Protein AF-0000000078832524 (afdb_homodimer)

Radius of gyration: 24.94 Å; Cα contacts (8 Å, |Δi|>4): 775; chains: 2; bounding box: 52×69×54 Å

Secondary structure (DSSP, 8-state):
-----EEEEEE--TTSSHHHHHHHHHHHHT-EEEEHHHHHHHHHHHHHHHT--TT-HHHHHHHHTT--EEEEEETTEEEEEETTEE-TTGGGSHHHHHHHHHHHT-HHHHHHHHHHHHHHHHT-SSEEEEEESSIIIII-TT-SEEEEEE--HHHHHHHHHHHHHHTT----HHHHHHHHHHHHHHHHH-SSS-S---TTPEEEE-SSS-HHHHHHHHHHHHHHHHHHH-/-----EEEEEE--TTSSHHHHHHHHHHHHT-EEEEHHHHHHHHHHHHHHHT--TT-HHHHHHHHTT--EEEEEETTEEEEEETTEE-TTGGGSHHHHHHHHHHHT-HHHHHHHHHHHHHHHHT-SSEEEEEESSIIIII-TT-SEEEEEE--HHHHHHHHHHHHHHTT----HHHHHHHHHHHHHHHHH-SSS-S---TTPEEEE-SSS-HHHHHHHHHHHHHHHHHHH-

Foldseek 3Di:
DQDFAAEEEEAEAFLLCQQVLQLVLCVVVVAAEAEVLLVLLLLLVQCVVVVHDLPNLVVSLVSLVVWDWDWDDDPSDIFIDTPNHTCRPVSPDLVSSLSSLSNCLDPSNVVSCLVVRLVNQRPINHGYYYYYQQCCPPSCVPHLAAAYRYEDLLLSLVSVVVVCVVVVHDDDSVRSSVSRVVSLCSQQPRPPRRRDGRPPHHYHYPHPPDSVVSNVVRSVVSVVSVVVVD/DQDFAAEEEEAEAFLLCQQVLQLVLCVVQVAAEAEVLLVLLLLLVQCVVVVHDLPNLVVSLVSLVVWDWDWDDDPSDIFIDTPNHTCRPVSPDLVSSLSSLSNCLDPSNVVSCLVVRLVNQRPINHGYYYYYQQCCPPSCVPHLAAAYRYEDLLLSLVSVVVVCVVVVHDDDSVRSSVSRVVSLCSQQVRPPRRRDGDPPHHYHYPHPPDSVVSNVVRSVVSVVSVVVVD

InterPro domains:
  IPR003136 Cytidylate kinase [MF_00238] (6-226)
  IPR003136 Cytidylate kinase [TIGR00017] (6-217)
  IPR011994 Cytidylate kinase domain [PF02224] (8-218)
  IPR011994 Cytidylate kinase domain [cd02020] (7-207)
  IPR027417 P-loop containing nucleoside triphosphate hydrolase [G3DSA:3.40.50.300] (1-230)
  IPR027417 P-loop containing nucleoside triphosphate hydrolase [SSF52540] (4-224)

Solvent-accessible surface area (backbone atoms only — not comparable to full-atom values): 24535 Å² total; per-residue (Å²): 132,85,74,75,34,49,34,34,19,38,17,40,59,84,54,30,47,60,70,65,42,48,52,54,48,19,63,77,70,62,28,40,70,43,58,49,56,56,53,39,11,48,52,29,46,52,31,58,76,70,68,43,59,74,82,34,56,68,58,49,46,58,49,56,76,69,63,48,74,52,72,44,75,55,90,96,38,81,38,38,26,54,75,81,38,78,40,56,69,66,39,67,34,71,69,28,48,54,40,15,56,53,33,56,60,34,66,60,49,45,62,64,43,44,61,56,55,48,48,63,39,60,68,28,84,61,14,19,37,37,37,34,41,30,29,32,58,63,73,33,58,77,42,71,37,35,34,26,36,31,43,47,66,67,53,16,20,49,51,48,40,51,52,34,50,75,71,69,44,88,81,48,60,68,56,42,36,50,51,51,49,51,49,50,50,52,42,45,63,31,89,65,74,31,47,51,71,34,92,81,33,48,78,39,73,45,64,85,50,54,68,67,57,54,42,50,53,52,50,52,54,48,52,52,48,52,59,66,72,100,132,85,75,74,35,49,34,35,18,36,18,41,58,84,54,29,48,61,71,65,43,47,53,54,48,18,64,77,70,62,27,41,72,42,60,49,57,58,54,38,12,46,52,30,45,52,29,58,75,69,68,44,57,74,82,34,56,70,57,50,46,58,48,57,78,70,63,48,73,52,71,44,74,56,91,94,39,81,38,37,26,53,77,82,38,78,40,56,70,67,40,68,35,71,70,29,48,53,39,15,57,53,33,55,60,33,66,59,49,45,64,64,43,45,60,55,55,47,48,64,40,59,70,27,84,60,14,19,37,36,38,34,41,30,31,32,58,64,72,34,58,77,43,72,37,36,34,26,36,32,45,48,69,66,55,16,20,49,51,47,40,51,53,35,50,75,71,68,44,88,79,4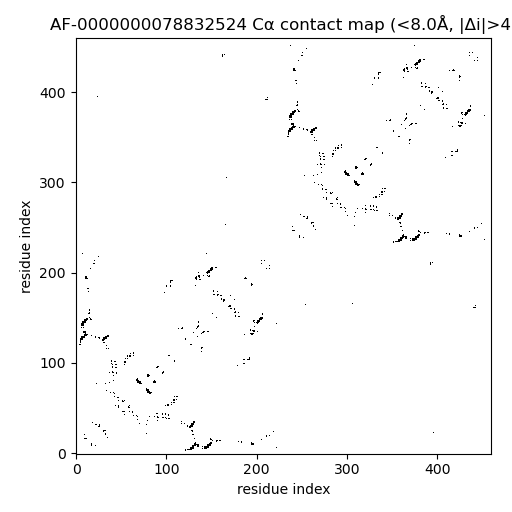8,59,68,57,42,36,49,52,51,49,52,47,49,49,53,42,46,64,33,89,65,74,31,46,52,71,33,91,81,33,48,79,41,72,46,62,85,49,54,69,67,58,53,41,50,53,52,49,51,53,49,52,53,47,53,61,68,73,107

pLDDT: mean 93.59, std 6.53, range [37.34, 98.81]

Organism: Myxococcus xanthus (strain DK1622) (NCBI:txid246197)

Sequence (460 aa):
MSARPFIVAIDGPAGAGKSSVSKLLARRLGFSLVDTGAIYRCVALMAQREGIAFDDDAGLGELLGRVHIHFQVVGEENHVFLGGQDVSGEIRTPDISMAASQVSGRPVVRAGLLQLQRRLALESEKGAILEGRDIGTVVFPDADAKFFLAASPEVRARRRYEELFQKGVESSLDAVLADQTKRDRDDSARAVAPLKAAEDAVHVDSSTIPLSDVVHGMESEILRRMAQRAMSARPFIVAIDGPAGAGKSSVSKLLARRLGFSLVDTGAIYRCVALMAQREGIAFDDDAGLGELLGRVHIHFQVVGEENHVFLGGQDVSGEIRTPDISMAASQVSGRPVVRAGLLQLQRRLALESEKGAILEGRDIGTVVFPDADAKFFLAASPEVRARRRYEELFQKGVESSLDAVLADQTKRDRDDSARAVAPLKAAEDAVHVDSSTIPLSDVVHGMESEILRRMAQRA

Nearest PDB structures (foldseek):
  1cke-assembly1_A  TM=8.535E-01  e=6.247E-20  Escherichia coli
  2fem-assembly1_A  TM=8.339E-01  e=1.938E-19  Escherichia coli
  4die-assembly6_D  TM=9.072E-01  e=2.773E-18  Mycobacteroides abscessus ATCC 19977
  4die-assembly4_B  TM=9.170E-01  e=7.259E-18  Mycobacteroides abscessus ATCC 19977
  4die-assembly3_A  TM=8.972E-01  e=1.279E-17  Mycobacteroides abscessus ATCC 19977

Structure (mmCIF, N/CA/C/O backbone):
data_AF-0000000078832524-model_v1
#
loop_
_entity.id
_entity.type
_entity.pdbx_description
1 polymer 'Cytidylate kinase'
#
loop_
_atom_site.group_PDB
_atom_site.id
_atom_site.type_symbol
_atom_site.label_atom_id
_atom_site.label_alt_id
_atom_site.label_comp_id
_atom_site.label_asym_id
_atom_site.label_entity_id
_atom_site.label_seq_id
_atom_site.pdbx_PDB_ins_code
_atom_site.Cartn_x
_atom_site.Cartn_y
_atom_site.Cartn_z
_atom_site.occupancy
_atom_site.B_iso_or_equiv
_atom_site.auth_seq_id
_atom_site.auth_comp_id
_atom_site.auth_asym_id
_atom_site.auth_atom_id
_atom_site.pdbx_PDB_model_num
ATOM 1 N N . MET A 1 1 ? 28.375 28.031 16.016 1 37.47 1 MET A N 1
ATOM 2 C CA . MET A 1 1 ? 26.938 28.344 16.078 1 37.47 1 MET A CA 1
ATOM 3 C C . MET A 1 1 ? 26.125 27.281 15.336 1 37.47 1 MET A C 1
ATOM 5 O O . MET A 1 1 ? 26.25 27.125 14.117 1 37.47 1 MET A O 1
ATOM 9 N N . SER A 1 2 ? 25.812 25.984 15.805 1 50.59 2 SER A N 1
ATOM 10 C CA . SER A 1 2 ? 25.516 24.703 15.172 1 50.59 2 SER A CA 1
ATOM 11 C C . SER A 1 2 ? 24.25 24.781 14.32 1 50.59 2 SER A C 1
ATOM 13 O O . SER A 1 2 ? 23.203 25.25 14.781 1 50.59 2 SER A O 1
ATOM 15 N N . ALA A 1 3 ? 24.25 24.906 12.945 1 70.69 3 ALA A N 1
ATOM 16 C CA . ALA A 1 3 ? 23.25 25.281 11.945 1 70.69 3 ALA A CA 1
ATOM 17 C C . ALA A 1 3 ? 21.969 24.453 12.117 1 70.69 3 ALA A C 1
ATOM 19 O O . ALA A 1 3 ? 22.031 23.281 12.531 1 70.69 3 ALA A O 1
ATOM 20 N N . ARG A 1 4 ? 20.828 25.156 12.477 1 87.94 4 ARG A N 1
ATOM 21 C CA . ARG A 1 4 ? 19.531 24.469 12.562 1 87.94 4 ARG A CA 1
ATOM 22 C C . ARG A 1 4 ? 19.391 23.438 11.453 1 87.94 4 ARG A C 1
ATOM 24 O O . ARG A 1 4 ? 19.969 23.594 10.375 1 87.94 4 ARG A O 1
ATOM 31 N N . PRO A 1 5 ? 18.766 22.375 11.742 1 95.44 5 PRO A N 1
ATOM 32 C CA . PRO A 1 5 ? 18.531 21.375 10.703 1 95.44 5 PRO A CA 1
ATOM 33 C C . PRO A 1 5 ? 17.812 21.938 9.484 1 95.44 5 PRO A C 1
ATOM 35 O O . PRO A 1 5 ? 17.141 22.969 9.594 1 95.44 5 PRO A O 1
ATOM 38 N N . PHE A 1 6 ? 18.141 21.344 8.391 1 97.56 6 PHE A N 1
ATOM 39 C CA . PHE A 1 6 ? 17.422 21.719 7.172 1 97.56 6 PHE A CA 1
ATOM 40 C C . PHE A 1 6 ? 15.945 21.375 7.273 1 97.56 6 PHE A C 1
ATOM 42 O O . PHE A 1 6 ? 15.594 20.219 7.508 1 97.56 6 PHE A O 1
ATOM 49 N N . ILE A 1 7 ? 15.055 22.312 7.141 1 98.25 7 ILE A N 1
ATOM 50 C CA . ILE A 1 7 ? 13.625 22.109 7.367 1 98.25 7 ILE A CA 1
ATOM 51 C C . ILE A 1 7 ? 12.891 22.125 6.031 1 98.25 7 ILE A C 1
ATOM 53 O O . ILE A 1 7 ? 12.992 23.078 5.262 1 98.25 7 ILE A O 1
ATOM 57 N N . VAL A 1 8 ? 12.172 21.047 5.758 1 98.75 8 VAL A N 1
ATOM 58 C CA . VAL A 1 8 ? 11.32 20.938 4.578 1 98.75 8 VAL A CA 1
ATOM 59 C C . VAL A 1 8 ? 9.852 20.969 4.996 1 98.75 8 VAL A C 1
ATOM 61 O O . VAL A 1 8 ? 9.406 20.125 5.781 1 98.75 8 VAL A O 1
ATOM 64 N N . ALA A 1 9 ? 9.117 21.891 4.477 1 98.75 9 ALA A N 1
ATOM 65 C CA . ALA A 1 9 ? 7.68 22 4.73 1 98.75 9 ALA A CA 1
ATOM 66 C C . ALA A 1 9 ? 6.871 21.469 3.551 1 98.75 9 ALA A C 1
ATOM 68 O O . ALA A 1 9 ? 7.078 21.891 2.41 1 98.75 9 ALA A O 1
ATOM 69 N N . ILE A 1 10 ? 5.996 20.562 3.803 1 98.62 10 ILE A N 1
ATOM 70 C CA . ILE A 1 10 ? 5.086 20.031 2.785 1 98.62 10 ILE A CA 1
ATOM 71 C C . ILE A 1 10 ? 3.641 20.25 3.232 1 98.62 10 ILE A C 1
ATOM 73 O O . ILE A 1 10 ? 3.15 19.531 4.113 1 98.62 10 ILE A O 1
ATOM 77 N N . ASP A 1 11 ? 2.986 21.203 2.604 1 98.25 11 ASP A N 1
ATOM 78 C CA . ASP A 1 11 ? 1.59 21.5 2.908 1 98.25 11 ASP A CA 1
ATOM 79 C C . ASP A 1 11 ? 0.673 21.062 1.77 1 98.25 11 ASP A C 1
ATOM 81 O O . ASP A 1 11 ? 1.122 20.891 0.634 1 98.25 11 ASP A O 1
ATOM 85 N N . GLY A 1 12 ? -0.566 20.891 2.051 1 96.94 12 GLY A N 1
ATOM 86 C CA . GLY A 1 12 ? -1.563 20.516 1.06 1 96.94 12 GLY A CA 1
ATOM 87 C C . GLY A 1 12 ? -2.789 19.859 1.665 1 96.94 12 GLY A C 1
ATOM 88 O O . GLY A 1 12 ? -2.811 19.547 2.857 1 96.94 12 GLY A O 1
ATOM 89 N N . PRO A 1 13 ? -3.795 19.641 0.855 1 95.31 13 PRO A N 1
ATOM 90 C CA . PRO A 1 13 ? -5.039 19.047 1.347 1 95.31 13 PRO A CA 1
ATOM 91 C C . PRO A 1 13 ? -4.918 17.531 1.59 1 95.31 13 PRO A C 1
ATOM 93 O O . PRO A 1 13 ? -3.912 16.922 1.216 1 95.31 13 PRO A O 1
ATOM 96 N N . ALA A 1 14 ? -5.945 16.984 2.293 1 90.19 14 ALA A N 1
ATOM 97 C CA . ALA A 1 14 ? -6.008 15.547 2.539 1 90.19 14 ALA A CA 1
ATOM 98 C C . ALA A 1 14 ? -6.043 14.766 1.228 1 90.19 14 ALA A C 1
ATOM 100 O O . ALA A 1 14 ? -6.699 15.18 0.27 1 90.19 14 ALA A O 1
ATOM 101 N N . GLY A 1 15 ? -5.293 13.727 1.172 1 91.44 15 GLY A N 1
ATOM 102 C CA . GLY A 1 15 ? -5.375 12.836 0.028 1 91.44 15 GLY A CA 1
ATOM 103 C C . GLY A 1 15 ? -4.434 13.219 -1.099 1 91.44 15 GLY A C 1
ATOM 104 O O . GLY A 1 15 ? -4.371 12.539 -2.123 1 91.44 15 GLY A O 1
ATOM 105 N N . ALA A 1 16 ? -3.645 14.266 -0.879 1 94.81 16 ALA A N 1
ATOM 106 C CA . ALA A 1 16 ? -2.777 14.758 -1.945 1 94.81 16 ALA A CA 1
ATOM 107 C C . ALA A 1 16 ? -1.525 13.898 -2.08 1 94.81 16 ALA A C 1
ATOM 109 O O . ALA A 1 16 ? -0.767 14.039 -3.041 1 94.81 16 ALA A O 1
ATOM 110 N N . GLY A 1 17 ? -1.296 13.062 -1.135 1 94 17 GLY A N 1
ATOM 111 C CA . GLY A 1 17 ? -0.146 12.18 -1.211 1 94 17 GLY A CA 1
ATOM 112 C C . GLY A 1 17 ? 1.004 12.617 -0.323 1 94 17 GLY A C 1
ATOM 113 O O . GLY A 1 17 ? 2.115 12.086 -0.433 1 94 17 GLY A O 1
ATOM 114 N N . LYS A 1 18 ? 0.794 13.5 0.581 1 95.12 18 LYS A N 1
ATOM 115 C CA . LYS A 1 18 ? 1.85 14.07 1.413 1 95.12 18 LYS A CA 1
ATOM 116 C C . LYS A 1 18 ? 2.547 12.992 2.234 1 95.12 18 LYS A C 1
ATOM 118 O O . LYS A 1 18 ? 3.777 12.93 2.27 1 95.12 18 LYS A O 1
ATOM 123 N N . SER A 1 19 ? 1.748 12.18 2.893 1 92.06 19 SER A N 1
ATOM 124 C CA . SER A 1 19 ? 2.316 11.164 3.777 1 92.06 19 SER A CA 1
ATOM 125 C C . SER A 1 19 ? 3.234 10.219 3.016 1 92.06 19 SER A C 1
ATOM 127 O O . SER A 1 19 ? 4.332 9.898 3.48 1 92.06 19 SER A O 1
ATOM 129 N N . SER A 1 20 ? 2.826 9.75 1.837 1 92.69 20 SER A N 1
ATOM 130 C CA . SER A 1 20 ? 3.637 8.852 1.027 1 92.69 20 SER A CA 1
ATOM 131 C C . SER A 1 20 ? 4.91 9.531 0.543 1 92.69 20 SER A C 1
ATOM 133 O O . SER A 1 20 ? 6.004 8.969 0.653 1 92.69 20 SER A O 1
ATOM 135 N N . VAL A 1 21 ? 4.758 10.719 0.098 1 96.44 21 VAL A N 1
ATOM 136 C CA . VAL A 1 21 ? 5.887 11.477 -0.431 1 96.44 21 VAL A CA 1
ATOM 137 C C . VAL A 1 21 ? 6.871 11.789 0.692 1 96.44 21 VAL A C 1
ATOM 139 O O . VAL A 1 21 ? 8.078 11.594 0.538 1 96.44 21 VAL A O 1
ATOM 142 N N . SER A 1 22 ? 6.363 12.211 1.814 1 96.56 22 SER A N 1
ATOM 143 C CA . SER A 1 22 ? 7.211 12.633 2.928 1 96.56 22 SER A CA 1
ATOM 144 C C . SER A 1 22 ? 8.023 11.469 3.479 1 96.56 22 SER A C 1
ATOM 146 O O . SER A 1 22 ? 9.195 11.625 3.809 1 96.56 22 SER A O 1
ATOM 148 N N . LYS A 1 23 ? 7.398 10.383 3.562 1 93.62 23 LYS A N 1
ATOM 149 C CA . LYS A 1 23 ? 8.078 9.195 4.062 1 93.62 23 LYS A CA 1
ATOM 150 C C . LYS A 1 23 ? 9.25 8.812 3.16 1 93.62 23 LYS A C 1
ATOM 152 O O . LYS A 1 23 ? 10.352 8.531 3.646 1 93.62 23 LYS A O 1
ATOM 157 N N . LEU A 1 24 ? 9.016 8.781 1.9 1 93.88 24 LEU A N 1
ATOM 158 C CA . LEU A 1 24 ? 10.047 8.406 0.942 1 93.88 24 LEU A CA 1
ATOM 159 C C . LEU A 1 24 ? 11.18 9.43 0.931 1 93.88 24 LEU A C 1
ATOM 161 O O . LEU A 1 24 ? 12.352 9.062 0.914 1 93.88 24 LEU A O 1
ATOM 165 N N . LEU A 1 25 ? 10.82 10.688 0.987 1 96.31 25 LEU A N 1
ATOM 166 C CA . LEU A 1 25 ? 11.828 11.742 1.017 1 96.31 25 LEU A CA 1
ATOM 167 C C . LEU A 1 25 ? 12.68 11.648 2.275 1 96.31 25 LEU A C 1
ATOM 169 O O . LEU A 1 25 ? 13.906 11.781 2.209 1 96.31 25 LEU A O 1
ATOM 173 N N . ALA A 1 26 ? 12.016 11.445 3.4 1 95.25 26 ALA A N 1
ATOM 174 C CA . ALA A 1 26 ? 12.734 11.344 4.668 1 95.25 26 ALA A CA 1
ATOM 175 C C . ALA A 1 26 ? 13.758 10.203 4.625 1 95.25 26 ALA A C 1
ATOM 177 O O . ALA A 1 26 ? 14.906 10.375 5.035 1 95.25 26 ALA A O 1
ATOM 178 N N . ARG A 1 27 ? 13.352 9.117 4.109 1 92.25 27 ARG A N 1
ATOM 179 C CA . ARG A 1 27 ? 14.234 7.957 4.008 1 92.25 27 ARG A CA 1
ATOM 180 C C . ARG A 1 27 ? 15.406 8.242 3.076 1 92.25 27 ARG A C 1
ATOM 182 O O . ARG A 1 27 ? 16.562 7.961 3.418 1 92.25 27 ARG A O 1
ATOM 189 N N . ARG A 1 28 ? 15.164 8.789 1.977 1 93.44 28 ARG A N 1
ATOM 190 C CA . ARG A 1 28 ? 16.172 9.008 0.948 1 93.44 28 ARG A CA 1
ATOM 191 C C . ARG A 1 28 ? 17.188 10.062 1.387 1 93.44 28 ARG A C 1
ATOM 193 O O . ARG A 1 28 ? 18.375 9.969 1.051 1 93.44 28 ARG A O 1
ATOM 200 N N . LEU A 1 29 ? 16.719 11.016 2.18 1 96.25 29 LEU A N 1
ATOM 201 C CA . LEU A 1 29 ? 17.578 12.133 2.572 1 96.25 29 LEU A CA 1
ATOM 202 C C . LEU A 1 29 ? 18.188 11.891 3.951 1 96.25 29 LEU A C 1
ATOM 204 O O . LEU A 1 29 ? 19.094 12.617 4.371 1 96.25 29 LEU A O 1
ATOM 208 N N . GLY A 1 30 ? 17.641 10.891 4.633 1 93.69 30 GLY A N 1
ATOM 209 C CA . GLY A 1 30 ? 18.047 10.68 6.016 1 93.69 30 GLY A CA 1
ATOM 210 C C . GLY A 1 30 ? 17.5 11.734 6.961 1 93.69 30 GLY A C 1
ATOM 211 O O . GLY A 1 30 ? 18.203 12.172 7.879 1 93.69 30 GLY A O 1
ATOM 212 N N . PHE A 1 31 ? 16.344 12.281 6.691 1 95.69 31 PHE A N 1
ATOM 213 C CA . PHE A 1 31 ? 15.711 13.312 7.5 1 95.69 31 PHE A CA 1
ATOM 214 C C . PHE A 1 31 ? 14.719 12.703 8.477 1 95.69 31 PHE A C 1
ATOM 216 O O . PHE A 1 31 ? 14.211 11.602 8.25 1 95.69 31 PHE A O 1
ATOM 223 N N . SER A 1 32 ? 14.414 13.367 9.523 1 94.56 32 SER A N 1
ATOM 224 C CA . SER A 1 32 ? 13.289 13 10.383 1 94.56 32 SER A CA 1
ATOM 225 C C . SER A 1 32 ? 11.961 13.406 9.75 1 94.56 32 SER A C 1
ATOM 227 O O . SER A 1 32 ? 11.914 14.297 8.906 1 94.56 32 SER A O 1
ATOM 229 N N . LEU A 1 33 ? 10.977 12.703 10.109 1 95.81 33 LEU A N 1
ATOM 230 C CA . LEU A 1 33 ? 9.641 12.984 9.586 1 95.81 33 LEU A CA 1
ATOM 231 C C . LEU A 1 33 ? 8.68 13.359 10.711 1 95.81 33 LEU A C 1
ATOM 233 O O . LEU A 1 33 ? 8.562 12.633 11.695 1 95.81 33 LEU A O 1
ATOM 237 N N . VAL A 1 34 ? 8.07 14.484 10.57 1 95.62 34 VAL A N 1
ATOM 238 C CA . VAL A 1 34 ? 7.059 14.93 11.516 1 95.62 34 VAL A CA 1
ATOM 239 C C . VAL A 1 34 ? 5.703 15.031 10.82 1 95.62 34 VAL A C 1
ATOM 241 O O . VAL A 1 34 ? 5.469 15.953 10.039 1 95.62 34 VAL A O 1
ATOM 244 N N . ASP A 1 35 ? 4.855 14.125 11.078 1 96.12 35 ASP A N 1
ATOM 245 C CA . ASP A 1 35 ? 3.48 14.125 10.594 1 96.12 35 ASP A CA 1
ATOM 246 C C . ASP A 1 35 ? 2.574 14.961 11.492 1 96.12 35 ASP A C 1
ATOM 248 O O . ASP A 1 35 ? 1.993 14.445 12.445 1 96.12 35 ASP A O 1
ATOM 252 N N . THR A 1 36 ? 2.373 16.188 11.172 1 96.25 36 THR A N 1
ATOM 253 C CA . THR A 1 36 ? 1.626 17.078 12.055 1 96.25 36 THR A CA 1
ATOM 254 C C . THR A 1 36 ? 0.151 16.688 12.094 1 96.25 36 THR A C 1
ATOM 256 O O . THR A 1 36 ? -0.526 16.906 13.102 1 96.25 36 THR A O 1
ATOM 259 N N . GLY A 1 37 ? -0.338 16.109 10.992 1 94.5 37 GLY A N 1
ATOM 260 C CA . GLY A 1 37 ? -1.689 15.57 11.023 1 94.5 37 GLY A CA 1
ATOM 261 C C . GLY A 1 37 ? -1.895 14.531 12.109 1 94.5 37 GLY A C 1
ATOM 262 O O . GLY A 1 37 ? -2.924 14.531 12.789 1 94.5 37 GLY A O 1
ATOM 263 N N . ALA A 1 38 ? -0.944 13.711 12.203 1 95.56 38 ALA A N 1
ATOM 264 C CA . ALA A 1 38 ? -1.008 12.688 13.234 1 95.56 38 ALA A CA 1
ATOM 265 C C . ALA A 1 38 ? -1.069 13.312 14.625 1 95.56 38 ALA A C 1
ATOM 267 O O . ALA A 1 38 ? -1.732 12.789 15.523 1 95.56 38 ALA A O 1
ATOM 268 N N . ILE A 1 39 ? -0.379 14.422 14.82 1 96.5 39 ILE A N 1
ATOM 269 C CA . ILE A 1 39 ? -0.36 15.109 16.109 1 96.5 39 ILE A CA 1
ATOM 270 C C . ILE A 1 39 ? -1.767 15.586 16.453 1 96.5 39 ILE A C 1
ATOM 272 O O . ILE A 1 39 ? -2.262 15.328 17.547 1 96.5 39 ILE A O 1
ATOM 276 N N . TYR A 1 40 ? -2.414 16.203 15.531 1 96.56 40 TYR A N 1
ATOM 277 C CA . TYR A 1 40 ? -3.77 16.688 15.766 1 96.56 40 TYR A CA 1
ATOM 278 C C . TYR A 1 40 ? -4.734 15.523 15.977 1 96.56 40 TYR A C 1
ATOM 280 O O . TYR A 1 40 ? -5.648 15.609 16.797 1 96.56 40 TYR A O 1
ATOM 288 N N . ARG A 1 41 ? -4.543 14.508 15.25 1 96.75 41 ARG A N 1
ATOM 289 C CA . ARG A 1 41 ? -5.383 13.328 15.414 1 96.75 41 ARG A CA 1
ATOM 290 C C . ARG A 1 41 ? -5.18 12.703 16.797 1 96.75 41 ARG A C 1
ATOM 292 O O . ARG A 1 41 ? -6.117 12.164 17.375 1 96.75 41 ARG A O 1
ATOM 299 N N . CYS A 1 42 ? -3.951 12.766 17.266 1 97.62 42 CYS A N 1
ATOM 300 C CA . CYS A 1 42 ? -3.684 12.289 18.609 1 97.62 42 CYS A CA 1
ATOM 301 C C . CYS A 1 42 ? -4.453 13.109 19.641 1 97.62 42 CYS A C 1
ATOM 303 O O . CYS A 1 42 ? -5.02 12.555 20.594 1 97.62 42 CYS A O 1
ATOM 305 N N . VAL A 1 43 ? -4.465 14.359 19.469 1 97.56 43 VAL A N 1
ATOM 306 C CA . VAL A 1 43 ? -5.191 15.242 20.375 1 97.56 43 VAL A CA 1
ATOM 307 C C . VAL A 1 43 ? -6.684 14.922 20.328 1 97.56 43 VAL A C 1
ATOM 309 O O . VAL A 1 43 ? -7.34 14.812 21.359 1 97.56 43 VAL A O 1
ATOM 312 N N . ALA A 1 44 ? -7.191 14.742 19.109 1 97.56 44 ALA A N 1
ATOM 313 C CA . ALA A 1 44 ? -8.594 14.375 18.938 1 97.56 44 ALA A CA 1
ATOM 314 C C . ALA A 1 44 ? -8.898 13.047 19.625 1 97.56 44 ALA A C 1
ATOM 316 O O . ALA A 1 44 ? -9.914 12.914 20.312 1 97.56 44 ALA A O 1
ATOM 317 N N . LEU A 1 45 ? -8.039 12.133 19.438 1 97.94 45 LEU A N 1
ATOM 318 C CA . LEU A 1 45 ? -8.203 10.82 20.031 1 97.94 45 LEU A CA 1
ATOM 319 C C . LEU A 1 45 ? -8.211 10.914 21.562 1 97.94 45 LEU A C 1
ATOM 321 O O . LEU A 1 45 ? -9.078 10.336 22.219 1 97.94 45 LEU A O 1
ATOM 325 N N . MET A 1 46 ? -7.242 11.648 22.078 1 97.56 46 MET A N 1
ATOM 326 C CA . MET A 1 46 ? -7.148 11.812 23.531 1 97.56 46 MET A CA 1
ATOM 327 C C . MET A 1 46 ? -8.391 12.516 24.078 1 97.56 46 MET A C 1
ATOM 329 O O . MET A 1 46 ? -8.914 12.125 25.125 1 97.56 46 MET A O 1
ATOM 333 N N . ALA A 1 47 ? -8.867 13.539 23.422 1 97.88 47 ALA A N 1
ATOM 334 C CA . ALA A 1 47 ? -10.086 14.242 23.828 1 97.88 47 ALA A CA 1
ATOM 335 C C . ALA A 1 47 ? -11.281 13.289 23.844 1 97.88 47 ALA A C 1
ATOM 337 O O . ALA A 1 47 ? -12.062 13.289 24.797 1 97.88 47 ALA A O 1
ATOM 338 N N . GLN A 1 48 ? -11.375 12.477 22.844 1 97.31 48 GLN A N 1
ATOM 339 C CA . GLN A 1 48 ? -12.461 11.508 22.75 1 97.31 48 GLN A CA 1
ATOM 340 C C . GLN A 1 48 ? -12.383 10.5 23.891 1 97.31 48 GLN A C 1
ATOM 342 O O . GLN A 1 48 ? -13.398 10.203 24.531 1 97.31 48 GLN A O 1
ATOM 347 N N . ARG A 1 49 ? -11.242 10.016 24.125 1 96.75 49 ARG A N 1
ATOM 348 C CA . ARG A 1 49 ? -11.039 9.031 25.172 1 96.75 49 ARG A CA 1
ATOM 349 C C . ARG A 1 49 ? -11.422 9.602 26.547 1 96.75 49 ARG A C 1
ATOM 351 O O . ARG A 1 49 ? -11.945 8.883 27.391 1 96.75 49 ARG A O 1
ATOM 358 N N . GLU A 1 50 ? -11.219 10.844 26.719 1 96.81 50 GLU A N 1
ATOM 359 C CA . GLU A 1 50 ? -11.43 11.469 28.016 1 96.81 50 GLU A CA 1
ATOM 360 C C . GLU A 1 50 ? -12.789 12.156 28.078 1 96.81 50 GLU A C 1
ATOM 362 O O . GLU A 1 50 ? -13.125 12.781 29.094 1 96.81 50 GLU A O 1
ATOM 367 N N . GLY A 1 51 ? -13.477 12.188 27.047 1 97.12 51 GLY A N 1
ATOM 368 C CA . GLY A 1 51 ? -14.812 12.75 27.016 1 97.12 51 GLY A CA 1
ATOM 369 C C . GLY A 1 51 ? -14.82 14.266 26.969 1 97.12 51 GLY A C 1
ATOM 370 O O . GLY A 1 51 ? -15.742 14.906 27.469 1 97.12 51 GLY A O 1
ATOM 371 N N . ILE A 1 52 ? -13.828 14.867 26.422 1 97.5 52 ILE A N 1
ATOM 372 C CA . ILE A 1 52 ? -13.727 16.312 26.281 1 97.5 52 ILE A CA 1
ATOM 373 C C . ILE A 1 52 ? -14.336 16.734 24.953 1 97.5 52 ILE A C 1
ATOM 375 O O . ILE A 1 52 ? -13.953 16.234 23.891 1 97.5 52 ILE A O 1
ATOM 379 N N . ALA A 1 53 ? -15.242 17.656 25.047 1 97.25 53 ALA A N 1
ATOM 380 C CA . ALA A 1 53 ? -15.844 18.156 23.812 1 97.25 53 ALA A CA 1
ATOM 381 C C . ALA A 1 53 ? -14.805 18.875 22.953 1 97.25 53 ALA A C 1
ATOM 383 O O . ALA A 1 53 ? -13.922 19.562 23.469 1 97.25 53 ALA A O 1
ATOM 384 N N . PHE A 1 54 ? -14.961 18.844 21.656 1 95.56 54 PHE A N 1
ATOM 385 C CA . PHE A 1 54 ? -13.961 19.359 20.719 1 95.56 54 PHE A CA 1
ATOM 386 C C . PHE A 1 54 ? -14.008 20.891 20.672 1 95.56 54 PHE A C 1
ATOM 388 O O . PHE A 1 54 ? -13.094 21.531 20.141 1 95.56 54 PHE A O 1
ATOM 395 N N . ASP A 1 55 ? -15.07 21.469 21.25 1 93.88 55 ASP A N 1
ATOM 396 C CA . ASP A 1 55 ? -15.164 22.922 21.312 1 93.88 55 ASP A CA 1
ATOM 397 C C . ASP A 1 55 ? -14.938 23.422 22.734 1 93.88 55 ASP A C 1
ATOM 399 O O . ASP A 1 55 ? -15.188 24.594 23.031 1 93.88 55 ASP A O 1
ATOM 403 N N . ASP A 1 56 ? -14.508 22.547 23.625 1 96.75 56 ASP A N 1
ATOM 404 C CA . ASP A 1 56 ? -14.188 22.906 25 1 96.75 56 ASP A CA 1
ATOM 405 C C . ASP A 1 56 ? -12.742 23.391 25.125 1 96.75 56 ASP A C 1
ATOM 407 O O . ASP A 1 56 ? -11.859 22.625 25.531 1 96.75 56 ASP A O 1
ATOM 411 N N . ASP A 1 57 ? -12.609 24.625 24.938 1 96.75 57 ASP A N 1
ATOM 412 C CA . ASP A 1 57 ? -11.266 25.203 24.906 1 96.75 57 ASP A CA 1
ATOM 413 C C . ASP A 1 57 ? -10.531 24.969 26.219 1 96.75 57 ASP A C 1
ATOM 415 O O . ASP A 1 57 ? -9.336 24.688 26.219 1 96.75 57 ASP A O 1
ATOM 419 N N . ALA A 1 58 ? -11.242 25.172 27.266 1 96.94 58 ALA A N 1
ATOM 420 C CA . ALA A 1 58 ? -10.625 24.969 28.562 1 96.94 58 ALA A CA 1
ATOM 421 C C . ALA A 1 58 ? -10.148 23.531 28.734 1 96.94 58 ALA A C 1
ATOM 423 O O . ALA A 1 58 ? -9.008 23.297 29.141 1 96.94 58 ALA A O 1
ATOM 424 N N . GLY A 1 59 ? -11.031 22.594 28.453 1 96.94 59 GLY A N 1
ATOM 425 C CA . GLY A 1 59 ? -10.672 21.188 28.531 1 96.94 59 GLY A CA 1
ATOM 426 C C . GLY A 1 59 ? -9.539 20.812 27.609 1 96.94 59 GLY A C 1
ATOM 427 O O . GLY A 1 59 ? -8.625 20.078 28 1 96.94 59 GLY A O 1
ATOM 428 N N . LEU A 1 60 ? -9.562 21.312 26.406 1 97 60 LEU A N 1
ATOM 429 C CA . LEU A 1 60 ? -8.508 21.047 25.438 1 97 60 LEU A CA 1
ATOM 430 C C . LEU A 1 60 ? -7.176 21.625 25.906 1 97 60 LEU A C 1
ATOM 432 O O . LEU A 1 60 ? -6.129 21 25.766 1 97 60 LEU A O 1
ATOM 436 N N . GLY A 1 61 ? -7.277 22.812 26.422 1 96.31 61 GLY A N 1
ATOM 437 C CA . GLY A 1 61 ? -6.074 23.422 26.953 1 96.31 61 GLY A CA 1
ATOM 438 C C . GLY A 1 61 ? -5.398 22.578 28.016 1 96.31 61 GLY A C 1
ATOM 439 O O . GLY A 1 61 ? -4.18 22.422 28 1 96.31 61 GLY A O 1
ATOM 440 N N . GLU A 1 62 ? -6.199 22.109 28.891 1 96.25 62 GLU A N 1
ATOM 441 C CA . GLU A 1 62 ? -5.684 21.25 29.953 1 96.25 62 GLU A CA 1
ATOM 442 C C . GLU A 1 62 ? -5.086 19.969 29.391 1 96.25 62 GLU A C 1
ATOM 444 O O . GLU A 1 62 ? -4.031 19.5 29.844 1 96.25 62 GLU A O 1
ATOM 449 N N . LEU A 1 63 ? -5.773 19.438 28.453 1 96.12 63 LEU A N 1
ATOM 450 C CA . LEU A 1 63 ? -5.34 18.203 27.812 1 96.12 63 LEU A CA 1
ATOM 451 C C . LEU A 1 63 ? -3.969 18.391 27.156 1 96.12 63 LEU A C 1
ATOM 453 O O . LEU A 1 63 ? -3.113 17.5 27.25 1 96.12 63 LEU A O 1
ATOM 457 N N . LEU A 1 64 ? -3.684 19.469 26.547 1 95.69 64 LEU A N 1
ATOM 458 C CA . LEU A 1 64 ? -2.463 19.734 25.797 1 95.69 64 LEU A CA 1
ATOM 459 C C . LEU A 1 64 ? -1.248 19.75 26.719 1 95.69 64 LEU A C 1
ATOM 461 O O . LEU A 1 64 ? -0.134 19.438 26.281 1 95.69 64 LEU A O 1
ATOM 465 N N . GLY A 1 65 ? -1.495 20.094 27.984 1 93.19 65 GLY A N 1
ATOM 466 C CA . GLY A 1 65 ? -0.415 20.094 28.953 1 93.19 65 GLY A CA 1
ATOM 467 C C . GLY A 1 65 ? 0.079 18.703 29.297 1 93.19 65 GLY A C 1
ATOM 468 O O . GLY A 1 65 ? 1.175 18.531 29.844 1 93.19 65 GLY A O 1
ATOM 469 N N . ARG A 1 66 ? -0.709 17.672 28.891 1 93.69 66 ARG A N 1
ATOM 470 C CA . ARG A 1 66 ? -0.396 16.312 29.281 1 93.69 66 ARG A CA 1
ATOM 471 C C . ARG A 1 66 ? -0.143 15.445 28.047 1 93.69 66 ARG A C 1
ATOM 473 O O . ARG A 1 66 ? 0.113 14.242 28.156 1 93.69 66 ARG A O 1
ATOM 480 N N . VAL A 1 67 ? -0.176 16.062 26.953 1 93.19 67 VAL A N 1
ATOM 481 C CA . VAL A 1 67 ? -0.066 15.289 25.719 1 93.19 67 VAL A CA 1
ATOM 482 C C . VAL A 1 67 ? 1.398 14.945 25.453 1 93.19 67 VAL A C 1
ATOM 484 O O . VAL A 1 67 ? 2.258 15.836 25.453 1 93.19 67 VAL A O 1
ATOM 487 N N . HIS A 1 68 ? 1.713 13.695 25.281 1 94.88 68 HIS A N 1
ATOM 488 C CA . HIS A 1 68 ? 3.043 13.211 24.938 1 94.88 68 HIS A CA 1
ATOM 489 C C . HIS A 1 68 ? 3.01 12.383 23.656 1 94.88 68 HIS A C 1
ATOM 491 O O . HIS A 1 68 ? 2.549 11.234 23.672 1 94.88 68 HIS A O 1
ATOM 497 N N . ILE A 1 69 ? 3.555 12.969 22.625 1 94.81 69 ILE A N 1
ATOM 498 C CA . ILE A 1 69 ? 3.553 12.328 21.312 1 94.81 69 ILE A CA 1
ATOM 499 C C . ILE A 1 69 ? 4.988 12.133 20.828 1 94.81 69 ILE A C 1
ATOM 501 O O . ILE A 1 69 ? 5.828 13.023 20.984 1 94.81 69 ILE A O 1
ATOM 505 N N . HIS A 1 70 ? 5.297 11.055 20.359 1 92.56 70 HIS A N 1
ATOM 506 C CA . HIS A 1 70 ? 6.578 10.859 19.688 1 92.56 70 HIS A CA 1
ATOM 507 C C . HIS A 1 70 ? 6.438 9.93 18.484 1 92.56 70 HIS A C 1
ATOM 509 O O . HIS A 1 70 ? 5.488 9.141 18.406 1 92.56 70 HIS A O 1
ATOM 515 N N . PHE A 1 71 ? 7.281 10.047 17.562 1 91.12 71 PHE A N 1
ATOM 516 C CA . PHE A 1 71 ? 7.32 9.25 16.344 1 91.12 71 PHE A CA 1
ATOM 517 C C . PHE A 1 71 ? 8.484 8.273 16.375 1 91.12 71 PHE A C 1
ATOM 519 O O . PHE A 1 71 ? 9.547 8.578 16.906 1 91.12 71 PHE A O 1
ATOM 526 N N . GLN A 1 72 ? 8.25 7.16 15.836 1 87.25 72 GLN A N 1
ATOM 527 C CA . GLN A 1 72 ? 9.305 6.156 15.734 1 87.25 72 GLN A CA 1
ATOM 528 C C . GLN A 1 72 ? 9.172 5.348 14.453 1 87.25 72 GLN A C 1
ATOM 530 O O . GLN A 1 72 ? 8.07 4.949 14.07 1 87.25 72 GLN A O 1
ATOM 535 N N . VAL A 1 73 ? 10.266 5.195 13.844 1 82.81 73 VAL A N 1
ATOM 536 C CA . VAL A 1 73 ? 10.273 4.32 12.672 1 82.81 73 VAL A CA 1
ATOM 537 C C . VAL A 1 73 ? 10.305 2.859 13.117 1 82.81 73 VAL A C 1
ATOM 539 O O . VAL A 1 73 ? 11.188 2.459 13.883 1 82.81 73 VAL A O 1
ATOM 542 N N . VAL A 1 74 ? 9.312 2.113 12.812 1 78.38 74 VAL A N 1
ATOM 543 C CA . VAL A 1 74 ? 9.242 0.675 13.055 1 78.38 74 VAL A CA 1
ATOM 544 C C . VAL A 1 74 ? 9.227 -0.071 11.719 1 78.38 74 VAL A C 1
ATOM 546 O O . VAL A 1 74 ? 8.25 0.012 10.969 1 78.38 74 VAL A O 1
ATOM 549 N N . GLY A 1 75 ? 10.297 -0.801 11.438 1 71.56 75 GLY A N 1
ATOM 550 C CA . GLY A 1 75 ? 10.414 -1.323 10.086 1 71.56 75 GLY A CA 1
ATOM 551 C C . GLY A 1 75 ? 10.523 -0.236 9.031 1 71.56 75 GLY A C 1
ATOM 552 O O . GLY A 1 75 ? 11.414 0.614 9.102 1 71.56 75 GLY A O 1
ATOM 553 N N . GLU A 1 76 ? 9.539 -0.204 8.141 1 70.69 76 GLU A N 1
ATOM 554 C CA . GLU A 1 76 ? 9.547 0.797 7.078 1 70.69 76 GLU A CA 1
ATOM 555 C C . GLU A 1 76 ? 8.453 1.836 7.293 1 70.69 76 GLU A C 1
ATOM 557 O O . GLU A 1 76 ? 8.195 2.668 6.418 1 70.69 76 GLU A O 1
ATOM 562 N N . GLU A 1 77 ? 7.914 1.751 8.555 1 80.25 77 GLU A N 1
ATOM 563 C CA . GLU A 1 77 ? 6.758 2.613 8.781 1 80.25 77 GLU A CA 1
ATOM 564 C C . GLU A 1 77 ? 7.035 3.623 9.891 1 80.25 77 GLU A C 1
ATOM 566 O O . GLU A 1 77 ? 7.812 3.352 10.805 1 80.25 77 GLU A O 1
ATOM 571 N N . ASN A 1 78 ? 6.438 4.77 9.75 1 86.19 78 ASN A N 1
ATOM 572 C CA . ASN A 1 78 ? 6.488 5.801 10.781 1 86.19 78 ASN A CA 1
ATOM 573 C C . ASN A 1 78 ? 5.309 5.688 11.742 1 86.19 78 ASN A C 1
ATOM 575 O O . ASN A 1 78 ? 4.199 6.121 11.43 1 86.19 78 ASN A O 1
ATOM 579 N N . HIS A 1 79 ? 5.594 5.215 12.953 1 92.25 79 HIS A N 1
ATOM 580 C CA . HIS A 1 79 ? 4.547 5.027 13.945 1 92.25 79 HIS A CA 1
ATOM 581 C C . HIS A 1 79 ? 4.422 6.246 14.852 1 92.25 79 HIS A C 1
ATOM 583 O O . HIS A 1 79 ? 5.406 6.945 15.102 1 92.25 79 HIS A O 1
ATOM 589 N N . VAL A 1 80 ? 3.217 6.422 15.305 1 94.88 80 VAL A N 1
ATOM 590 C CA . VAL A 1 80 ? 2.926 7.5 16.234 1 94.88 80 VAL A CA 1
ATOM 591 C C . VAL A 1 80 ? 2.514 6.914 17.594 1 94.88 80 VAL A C 1
ATOM 593 O O . VAL A 1 80 ? 1.67 6.016 17.656 1 94.88 80 VAL A O 1
ATOM 596 N N . PHE A 1 81 ? 3.145 7.426 18.641 1 95.75 81 PHE A N 1
ATOM 597 C CA . PHE A 1 81 ? 2.861 6.973 20 1 95.75 81 PHE A CA 1
ATOM 598 C C . PHE A 1 81 ? 2.252 8.102 20.828 1 95.75 81 PHE A C 1
ATOM 600 O O . PHE A 1 81 ? 2.752 9.227 20.812 1 95.75 81 PHE A O 1
ATOM 607 N N . LEU A 1 82 ? 1.163 7.785 21.453 1 96.69 82 LEU A N 1
ATOM 608 C CA . LEU A 1 82 ? 0.482 8.672 22.391 1 96.69 82 LEU A CA 1
ATOM 609 C C . LEU A 1 82 ? 0.534 8.109 23.812 1 96.69 82 LEU A C 1
ATOM 611 O O . LEU A 1 82 ? -0.089 7.09 24.094 1 96.69 82 LEU A O 1
ATOM 615 N N . GLY A 1 83 ? 1.297 8.758 24.672 1 94.31 83 GLY A N 1
ATOM 616 C CA . GLY A 1 83 ? 1.49 8.227 26.016 1 94.31 83 GLY A CA 1
ATOM 617 C C . GLY A 1 83 ? 2.084 6.832 26.031 1 94.31 83 GLY A C 1
ATOM 618 O O . GLY A 1 83 ? 1.625 5.965 26.781 1 94.31 83 GLY A O 1
ATOM 619 N N . GLY A 1 84 ? 2.891 6.551 25.062 1 92.81 84 GLY A N 1
ATOM 620 C CA . GLY A 1 84 ? 3.584 5.273 25.016 1 92.81 84 GLY A CA 1
ATOM 621 C C . GLY A 1 84 ? 2.826 4.219 24.234 1 92.81 84 GLY A C 1
ATOM 622 O O . GLY A 1 84 ? 3.363 3.145 23.938 1 92.81 84 GLY A O 1
ATOM 623 N N . GLN A 1 85 ? 1.64 4.516 23.906 1 95.25 85 GLN A N 1
ATOM 624 C CA . GLN A 1 85 ? 0.823 3.562 23.172 1 95.25 85 GLN A CA 1
ATOM 625 C C . GLN A 1 85 ? 0.885 3.842 21.672 1 95.25 85 GLN A C 1
ATOM 627 O O . GLN A 1 85 ? 0.715 4.984 21.234 1 95.25 85 GLN A O 1
ATOM 632 N N . ASP A 1 86 ? 1.141 2.803 20.906 1 95.56 86 ASP A N 1
ATOM 633 C CA . ASP A 1 86 ? 1.101 2.945 19.453 1 95.56 86 ASP A CA 1
ATOM 634 C C . ASP A 1 86 ? -0.33 3.154 18.953 1 95.56 86 ASP A C 1
ATOM 636 O O . ASP A 1 86 ? -1.151 2.236 19.016 1 95.56 86 ASP A O 1
ATOM 640 N N . VAL A 1 87 ? -0.591 4.324 18.469 1 96.38 87 VAL A N 1
ATOM 641 C CA . VAL A 1 87 ? -1.955 4.645 18.062 1 96.38 87 VAL A CA 1
ATOM 642 C C . VAL A 1 87 ? -2.004 4.863 16.562 1 96.38 87 VAL A C 1
ATOM 644 O O . VAL A 1 87 ? -2.916 5.523 16.047 1 96.38 87 VAL A O 1
ATOM 647 N N . SER A 1 88 ? -1.023 4.379 15.828 1 93.75 88 SER A N 1
ATOM 648 C CA . SER A 1 88 ? -0.873 4.613 14.391 1 93.75 88 SER A CA 1
ATOM 649 C C . SER A 1 88 ? -2.143 4.238 13.641 1 93.75 88 SER A C 1
ATOM 651 O O . SER A 1 88 ? -2.557 4.945 12.719 1 93.75 88 SER A O 1
ATOM 653 N N . GLY A 1 89 ? -2.736 3.197 13.992 1 89.81 89 GLY A N 1
ATOM 654 C CA . GLY A 1 89 ? -3.953 2.736 13.344 1 89.81 89 GLY A CA 1
ATOM 655 C C . GLY A 1 89 ? -5.191 3.486 13.789 1 89.81 89 GLY A C 1
ATOM 656 O O . GLY A 1 89 ? -6.016 3.891 12.969 1 89.81 89 GLY A O 1
ATOM 657 N N . GLU A 1 90 ? -5.316 3.77 15.031 1 93 90 GLU A N 1
ATOM 658 C CA . GLU A 1 90 ? -6.5 4.371 15.633 1 93 90 GLU A CA 1
ATOM 659 C C . GLU A 1 90 ? -6.719 5.793 15.125 1 93 90 GLU A C 1
ATOM 661 O O . GLU A 1 90 ? -7.859 6.227 14.938 1 93 90 GLU A O 1
ATOM 666 N N . ILE A 1 91 ? -5.699 6.43 14.898 1 95.38 91 ILE A N 1
ATOM 667 C CA . ILE A 1 91 ? -5.812 7.848 14.57 1 95.38 91 ILE A CA 1
ATOM 668 C C . ILE A 1 91 ? -6.176 8.008 13.094 1 95.38 91 ILE A C 1
ATOM 670 O O . ILE A 1 91 ? -6.441 9.125 12.633 1 95.38 91 ILE A O 1
ATOM 674 N N . ARG A 1 92 ? -6.191 6.984 12.336 1 89.5 92 ARG A N 1
ATOM 675 C CA . ARG A 1 92 ? -6.406 7.109 10.898 1 89.5 92 ARG A CA 1
ATOM 676 C C . ARG A 1 92 ? -7.816 6.672 10.516 1 89.5 92 ARG A C 1
ATOM 678 O O . ARG A 1 92 ? -8.141 6.562 9.336 1 89.5 92 ARG A O 1
ATOM 685 N N . THR A 1 93 ? -8.656 6.531 11.477 1 90.94 93 THR A N 1
ATOM 686 C CA . THR A 1 93 ? -10.062 6.25 11.211 1 90.94 93 THR A CA 1
ATOM 687 C C . THR A 1 93 ? -10.789 7.516 10.766 1 90.94 93 THR A C 1
ATOM 689 O O . THR A 1 93 ? -10.383 8.625 11.102 1 90.94 93 THR A O 1
ATOM 692 N N . PRO A 1 94 ? -11.875 7.289 9.992 1 88.88 94 PRO A N 1
ATOM 693 C CA . PRO A 1 94 ? -12.609 8.453 9.508 1 88.88 94 PRO A CA 1
ATOM 694 C C . PRO A 1 94 ? -13.117 9.344 10.641 1 88.88 94 PRO A C 1
ATOM 696 O O . PRO A 1 94 ? -13.023 10.57 10.555 1 88.88 94 PRO A O 1
ATOM 699 N N . ASP A 1 95 ? -13.578 8.734 11.68 1 91.69 95 ASP A N 1
ATOM 700 C CA . ASP A 1 95 ? -14.125 9.5 12.797 1 91.69 95 ASP A CA 1
ATOM 701 C C . ASP A 1 95 ? -13.047 10.375 13.438 1 91.69 95 ASP A C 1
ATOM 703 O O . ASP A 1 95 ? -13.297 11.539 13.75 1 91.69 95 ASP A O 1
ATOM 707 N N . ILE A 1 96 ? -11.875 9.883 13.609 1 94.31 96 ILE A N 1
ATOM 708 C CA . ILE A 1 96 ? -10.789 10.641 14.227 1 94.31 96 ILE A CA 1
ATOM 709 C C . ILE A 1 96 ? -10.312 11.727 13.273 1 94.31 96 ILE A C 1
ATOM 711 O O . ILE A 1 96 ? -9.953 12.828 13.703 1 94.31 96 ILE A O 1
ATOM 715 N N . SER A 1 97 ? -10.328 11.391 11.992 1 91.12 97 SER A N 1
ATOM 716 C CA . SER A 1 97 ? -9.945 12.391 11 1 91.12 97 SER A CA 1
ATOM 717 C C . SER A 1 97 ? -10.867 13.602 11.055 1 91.12 97 SER A C 1
ATOM 719 O O . SER A 1 97 ? -10.391 14.742 11.016 1 91.12 97 SER A O 1
ATOM 721 N N . MET A 1 98 ? -12.078 13.344 11.18 1 90.31 98 MET A N 1
ATOM 722 C CA . MET A 1 98 ? -13.047 14.43 11.281 1 90.31 98 MET A CA 1
ATOM 723 C C . MET A 1 98 ? -12.883 15.195 12.586 1 90.31 98 MET A C 1
ATOM 725 O O . MET A 1 98 ? -12.953 16.422 12.602 1 90.31 98 MET A O 1
ATOM 729 N N . ALA A 1 99 ? -12.648 14.484 13.609 1 94.19 99 ALA A N 1
ATOM 730 C CA . ALA A 1 99 ? -12.438 15.102 14.914 1 94.19 99 ALA A CA 1
ATOM 731 C C . ALA A 1 99 ? -11.188 15.977 14.906 1 94.19 99 ALA A C 1
ATOM 733 O O . ALA A 1 99 ? -11.18 17.062 15.5 1 94.19 99 ALA A O 1
ATOM 734 N N . ALA A 1 100 ? -10.188 15.477 14.289 1 94.25 100 ALA A N 1
ATOM 735 C CA . ALA A 1 100 ? -8.938 16.234 14.188 1 94.25 100 ALA A CA 1
ATOM 736 C C . ALA A 1 100 ? -9.156 17.562 13.477 1 94.25 100 ALA A C 1
ATOM 738 O O . ALA A 1 100 ? -8.57 18.578 13.859 1 94.25 100 ALA A O 1
ATOM 739 N N . SER A 1 101 ? -9.961 17.531 12.453 1 90.56 101 SER A N 1
ATOM 740 C CA . SER A 1 101 ? -10.289 18.75 11.734 1 90.56 101 SER A CA 1
ATOM 741 C C . SER A 1 101 ? -11.008 19.75 12.633 1 90.56 101 SER A C 1
ATOM 743 O O . SER A 1 101 ? -10.766 20.953 12.555 1 90.56 101 SER A O 1
ATOM 745 N N . GLN A 1 102 ? -11.805 19.297 13.5 1 91 102 GLN A N 1
ATOM 746 C CA . GLN A 1 102 ? -12.539 20.156 14.422 1 91 102 GLN A CA 1
ATOM 747 C C . GLN A 1 102 ? -11.602 20.75 15.469 1 91 102 GLN A C 1
ATOM 749 O O . GLN A 1 102 ? -11.594 21.969 15.688 1 91 102 GLN A O 1
ATOM 754 N N . VAL A 1 103 ? -10.773 19.906 16.062 1 94.31 103 VAL A N 1
ATOM 755 C CA . VAL A 1 103 ? -9.938 20.391 17.156 1 94.31 103 VAL A CA 1
ATOM 756 C C . VAL A 1 103 ? -8.836 21.297 16.594 1 94.31 103 VAL A C 1
ATOM 758 O O . VAL A 1 103 ? -8.406 22.234 17.266 1 94.31 103 VAL A O 1
ATOM 761 N N . SER A 1 104 ? -8.391 21 15.406 1 93.25 104 SER A N 1
ATOM 762 C CA . SER A 1 104 ? -7.297 21.766 14.812 1 93.25 104 SER A CA 1
ATOM 763 C C . SER A 1 104 ? -7.73 23.203 14.5 1 93.25 104 SER A C 1
ATOM 765 O O . SER A 1 104 ? -6.891 24.094 14.328 1 93.25 104 SER A O 1
ATOM 767 N N . GLY A 1 105 ? -8.992 23.406 14.398 1 91.31 105 GLY A N 1
ATOM 768 C CA . GLY A 1 105 ? -9.508 24.734 14.148 1 91.31 105 GLY A CA 1
ATOM 769 C C . GLY A 1 105 ? -9.539 25.609 15.383 1 91.31 105 GLY A C 1
ATOM 770 O O . GLY A 1 105 ? -9.766 26.812 15.297 1 91.31 105 GLY A O 1
ATOM 771 N N . ARG A 1 106 ? -9.242 25.047 16.531 1 93.38 106 ARG A N 1
ATOM 772 C CA . ARG A 1 106 ? -9.266 25.781 17.797 1 93.38 106 ARG A CA 1
ATOM 773 C C . ARG A 1 106 ? -7.941 26.484 18.047 1 93.38 10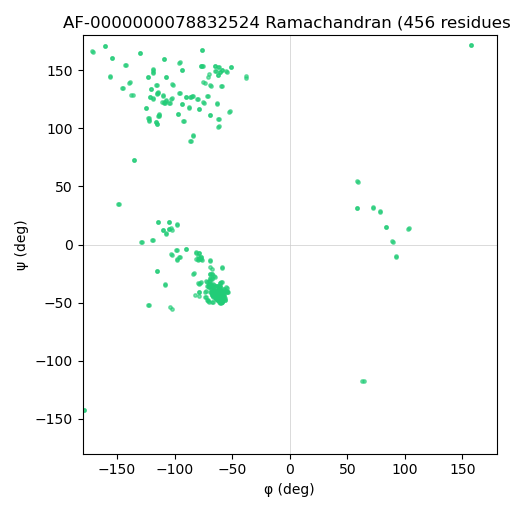6 ARG A C 1
ATOM 775 O O . ARG A 1 106 ? -6.887 25.844 18.078 1 93.38 106 ARG A O 1
ATOM 782 N N . PRO A 1 107 ? -7.98 27.766 18.312 1 94.25 107 PRO A N 1
ATOM 783 C CA . PRO A 1 107 ? -6.742 28.5 18.578 1 94.25 107 PRO A CA 1
ATOM 784 C C . PRO A 1 107 ? -5.934 27.922 19.734 1 94.25 107 PRO A C 1
ATOM 786 O O . PRO A 1 107 ? -4.703 27.859 19.656 1 94.25 107 PRO A O 1
ATOM 789 N N . VAL A 1 108 ? -6.633 27.484 20.75 1 95.19 108 VAL A N 1
ATOM 790 C CA . VAL A 1 108 ? -5.961 26.938 21.938 1 95.19 108 VAL A CA 1
ATOM 791 C C . VAL A 1 108 ? -5.141 25.719 21.547 1 95.19 108 VAL A C 1
ATOM 793 O O . VAL A 1 108 ? -4.031 25.516 22.047 1 95.19 108 VAL A O 1
ATOM 796 N N . VAL A 1 109 ? -5.645 24.922 20.656 1 95.81 109 VAL A N 1
ATOM 797 C CA . VAL A 1 109 ? -4.965 23.719 20.219 1 95.81 109 VAL A CA 1
ATOM 798 C C . VAL A 1 109 ? -3.771 24.078 19.328 1 95.81 109 VAL A C 1
ATOM 800 O O . VAL A 1 109 ? -2.676 23.547 19.5 1 95.81 109 VAL A O 1
ATOM 803 N N . ARG A 1 110 ? -3.982 24.953 18.438 1 93.94 110 ARG A N 1
ATOM 804 C CA . ARG A 1 110 ? -2.92 25.391 17.531 1 93.94 110 ARG A CA 1
ATOM 805 C C . ARG A 1 110 ? -1.759 26 18.312 1 93.94 110 ARG A C 1
ATOM 807 O O . ARG A 1 110 ? -0.597 25.672 18.062 1 93.94 110 ARG A O 1
ATOM 814 N N . ALA A 1 111 ? -2.096 26.891 19.188 1 93.5 111 ALA A N 1
ATOM 815 C CA . ALA A 1 111 ? -1.069 27.516 20.016 1 93.5 111 ALA A CA 1
ATOM 816 C C . ALA A 1 111 ? -0.348 26.484 20.875 1 93.5 111 ALA A C 1
ATOM 818 O O . ALA A 1 111 ? 0.875 26.547 21.031 1 93.5 111 ALA A O 1
ATOM 819 N N . GLY A 1 112 ? -1.088 25.578 21.391 1 93.94 112 GLY A N 1
ATOM 820 C CA . GLY A 1 112 ? -0.542 24.578 22.312 1 93.94 112 GLY A CA 1
ATOM 821 C C . GLY A 1 112 ? 0.392 23.594 21.625 1 93.94 112 GLY A C 1
ATOM 822 O O . GLY A 1 112 ? 1.277 23.031 22.266 1 93.94 112 GLY A O 1
ATOM 823 N N . LEU A 1 113 ? 0.211 23.391 20.297 1 95.69 113 LEU A N 1
ATOM 824 C CA . LEU A 1 113 ? 0.97 22.359 19.609 1 95.69 113 LEU A CA 1
ATOM 825 C C . LEU A 1 113 ? 2.111 22.969 18.812 1 95.69 113 LEU A C 1
ATOM 827 O O . LEU A 1 113 ? 2.969 22.234 18.297 1 95.69 113 LEU A O 1
ATOM 831 N N . LEU A 1 114 ? 2.162 24.266 18.688 1 95.31 114 LEU A N 1
ATOM 832 C CA . LEU A 1 114 ? 3.148 24.938 17.844 1 95.31 114 LEU A CA 1
ATOM 833 C C . LEU A 1 114 ? 4.566 24.594 18.297 1 95.31 114 LEU A C 1
ATOM 835 O O . LEU A 1 114 ? 5.391 24.156 17.484 1 95.31 114 LEU A O 1
ATOM 839 N N . GLN A 1 115 ? 4.793 24.734 19.547 1 93.56 115 GLN A N 1
ATOM 840 C CA . GLN A 1 115 ? 6.137 24.5 20.062 1 93.56 115 GLN A CA 1
ATOM 841 C C . GLN A 1 115 ? 6.516 23.031 19.969 1 93.56 115 GLN A C 1
ATOM 843 O O . GLN A 1 115 ? 7.676 22.688 19.719 1 93.56 115 GLN A O 1
ATOM 848 N N . LEU A 1 116 ? 5.559 22.203 20.219 1 93.31 116 LEU A N 1
ATOM 849 C CA . LEU A 1 116 ? 5.82 20.766 20.094 1 93.31 116 LEU A CA 1
ATOM 850 C C . LEU A 1 116 ? 6.262 20.422 18.672 1 93.31 116 LEU A C 1
ATOM 852 O O . LEU A 1 116 ? 7.25 19.703 18.484 1 93.31 116 LEU A O 1
ATOM 856 N N . GLN A 1 117 ? 5.566 20.859 17.734 1 96 117 GLN A N 1
ATOM 857 C CA . GLN A 1 117 ? 5.883 20.594 16.328 1 96 117 GLN A CA 1
ATOM 858 C C . GLN A 1 117 ? 7.273 21.109 15.977 1 96 117 GLN A C 1
ATOM 860 O O . GLN A 1 117 ? 8.062 20.391 15.352 1 96 117 GLN A O 1
ATOM 865 N N . ARG A 1 118 ? 7.598 22.297 16.422 1 96.06 118 ARG A N 1
ATOM 866 C CA . ARG A 1 118 ? 8.906 22.875 16.156 1 96.06 118 ARG A CA 1
ATOM 867 C C . ARG A 1 118 ? 10.016 22.078 16.828 1 96.06 118 ARG A C 1
ATOM 869 O O . ARG A 1 118 ? 11.055 21.812 16.219 1 96.06 118 ARG A O 1
ATOM 876 N N . ARG A 1 119 ? 9.75 21.703 18.016 1 94.06 119 ARG A N 1
ATOM 877 C CA . ARG A 1 119 ? 10.75 20.953 18.766 1 94.06 119 ARG A CA 1
ATOM 878 C C . ARG A 1 119 ? 11.07 19.625 18.094 1 94.06 119 ARG A C 1
ATOM 880 O O . ARG A 1 119 ? 12.234 19.25 17.969 1 94.06 119 ARG A O 1
ATOM 887 N N . LEU A 1 120 ? 10.055 18.969 17.656 1 92.81 120 LEU A N 1
ATOM 888 C CA . LEU A 1 120 ? 10.234 17.672 17.016 1 92.81 120 LEU A CA 1
ATOM 889 C C . LEU A 1 120 ? 11.086 17.797 15.758 1 92.81 120 LEU A C 1
ATOM 891 O O . LEU A 1 120 ? 11.883 16.906 15.453 1 92.81 120 LEU A O 1
ATOM 895 N N . ALA A 1 121 ? 10.914 18.844 15.062 1 94.69 121 ALA A N 1
ATOM 896 C CA . ALA A 1 121 ? 11.68 19.078 13.844 1 94.69 121 ALA A CA 1
ATOM 897 C C . ALA A 1 121 ? 13.117 19.469 14.172 1 94.69 121 ALA A C 1
ATOM 899 O O . ALA A 1 121 ? 14.062 18.953 13.547 1 94.69 121 ALA A O 1
ATOM 900 N N . LEU A 1 122 ? 13.281 20.281 15.172 1 94.69 122 LEU A N 1
ATOM 901 C CA . LEU A 1 122 ? 14.578 20.891 15.469 1 94.69 122 LEU A CA 1
ATOM 902 C C . LEU A 1 122 ? 15.477 19.906 16.219 1 94.69 122 LEU A C 1
ATOM 904 O O . LEU A 1 122 ? 16.688 20.125 16.328 1 94.69 122 LEU A O 1
ATOM 908 N N . GLU A 1 123 ? 14.93 18.875 16.688 1 91.94 123 GLU A N 1
ATOM 909 C CA . GLU A 1 123 ? 15.695 17.828 17.359 1 91.94 123 GLU A CA 1
ATOM 910 C C . GLU A 1 123 ? 16.422 16.938 16.344 1 91.94 123 GLU A C 1
ATOM 912 O O . GLU A 1 123 ? 17.312 16.172 16.719 1 91.94 123 GLU A O 1
ATOM 917 N N . SER A 1 124 ? 16.047 17.094 15.141 1 92.25 124 SER A N 1
ATOM 918 C CA . SER A 1 124 ? 16.672 16.281 14.102 1 92.25 124 SER A CA 1
ATOM 919 C C . SER A 1 124 ? 18.125 16.703 13.883 1 92.25 124 SER A C 1
ATOM 921 O O . SER A 1 124 ? 18.438 17.891 13.898 1 92.25 124 SER A O 1
ATOM 923 N N . GLU A 1 125 ? 18.984 15.805 13.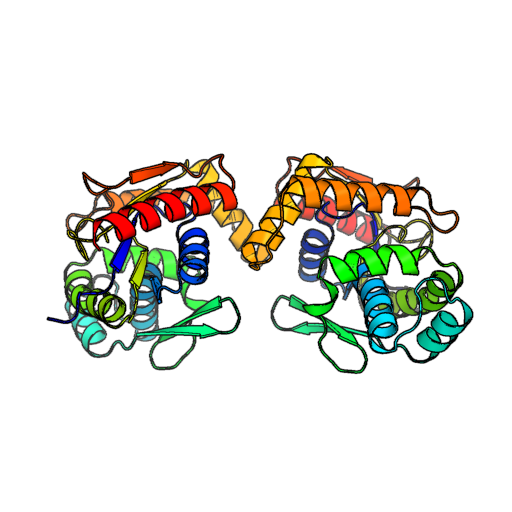562 1 89.62 125 GLU A N 1
ATOM 924 C CA . GLU A 1 125 ? 20.406 16.078 13.398 1 89.62 125 GLU A CA 1
ATOM 925 C C . GLU A 1 125 ? 20.703 16.656 12.023 1 89.62 125 GLU A C 1
ATOM 927 O O . GLU A 1 125 ? 21.484 17.609 11.898 1 89.62 125 GLU A O 1
ATOM 932 N N . LYS A 1 126 ? 20.141 16.141 11.039 1 92.06 126 LYS A N 1
ATOM 933 C CA . LYS A 1 126 ? 20.453 16.531 9.664 1 92.06 126 LYS A CA 1
ATOM 934 C C . LYS A 1 126 ? 19.359 17.422 9.086 1 92.06 126 LYS A C 1
ATOM 936 O O . LYS A 1 126 ? 19.656 18.531 8.617 1 92.06 126 LYS A O 1
ATOM 941 N N . GLY A 1 127 ? 18.172 16.953 9.156 1 96.88 127 GLY A N 1
ATOM 942 C CA . GLY A 1 127 ? 17.031 17.672 8.609 1 96.88 127 GLY A CA 1
ATOM 943 C C . GLY A 1 127 ? 15.711 17.031 8.969 1 96.88 127 GLY A C 1
ATOM 944 O O . GLY A 1 127 ? 15.664 15.914 9.484 1 96.88 127 GLY A O 1
ATOM 945 N N . ALA A 1 128 ? 14.656 17.781 8.734 1 97.5 128 ALA A N 1
ATOM 946 C CA . ALA A 1 128 ? 13.32 17.297 9.07 1 97.5 128 ALA A CA 1
ATOM 947 C C . ALA A 1 128 ? 12.312 17.672 7.988 1 97.5 128 ALA A C 1
ATOM 949 O O . ALA A 1 128 ? 12.375 18.766 7.418 1 97.5 128 ALA A O 1
ATOM 950 N N . ILE A 1 129 ? 11.484 16.75 7.711 1 98.06 129 ILE A N 1
ATOM 951 C CA . ILE A 1 129 ? 10.328 16.984 6.848 1 98.06 129 ILE A CA 1
ATOM 952 C C . ILE A 1 129 ? 9.062 17.078 7.695 1 98.06 129 ILE A C 1
ATOM 954 O O . ILE A 1 129 ? 8.75 16.172 8.461 1 98.06 129 ILE A O 1
ATOM 958 N N . LEU A 1 130 ? 8.359 18.156 7.617 1 98.06 130 LEU A N 1
ATOM 959 C CA . LEU A 1 130 ? 7.062 18.312 8.258 1 98.06 130 LEU A CA 1
ATOM 960 C C . LEU A 1 130 ? 5.945 18.359 7.219 1 98.06 130 LEU A C 1
ATOM 962 O O . LEU A 1 130 ? 6.039 19.078 6.23 1 98.06 130 LEU A O 1
ATOM 966 N N . GLU A 1 131 ? 4.984 17.547 7.418 1 97.75 131 GLU A N 1
ATOM 967 C CA . GLU A 1 131 ? 3.832 17.578 6.52 1 97.75 131 GLU A CA 1
ATOM 968 C C . GLU A 1 131 ? 2.564 18 7.262 1 97.75 131 GLU A C 1
ATOM 970 O O . GLU A 1 131 ? 2.365 17.625 8.414 1 97.75 131 GLU A O 1
ATOM 975 N N . GLY A 1 132 ? 1.797 18.859 6.617 1 96.25 132 GLY A N 1
ATOM 976 C CA . GLY A 1 132 ? 0.57 19.328 7.242 1 96.25 132 GLY A CA 1
ATOM 977 C C . GLY A 1 132 ? -0.22 20.281 6.363 1 96.25 132 GLY A C 1
ATOM 978 O O . GLY A 1 132 ? -0.377 20.031 5.164 1 96.25 132 GLY A O 1
ATOM 979 N N . ARG A 1 133 ? -0.854 21.328 6.969 1 95.44 133 ARG A N 1
ATOM 980 C CA . ARG A 1 133 ? -1.73 22.266 6.273 1 95.44 133 ARG A CA 1
ATOM 981 C C . ARG A 1 133 ? -1.14 23.672 6.273 1 95.44 133 ARG A C 1
ATOM 983 O O . ARG A 1 133 ? -1.493 24.5 5.43 1 95.44 133 ARG A O 1
ATOM 990 N N . ASP A 1 134 ? -0.255 23.938 7.234 1 96.44 134 ASP A N 1
ATOM 991 C CA . ASP A 1 134 ? 0.23 25.297 7.406 1 96.44 134 ASP A CA 1
ATOM 992 C C . ASP A 1 134 ? 1.665 25.312 7.93 1 96.44 134 ASP A C 1
ATOM 994 O O . ASP A 1 134 ? 2.023 26.156 8.75 1 96.44 134 ASP A O 1
ATOM 998 N N . ILE A 1 135 ? 2.449 24.344 7.5 1 97.75 135 ILE A N 1
ATOM 999 C CA . ILE A 1 135 ? 3.832 24.25 7.949 1 97.75 135 ILE A CA 1
ATOM 1000 C C . ILE A 1 135 ? 4.637 25.438 7.422 1 97.75 135 ILE A C 1
ATOM 1002 O O . ILE A 1 135 ? 5.316 26.125 8.188 1 97.75 135 ILE A O 1
ATOM 1006 N N . GLY A 1 136 ? 4.547 25.719 6.156 1 97.94 136 GLY A N 1
ATOM 1007 C CA . GLY A 1 136 ? 5.348 26.75 5.516 1 97.94 136 GLY A CA 1
ATOM 1008 C C . GLY A 1 136 ? 4.855 28.156 5.797 1 97.94 136 GLY A C 1
ATOM 1009 O O . GLY A 1 136 ? 5.562 29.141 5.539 1 97.94 136 GLY A O 1
ATOM 1010 N N . THR A 1 137 ? 3.67 28.312 6.391 1 97.12 137 THR A N 1
ATOM 1011 C CA . THR A 1 137 ? 3.107 29.625 6.625 1 97.12 137 THR A CA 1
ATOM 1012 C C . THR A 1 137 ? 3.146 29.984 8.109 1 97.12 137 THR A C 1
ATOM 1014 O O . THR A 1 137 ? 3.377 31.125 8.477 1 97.12 137 THR A O 1
ATOM 1017 N N . VAL A 1 138 ? 2.969 28.938 8.984 1 96.62 138 VAL A N 1
ATOM 1018 C CA . VAL A 1 138 ? 2.789 29.25 10.398 1 96.62 138 VAL A CA 1
ATOM 1019 C C . VAL A 1 138 ? 3.861 28.531 11.219 1 96.62 138 VAL A C 1
ATOM 1021 O O . VAL A 1 138 ? 4.59 29.172 11.984 1 96.62 138 VAL A O 1
ATOM 1024 N N . VAL A 1 139 ? 4.039 27.266 11.078 1 97.19 139 VAL A N 1
ATOM 1025 C CA . VAL A 1 139 ? 4.91 26.484 11.945 1 97.19 139 VAL A CA 1
ATOM 1026 C C . VAL A 1 139 ? 6.371 26.828 11.664 1 97.19 139 VAL A C 1
ATOM 1028 O O . VAL A 1 139 ? 7.133 27.141 12.586 1 97.19 139 VAL A O 1
ATOM 1031 N N . PHE A 1 140 ? 6.691 26.812 10.367 1 97.69 140 PHE A N 1
ATOM 1032 C CA . PHE A 1 140 ? 8.031 27.188 9.922 1 97.69 140 PHE A CA 1
ATOM 1033 C C . PHE A 1 140 ? 7.957 28.109 8.703 1 97.69 140 PHE A C 1
ATOM 1035 O O . PHE A 1 140 ? 8.375 27.719 7.605 1 97.69 140 PHE A O 1
ATOM 1042 N N . PRO A 1 141 ? 7.555 29.328 8.914 1 97.62 141 PRO A N 1
ATOM 1043 C CA . PRO A 1 141 ? 7.52 30.266 7.789 1 97.62 141 PRO A CA 1
ATOM 1044 C C . PRO A 1 141 ? 8.891 30.453 7.145 1 97.62 141 PRO A C 1
ATOM 1046 O O . PRO A 1 141 ? 8.984 30.875 5.988 1 97.62 141 PRO A O 1
ATOM 1049 N N . ASP A 1 142 ? 9.922 30.109 7.891 1 96.62 142 ASP A N 1
ATOM 1050 C CA . ASP A 1 142 ? 11.281 30.281 7.395 1 96.62 142 ASP A CA 1
ATOM 1051 C C . ASP A 1 142 ? 11.891 28.953 6.984 1 96.62 142 ASP A C 1
ATOM 1053 O O . ASP A 1 142 ? 13.117 28.812 6.926 1 96.62 142 ASP A O 1
ATOM 1057 N N . ALA A 1 143 ? 11.094 27.922 6.734 1 98 143 ALA A N 1
ATOM 1058 C CA . ALA A 1 143 ? 11.602 26.641 6.281 1 98 143 ALA A CA 1
ATOM 1059 C C . ALA A 1 143 ? 12.523 26.797 5.082 1 98 143 ALA A C 1
ATOM 1061 O O . ALA A 1 143 ? 12.367 27.719 4.285 1 98 143 ALA A O 1
ATOM 1062 N N . ASP A 1 144 ? 13.398 25.922 4.938 1 97.94 144 ASP A N 1
ATOM 1063 C CA . ASP A 1 144 ? 14.414 26 3.896 1 97.94 144 ASP A CA 1
ATOM 1064 C C . ASP A 1 144 ? 13.844 25.609 2.535 1 97.94 144 ASP A C 1
ATOM 1066 O O . ASP A 1 144 ? 14.32 26.078 1.498 1 97.94 144 ASP A O 1
ATOM 1070 N N . ALA A 1 145 ? 12.93 24.734 2.516 1 98.5 145 ALA A N 1
ATOM 1071 C CA . ALA A 1 145 ? 12.172 24.328 1.333 1 98.5 145 ALA A CA 1
ATOM 1072 C C . ALA A 1 145 ? 10.688 24.172 1.655 1 98.5 145 ALA A C 1
ATOM 1074 O O . ALA A 1 145 ? 10.328 23.531 2.641 1 98.5 145 ALA A O 1
ATOM 1075 N N . LYS A 1 146 ? 9.891 24.828 0.843 1 98.69 146 LYS A N 1
ATOM 1076 C CA . LYS A 1 146 ? 8.445 24.781 1.037 1 98.69 146 LYS A CA 1
ATOM 1077 C C . LYS A 1 146 ? 7.738 24.234 -0.205 1 98.69 146 LYS A C 1
ATOM 1079 O O . LYS A 1 146 ? 8 24.703 -1.32 1 98.69 146 LYS A O 1
ATOM 1084 N N . PHE A 1 147 ? 6.93 23.234 0.047 1 98.81 147 PHE A N 1
ATOM 1085 C CA . PHE A 1 147 ? 6.137 22.656 -1.033 1 98.81 147 PHE A CA 1
ATOM 1086 C C . PHE A 1 147 ? 4.652 22.703 -0.696 1 98.81 147 PHE A C 1
ATOM 1088 O O . PHE A 1 147 ? 4.273 22.609 0.472 1 98.81 147 PHE A O 1
ATOM 1095 N N . PHE A 1 148 ? 3.877 22.922 -1.71 1 98.62 148 PHE A N 1
ATOM 1096 C CA . PHE A 1 148 ? 2.436 22.719 -1.638 1 98.62 148 PHE A CA 1
ATOM 1097 C C . PHE A 1 148 ? 2 21.594 -2.58 1 98.62 148 PHE A C 1
ATOM 1099 O O . PHE A 1 148 ? 1.997 21.781 -3.801 1 98.62 148 PHE A O 1
ATOM 1106 N N . LEU A 1 149 ? 1.714 20.438 -2.006 1 98.19 149 LEU A N 1
ATOM 1107 C CA . LEU A 1 149 ? 1.333 19.25 -2.758 1 98.19 149 LEU A CA 1
ATOM 1108 C C . LEU A 1 149 ? -0.184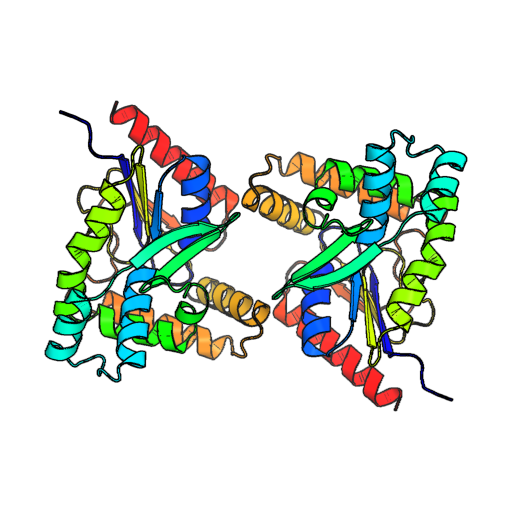 19.141 -2.881 1 98.19 149 LEU A C 1
ATOM 1110 O O . LEU A 1 149 ? -0.887 19.031 -1.874 1 98.19 149 LEU A O 1
ATOM 1114 N N . ALA A 1 150 ? -0.625 19.125 -4.133 1 97.12 150 ALA A N 1
ATOM 1115 C CA . ALA A 1 150 ? -2.064 19.109 -4.387 1 97.12 150 ALA A CA 1
ATOM 1116 C C . ALA A 1 150 ? -2.432 18 -5.383 1 97.12 150 ALA A C 1
ATOM 1118 O O . ALA A 1 150 ? -1.553 17.391 -5.98 1 97.12 150 ALA A O 1
ATOM 1119 N N . ALA A 1 151 ? -3.674 17.672 -5.473 1 97.06 151 ALA A N 1
ATOM 1120 C CA . ALA A 1 151 ? -4.328 16.828 -6.473 1 97.06 151 ALA A CA 1
ATOM 1121 C C . ALA A 1 151 ? -5.809 17.188 -6.602 1 97.06 151 ALA A C 1
ATOM 1123 O O . ALA A 1 151 ? -6.371 17.859 -5.727 1 97.06 151 ALA A O 1
ATOM 1124 N N . SER A 1 152 ? -6.402 16.812 -7.695 1 96.06 152 SER A N 1
ATOM 1125 C CA . SER A 1 152 ? -7.824 17.094 -7.855 1 96.06 152 SER A CA 1
ATOM 1126 C C . SER A 1 152 ? -8.648 16.422 -6.77 1 96.06 152 SER A C 1
ATOM 1128 O O . SER A 1 152 ? -8.273 15.359 -6.266 1 96.06 152 SER A O 1
ATOM 1130 N N . PRO A 1 153 ? -9.766 17.031 -6.379 1 94.94 153 PRO A N 1
ATOM 1131 C CA . PRO A 1 153 ? -10.609 16.438 -5.344 1 94.94 153 PRO A CA 1
ATOM 1132 C C . PRO A 1 153 ? -11.039 15.008 -5.68 1 94.94 153 PRO A C 1
ATOM 1134 O O . PRO A 1 153 ? -11.062 14.141 -4.801 1 94.94 153 PRO A O 1
ATOM 1137 N N . GLU A 1 154 ? -11.273 14.797 -6.922 1 94.69 154 GLU A N 1
ATOM 1138 C CA . GLU A 1 154 ? -11.719 13.477 -7.355 1 94.69 154 GLU A CA 1
ATOM 1139 C C . GLU A 1 154 ? -10.617 12.438 -7.18 1 94.69 154 GLU A C 1
ATOM 1141 O O . GLU A 1 154 ? -10.867 11.336 -6.695 1 94.69 154 GLU A O 1
ATOM 1146 N N . VAL A 1 155 ? -9.453 12.82 -7.547 1 95.44 155 VAL A N 1
ATOM 1147 C CA . VAL A 1 155 ? -8.305 11.922 -7.434 1 95.44 155 VAL A CA 1
ATOM 1148 C C . VAL A 1 155 ? -8.008 11.641 -5.961 1 95.44 155 VAL A C 1
ATOM 1150 O O . VAL A 1 155 ? -7.789 10.492 -5.578 1 95.44 155 VAL A O 1
ATOM 1153 N N . ARG A 1 156 ? -8.109 12.695 -5.184 1 96.75 156 ARG A N 1
ATOM 1154 C CA . ARG A 1 156 ? -7.836 12.555 -3.758 1 96.75 156 ARG A CA 1
ATOM 1155 C C . ARG A 1 156 ? -8.883 11.672 -3.088 1 96.75 156 ARG A C 1
ATOM 1157 O O . ARG A 1 156 ? -8.539 10.82 -2.262 1 96.75 156 ARG A O 1
ATOM 1164 N N . ALA A 1 157 ? -10.055 11.812 -3.469 1 95.88 157 ALA A N 1
ATOM 1165 C CA . ALA A 1 157 ? -11.133 11 -2.914 1 95.88 157 ALA A CA 1
ATOM 1166 C C . ALA A 1 157 ? -10.969 9.531 -3.309 1 95.88 157 ALA A C 1
ATOM 1168 O O . ALA A 1 157 ? -11.18 8.641 -2.486 1 95.88 157 ALA A O 1
ATOM 1169 N N . ARG A 1 158 ? -10.641 9.375 -4.523 1 94.94 158 ARG A N 1
ATOM 1170 C CA . ARG A 1 158 ? -10.445 8.016 -5.004 1 94.94 158 ARG A CA 1
ATOM 1171 C C . ARG A 1 158 ? -9.297 7.332 -4.266 1 94.94 158 ARG A C 1
ATOM 1173 O O . ARG A 1 158 ? -9.414 6.172 -3.867 1 94.94 158 ARG A O 1
ATOM 1180 N N . ARG A 1 159 ? -8.242 8 -4.117 1 94.5 159 ARG A N 1
ATOM 1181 C CA . ARG A 1 159 ? -7.102 7.473 -3.367 1 94.5 159 ARG A CA 1
ATOM 1182 C C . ARG A 1 159 ? -7.516 7.074 -1.955 1 94.5 159 ARG A C 1
ATOM 1184 O O . ARG A 1 159 ? -7.191 5.977 -1.496 1 94.5 159 ARG A O 1
ATOM 1191 N N . ARG A 1 160 ? -8.188 7.918 -1.349 1 93.94 160 ARG A N 1
ATOM 1192 C CA . ARG A 1 160 ? -8.625 7.664 0.02 1 93.94 160 ARG A CA 1
ATOM 1193 C C . ARG A 1 160 ? -9.617 6.508 0.073 1 93.94 160 ARG A C 1
ATOM 1195 O O . ARG A 1 160 ? -9.555 5.668 0.974 1 93.94 160 ARG A O 1
ATOM 1202 N N . TYR A 1 161 ? -10.508 6.523 -0.867 1 94.88 161 TYR A N 1
ATOM 1203 C CA . TYR A 1 161 ? -11.484 5.441 -0.933 1 94.88 161 TYR A CA 1
ATOM 1204 C C . TYR A 1 161 ? -10.797 4.09 -1.075 1 94.88 161 TYR A C 1
ATOM 1206 O O . TYR A 1 161 ? -11.109 3.145 -0.349 1 94.88 161 TYR A O 1
ATOM 1214 N N . GLU A 1 162 ? -9.859 4 -1.977 1 94.31 162 GLU A N 1
ATOM 1215 C CA . GLU A 1 162 ? -9.125 2.76 -2.211 1 94.31 162 GLU A CA 1
ATOM 1216 C C . GLU A 1 162 ? -8.336 2.342 -0.973 1 94.31 162 GLU A C 1
ATOM 1218 O O . GLU A 1 162 ? -8.258 1.154 -0.653 1 94.31 162 GLU A O 1
ATOM 1223 N N . GLU A 1 163 ? -7.777 3.312 -0.319 1 91.62 163 GLU A N 1
ATOM 1224 C CA . GLU A 1 163 ? -7.043 3.031 0.912 1 91.62 163 GLU A CA 1
ATOM 1225 C C . GLU A 1 163 ? -7.957 2.414 1.969 1 91.62 163 GLU A C 1
ATOM 1227 O O . GLU A 1 163 ? -7.605 1.405 2.586 1 91.62 163 GLU A O 1
ATOM 1232 N N . LEU A 1 164 ? -9.102 2.984 2.168 1 91.5 164 LEU A N 1
ATOM 1233 C CA . LEU A 1 164 ? -10.078 2.486 3.133 1 91.5 164 LEU A CA 1
ATOM 1234 C C . LEU A 1 164 ? -10.562 1.093 2.744 1 91.5 164 LEU A C 1
ATOM 1236 O O . LEU A 1 164 ? -10.688 0.212 3.598 1 91.5 164 LEU A O 1
ATOM 1240 N N . PHE A 1 165 ? -10.781 0.961 1.454 1 92.5 165 PHE A N 1
ATOM 1241 C CA . PHE A 1 165 ? -11.234 -0.324 0.933 1 92.5 165 PHE A CA 1
ATOM 1242 C C . PHE A 1 165 ? -10.219 -1.419 1.246 1 92.5 165 PHE A C 1
ATOM 1244 O O . PHE A 1 165 ? -10.586 -2.498 1.714 1 92.5 165 PHE A O 1
ATOM 1251 N N . GLN A 1 166 ? -8.969 -1.127 1.084 1 89.75 166 GLN A N 1
ATOM 1252 C CA . GLN A 1 166 ? -7.895 -2.092 1.311 1 89.75 166 GLN A CA 1
ATOM 1253 C C . GLN A 1 166 ? -7.777 -2.449 2.789 1 89.75 166 GLN A C 1
ATOM 1255 O O . GLN A 1 166 ? -7.367 -3.557 3.137 1 89.75 166 GLN A O 1
ATOM 1260 N N . LYS A 1 167 ? -8.203 -1.562 3.635 1 86.38 167 LYS A N 1
ATOM 1261 C CA . LYS A 1 167 ? -8.148 -1.792 5.074 1 86.38 167 LYS A CA 1
ATOM 1262 C C . LYS A 1 167 ? -9.43 -2.449 5.578 1 86.38 167 LYS A C 1
ATOM 1264 O O . LYS A 1 167 ? -9.578 -2.713 6.773 1 86.38 167 LYS A O 1
ATOM 1269 N N . GLY A 1 168 ? -10.367 -2.619 4.707 1 86.12 168 GLY A N 1
ATOM 1270 C CA . GLY A 1 168 ? -11.617 -3.275 5.066 1 86.12 168 GLY A CA 1
ATOM 1271 C C . GLY A 1 168 ? -12.625 -2.334 5.695 1 86.12 168 GLY A C 1
ATOM 1272 O O . GLY A 1 168 ? -13.547 -2.775 6.379 1 86.12 168 GLY A O 1
ATOM 1273 N N . VAL A 1 169 ? -12.367 -1.085 5.539 1 85.25 169 VAL A N 1
ATOM 1274 C CA . VAL A 1 169 ? -13.289 -0.083 6.062 1 85.25 169 VAL A CA 1
ATOM 1275 C C . VAL A 1 169 ? -14.367 0.225 5.027 1 85.25 169 VAL A C 1
ATOM 1277 O O . VAL A 1 169 ? -14.055 0.637 3.906 1 85.25 169 VAL A O 1
ATOM 1280 N N . GLU A 1 170 ? -15.492 -0.053 5.418 1 84.44 170 GLU A N 1
ATOM 1281 C CA . GLU A 1 170 ? -16.609 0.172 4.508 1 84.44 170 GLU A CA 1
ATOM 1282 C C . GLU A 1 170 ? -16.891 1.662 4.336 1 84.44 170 GLU A C 1
ATOM 1284 O O . GLU A 1 170 ? -16.953 2.404 5.32 1 84.44 170 GLU A O 1
ATOM 1289 N N . SER A 1 171 ? -16.953 2.111 3.17 1 90.75 171 SER A N 1
ATOM 1290 C CA . SER A 1 171 ? -17.281 3.482 2.795 1 90.75 171 SER A CA 1
ATOM 1291 C C . SER A 1 171 ? -17.734 3.566 1.339 1 90.75 171 SER A C 1
ATOM 1293 O O . SER A 1 171 ? -17.828 2.545 0.655 1 90.75 171 SER A O 1
ATOM 1295 N N . SER A 1 172 ? -18.219 4.691 0.94 1 93.44 172 SER A N 1
ATOM 1296 C CA . SER A 1 172 ? -18.516 4.969 -0.462 1 93.44 172 SER A CA 1
ATOM 1297 C C . SER A 1 172 ? -17.688 6.141 -0.981 1 93.44 172 SER A C 1
ATOM 1299 O O . SER A 1 172 ? -17.297 7.023 -0.212 1 93.44 172 SER A O 1
ATOM 1301 N N . LEU A 1 173 ? -17.453 6.066 -2.232 1 93.81 173 LEU A N 1
ATOM 1302 C CA . LEU A 1 173 ? -16.688 7.145 -2.854 1 93.81 173 LEU A CA 1
ATOM 1303 C C . LEU A 1 173 ? -17.344 8.492 -2.615 1 93.81 173 LEU A C 1
ATOM 1305 O O . LEU A 1 173 ? -16.672 9.484 -2.32 1 93.81 173 LEU A O 1
ATOM 1309 N N . ASP A 1 174 ? -18.578 8.469 -2.711 1 94.88 174 ASP A N 1
ATOM 1310 C CA . ASP A 1 174 ? -19.344 9.695 -2.512 1 94.88 174 ASP A CA 1
ATOM 1311 C C . ASP A 1 174 ? -19.188 10.211 -1.083 1 94.88 174 ASP A C 1
ATOM 1313 O O . ASP A 1 174 ? -19.016 11.414 -0.867 1 94.88 174 ASP A O 1
ATOM 1317 N N . ALA A 1 175 ? -19.234 9.336 -0.102 1 93.81 175 ALA A N 1
ATOM 1318 C CA . ALA A 1 175 ? -19.062 9.727 1.298 1 93.81 175 ALA A CA 1
ATOM 1319 C C . ALA A 1 175 ? -17.656 10.258 1.562 1 93.81 175 ALA A C 1
ATOM 1321 O O . ALA A 1 175 ? -17.484 11.258 2.262 1 93.81 175 ALA A O 1
ATOM 1322 N N . VAL A 1 176 ? -16.703 9.578 0.984 1 94.38 176 VAL A N 1
ATOM 1323 C CA . VAL A 1 176 ? -15.32 10 1.144 1 94.38 176 VAL A CA 1
ATOM 1324 C C . VAL A 1 176 ? -15.117 11.383 0.531 1 94.38 176 VAL A C 1
ATOM 1326 O O . VAL A 1 176 ? -14.492 12.25 1.136 1 94.38 176 VAL A O 1
ATOM 1329 N N . LEU A 1 177 ? -15.656 11.578 -0.666 1 95.06 177 LEU A N 1
ATOM 1330 C CA . LEU A 1 177 ? -15.555 12.867 -1.346 1 95.06 177 LEU A CA 1
ATOM 1331 C C . LEU A 1 177 ? -16.219 13.969 -0.524 1 95.06 177 LEU A C 1
ATOM 1333 O O . LEU A 1 177 ? -15.664 15.062 -0.393 1 95.06 177 LEU A O 1
ATOM 1337 N N . ALA A 1 178 ? -17.312 13.664 0.014 1 94.06 178 ALA A N 1
ATOM 1338 C CA . ALA A 1 178 ? -18.047 14.633 0.833 1 94.06 178 ALA A CA 1
ATOM 1339 C C . ALA A 1 178 ? -17.234 15 2.08 1 94.06 178 ALA A C 1
ATOM 1341 O O . ALA A 1 178 ? -17.109 16.188 2.418 1 94.06 178 ALA A O 1
ATOM 1342 N N . ASP A 1 179 ? -16.719 13.992 2.738 1 91.81 179 ASP A N 1
ATOM 1343 C CA . ASP A 1 179 ? -15.922 14.203 3.939 1 91.81 179 ASP A CA 1
ATOM 1344 C C . ASP A 1 179 ? -14.688 15.055 3.633 1 91.81 179 ASP A C 1
ATOM 1346 O O . ASP A 1 179 ? -14.375 15.992 4.371 1 91.81 179 ASP A O 1
ATOM 1350 N N . GLN A 1 180 ? -14.031 14.711 2.576 1 92.19 180 GLN A N 1
ATOM 1351 C CA . GLN A 1 180 ? -12.828 15.43 2.197 1 92.19 180 GLN A CA 1
ATOM 1352 C C . GLN A 1 180 ? -13.141 16.875 1.827 1 92.19 180 GLN A C 1
ATOM 1354 O O . GLN A 1 180 ? -12.391 17.797 2.17 1 92.19 180 GLN A O 1
ATOM 1359 N N . THR A 1 181 ? -14.211 17.047 1.102 1 92.5 181 THR A N 1
ATOM 1360 C CA . THR A 1 181 ? -14.625 18.391 0.705 1 92.5 181 THR A CA 1
ATOM 1361 C C . THR A 1 181 ? -14.945 19.234 1.93 1 92.5 181 THR A C 1
ATOM 1363 O O . THR A 1 181 ? -14.539 20.406 2.004 1 92.5 181 THR A O 1
ATOM 1366 N N . LYS A 1 182 ? -15.648 18.672 2.771 1 91.88 182 LYS A N 1
ATOM 1367 C CA . LYS A 1 182 ? -15.977 19.375 4.012 1 91.88 182 LYS A CA 1
ATOM 1368 C C . LYS A 1 182 ? -14.711 19.734 4.777 1 91.88 182 LYS A C 1
ATOM 1370 O O . LYS A 1 182 ? -14.57 20.875 5.25 1 91.88 182 LYS A O 1
ATOM 1375 N N . ARG A 1 183 ? -13.812 18.859 4.891 1 89.25 183 ARG A N 1
ATOM 1376 C CA . ARG A 1 183 ? -12.57 19.109 5.617 1 89.25 183 ARG A CA 1
ATOM 1377 C C . ARG A 1 183 ? -11.75 20.203 4.934 1 89.25 183 ARG A C 1
ATOM 1379 O O . ARG A 1 183 ? -11.18 21.078 5.602 1 89.25 183 ARG A O 1
ATOM 1386 N N . ASP A 1 184 ? -11.703 20.062 3.611 1 92 184 ASP A N 1
ATOM 1387 C CA . ASP A 1 184 ? -10.977 21.078 2.855 1 92 184 ASP A CA 1
ATOM 1388 C C . ASP A 1 184 ? -11.555 22.469 3.105 1 92 184 ASP A C 1
ATOM 1390 O O . ASP A 1 184 ? -10.812 23.438 3.275 1 92 184 ASP A O 1
ATOM 1394 N N . ARG A 1 185 ? -12.82 22.547 3.096 1 91.5 185 ARG A N 1
ATOM 1395 C CA . ARG A 1 185 ? -13.492 23.812 3.35 1 91.5 185 ARG A CA 1
ATOM 1396 C C . ARG A 1 185 ? -13.188 24.328 4.758 1 91.5 185 ARG A C 1
ATOM 1398 O O . ARG A 1 185 ? -12.836 25.484 4.941 1 91.5 185 ARG A O 1
ATOM 1405 N N . ASP A 1 186 ? -13.305 23.469 5.699 1 90.25 186 ASP A N 1
ATOM 1406 C CA . ASP A 1 186 ? -13.039 23.828 7.09 1 90.25 186 ASP A CA 1
ATOM 1407 C C . ASP A 1 186 ? -11.594 24.266 7.281 1 90.25 186 ASP A C 1
ATOM 1409 O O . ASP A 1 186 ? -11.328 25.281 7.926 1 90.25 186 ASP A O 1
ATOM 1413 N N . ASP A 1 187 ? -10.68 23.547 6.637 1 89.75 187 ASP A N 1
ATOM 1414 C CA . ASP A 1 187 ? -9.258 23.844 6.766 1 89.75 187 ASP A CA 1
ATOM 1415 C C . ASP A 1 187 ? -8.914 25.188 6.113 1 89.75 187 ASP A C 1
ATOM 1417 O O . ASP A 1 187 ? -8.055 25.906 6.605 1 89.75 187 ASP A O 1
ATOM 1421 N N . SER A 1 188 ? -9.578 25.453 5.051 1 91.06 188 SER A N 1
ATOM 1422 C CA . SER A 1 188 ? -9.258 26.656 4.289 1 91.06 188 SER A CA 1
ATOM 1423 C C . SER A 1 188 ? -9.961 27.875 4.871 1 91.06 188 SER A C 1
ATOM 1425 O O . SER A 1 188 ? -9.484 29 4.715 1 91.06 188 SER A O 1
ATOM 1427 N N . ALA A 1 189 ? -11.055 27.656 5.539 1 89.44 189 ALA A N 1
ATOM 1428 C CA . ALA A 1 189 ? -11.891 28.766 5.977 1 89.44 189 ALA A CA 1
ATOM 1429 C C . ALA A 1 189 ? -11.57 29.172 7.414 1 89.44 189 ALA A C 1
ATOM 1431 O O . ALA A 1 189 ? -12.062 30.188 7.91 1 89.44 189 ALA A O 1
ATOM 1432 N N . ARG A 1 190 ? -10.828 28.391 8.062 1 86.25 190 ARG A N 1
ATOM 1433 C CA . ARG A 1 190 ? -10.57 28.703 9.461 1 86.25 190 ARG A CA 1
ATOM 1434 C C . ARG A 1 190 ? -9.844 30.031 9.602 1 86.25 190 ARG A C 1
ATOM 1436 O O . ARG A 1 190 ? -9 30.375 8.773 1 86.25 190 ARG A O 1
ATOM 1443 N N . ALA A 1 191 ? -10.18 30.688 10.656 1 84.31 191 ALA A N 1
ATOM 1444 C CA . ALA A 1 191 ? -9.656 32.031 10.891 1 84.31 191 ALA A CA 1
ATOM 1445 C C . ALA A 1 191 ? -8.164 31.984 11.219 1 84.31 191 ALA A C 1
ATOM 1447 O O . ALA A 1 191 ? -7.402 32.844 10.805 1 84.31 191 ALA A O 1
ATOM 1448 N N . VAL A 1 192 ? -7.816 30.922 11.883 1 87 192 VAL A N 1
ATOM 1449 C CA . VAL A 1 192 ? -6.426 30.812 12.312 1 87 192 VAL A CA 1
ATOM 1450 C C . VAL A 1 192 ? -5.715 29.75 11.484 1 87 192 VAL A C 1
ATOM 1452 O O . VAL A 1 192 ? -6.164 28.594 11.414 1 87 192 VAL A O 1
ATOM 1455 N N . ALA A 1 193 ? -4.629 30.156 10.805 1 89.44 193 ALA A N 1
ATOM 1456 C CA . ALA A 1 193 ? -3.721 29.266 10.086 1 89.44 193 ALA A CA 1
ATOM 1457 C C . ALA A 1 193 ? -4.465 28.469 9.016 1 89.44 193 ALA A C 1
ATOM 1459 O O . ALA A 1 193 ? -4.375 27.234 8.977 1 89.44 193 ALA A O 1
ATOM 1460 N N . PRO A 1 194 ? -5.148 29.109 8.156 1 92.06 194 PRO A N 1
ATOM 1461 C CA . PRO A 1 194 ? -5.879 28.406 7.094 1 92.06 194 PRO A CA 1
ATOM 1462 C C . PRO A 1 194 ? -4.957 27.625 6.16 1 92.06 194 PRO A C 1
ATOM 1464 O O . PRO A 1 194 ? -3.777 27.953 6.031 1 92.06 194 PRO A O 1
ATOM 1467 N N . LEU A 1 195 ? -5.504 26.594 5.59 1 93.38 195 LEU A N 1
ATOM 1468 C CA . LEU A 1 195 ? -4.793 25.875 4.531 1 93.38 195 LEU A CA 1
ATOM 1469 C C . LEU A 1 195 ? -4.539 26.797 3.338 1 93.38 195 LEU A C 1
ATOM 1471 O O . LEU A 1 195 ? -5.48 27.219 2.662 1 93.38 195 LEU A O 1
ATOM 1475 N N . LYS A 1 196 ? -3.346 27.141 3.199 1 93.38 196 LYS A N 1
ATOM 1476 C CA . LYS A 1 196 ? -2.9 27.953 2.07 1 93.38 196 LYS A CA 1
ATOM 1477 C C . LYS A 1 196 ? -1.414 27.75 1.795 1 93.38 196 LYS A C 1
ATOM 1479 O O . LYS A 1 196 ? -0.629 27.531 2.723 1 93.38 196 LYS A O 1
ATOM 1484 N N . ALA A 1 197 ? -1.108 27.781 0.57 1 95.69 197 ALA A N 1
ATOM 1485 C CA . ALA A 1 197 ? 0.3 27.672 0.198 1 95.69 197 ALA A CA 1
ATOM 1486 C C . ALA A 1 197 ? 1.079 28.922 0.629 1 95.69 197 ALA A C 1
ATOM 1488 O O . ALA A 1 197 ? 0.587 30.047 0.508 1 95.69 197 ALA A O 1
ATOM 1489 N N . ALA A 1 198 ? 2.26 28.656 1.176 1 97.06 198 ALA A N 1
ATOM 1490 C CA . ALA A 1 198 ? 3.154 29.797 1.34 1 97.06 198 ALA A CA 1
ATOM 1491 C C . ALA A 1 198 ? 3.455 30.469 -0.003 1 97.06 198 ALA A C 1
ATOM 1493 O O . ALA A 1 198 ? 3.494 29.797 -1.036 1 97.06 198 ALA A O 1
ATOM 1494 N N . GLU A 1 199 ? 3.701 31.734 0.022 1 96.44 199 GLU A N 1
ATOM 1495 C CA . GLU A 1 199 ? 3.949 32.469 -1.205 1 96.44 199 GLU A CA 1
ATOM 1496 C C . GLU A 1 199 ? 5.148 31.922 -1.964 1 96.44 199 GLU A C 1
ATOM 1498 O O . GLU A 1 199 ? 5.156 31.906 -3.197 1 96.44 199 GLU A O 1
ATOM 1503 N N . ASP A 1 200 ? 6.098 31.422 -1.267 1 97.62 200 ASP A N 1
ATOM 1504 C CA . ASP A 1 200 ? 7.328 30.953 -1.884 1 97.62 200 ASP A CA 1
ATOM 1505 C C . ASP A 1 200 ? 7.348 29.422 -1.972 1 97.62 200 ASP A C 1
ATOM 1507 O O . ASP A 1 200 ? 8.398 28.828 -2.189 1 97.62 200 ASP A O 1
ATOM 1511 N N . ALA A 1 201 ? 6.219 28.797 -1.771 1 98.38 201 ALA A N 1
ATOM 1512 C CA . ALA A 1 201 ? 6.148 27.328 -1.858 1 98.38 201 ALA A CA 1
ATOM 1513 C C . ALA A 1 201 ? 6.191 26.875 -3.311 1 98.38 201 ALA A C 1
ATOM 1515 O O . ALA A 1 201 ? 5.586 27.484 -4.188 1 98.38 201 ALA A O 1
ATOM 1516 N N . VAL A 1 202 ? 6.887 25.828 -3.578 1 98.38 202 VAL A N 1
ATOM 1517 C CA . VAL A 1 202 ? 6.832 25.156 -4.875 1 98.38 202 VAL A CA 1
ATOM 1518 C C . VAL A 1 202 ? 5.539 24.359 -4.984 1 98.38 202 VAL A C 1
ATOM 1520 O O . VAL A 1 202 ? 5.273 23.484 -4.156 1 98.38 202 VAL A O 1
ATOM 1523 N N . HIS A 1 203 ? 4.758 24.656 -5.992 1 98.19 203 HIS A N 1
ATOM 1524 C CA . HIS A 1 203 ? 3.502 23.938 -6.199 1 98.19 203 HIS A CA 1
ATOM 1525 C C . HIS A 1 203 ? 3.727 22.641 -6.957 1 98.19 203 HIS A C 1
ATOM 1527 O O . HIS A 1 203 ? 4.387 22.625 -8 1 98.19 203 HIS A O 1
ATOM 1533 N N . VAL A 1 204 ? 3.217 21.562 -6.391 1 98.12 204 VAL A N 1
ATOM 1534 C CA . VAL A 1 204 ? 3.33 20.25 -7.004 1 98.12 204 VAL A CA 1
ATOM 1535 C C . VAL A 1 204 ? 1.943 19.625 -7.16 1 98.12 204 VAL A C 1
ATOM 1537 O O . VAL A 1 204 ? 1.215 19.469 -6.18 1 98.12 204 VAL A O 1
ATOM 1540 N N . ASP A 1 205 ? 1.543 19.375 -8.367 1 97.62 205 ASP A N 1
ATOM 1541 C CA . ASP A 1 205 ? 0.28 18.703 -8.641 1 97.62 205 ASP A CA 1
ATOM 1542 C C . ASP A 1 205 ? 0.499 17.203 -8.883 1 97.62 205 ASP A C 1
ATOM 1544 O O . ASP A 1 205 ? 1.042 16.812 -9.922 1 97.62 205 ASP A O 1
ATOM 1548 N N . SER A 1 206 ? 0.024 16.375 -7.98 1 96.5 206 SER A N 1
ATOM 1549 C CA . SER A 1 206 ? 0.278 14.938 -8.031 1 96.5 206 SER A CA 1
ATOM 1550 C C . SER A 1 206 ? -0.896 14.188 -8.656 1 96.5 206 SER A C 1
ATOM 1552 O O . SER A 1 206 ? -1.029 12.977 -8.484 1 96.5 206 SER A O 1
ATOM 1554 N N . SER A 1 207 ? -1.79 14.859 -9.359 1 95.44 207 SER A N 1
ATOM 1555 C CA . SER A 1 207 ? -3.01 14.25 -9.875 1 95.44 207 SER A CA 1
ATOM 1556 C C . SER A 1 207 ? -2.691 13.133 -10.867 1 95.44 207 SER A C 1
ATOM 1558 O O . SER A 1 207 ? -3.344 12.086 -10.859 1 95.44 207 SER A O 1
ATOM 1560 N N . THR A 1 208 ? -1.681 13.367 -11.711 1 92.38 208 THR A N 1
ATOM 1561 C CA . THR A 1 208 ? -1.491 12.453 -12.828 1 92.38 208 THR A CA 1
ATOM 1562 C C . THR A 1 208 ? -0.047 11.961 -12.891 1 92.38 208 THR A C 1
ATOM 1564 O O . THR A 1 208 ? 0.345 11.289 -13.844 1 92.38 208 THR A O 1
ATOM 1567 N N . ILE A 1 209 ? 0.732 12.398 -11.93 1 92.38 209 ILE A N 1
ATOM 1568 C CA . ILE A 1 209 ? 2.148 12.047 -11.914 1 92.38 209 ILE A CA 1
ATOM 1569 C C . ILE A 1 209 ? 2.391 10.93 -10.898 1 92.38 209 ILE A C 1
ATOM 1571 O O . ILE A 1 209 ? 1.842 10.953 -9.797 1 92.38 209 ILE A O 1
ATOM 1575 N N . PRO A 1 210 ? 3.225 9.961 -11.297 1 93.69 210 PRO A N 1
ATOM 1576 C CA . PRO A 1 210 ? 3.525 8.867 -10.367 1 93.69 210 PRO A CA 1
ATOM 1577 C C . PRO A 1 210 ? 4.277 9.336 -9.125 1 93.69 210 PRO A C 1
ATOM 1579 O O . PRO A 1 210 ? 4.988 10.344 -9.172 1 93.69 210 PRO A O 1
ATOM 1582 N N . LEU A 1 211 ? 4.094 8.602 -8.086 1 95.38 211 LEU A N 1
ATOM 1583 C CA . LEU A 1 211 ? 4.711 8.922 -6.805 1 95.38 211 LEU A CA 1
ATOM 1584 C C . LEU A 1 211 ? 6.219 9.078 -6.953 1 95.38 211 LEU A C 1
ATOM 1586 O O . LEU A 1 211 ? 6.805 10.023 -6.414 1 95.38 211 LEU A O 1
ATOM 1590 N N . SER A 1 212 ? 6.871 8.211 -7.742 1 95.94 212 SER A N 1
ATOM 1591 C CA . SER A 1 212 ? 8.312 8.25 -7.93 1 95.94 212 SER A CA 1
ATOM 1592 C C . SER A 1 212 ? 8.758 9.57 -8.555 1 95.94 212 SER A C 1
ATOM 1594 O O . SER A 1 212 ? 9.742 10.172 -8.117 1 95.94 212 SER A O 1
ATOM 1596 N N . ASP A 1 213 ? 7.949 10.031 -9.516 1 96 213 ASP A N 1
ATOM 1597 C CA . ASP A 1 213 ? 8.273 11.281 -10.195 1 96 213 ASP A CA 1
ATOM 1598 C C . ASP A 1 213 ? 8.117 12.469 -9.25 1 96 213 ASP A C 1
ATOM 1600 O O . ASP A 1 213 ? 8.93 13.398 -9.281 1 96 213 ASP A O 1
ATOM 1604 N N . VAL A 1 214 ? 7.059 12.438 -8.438 1 97.5 214 VAL A N 1
ATOM 1605 C CA . VAL A 1 214 ? 6.832 13.492 -7.453 1 97.5 214 VAL A CA 1
ATOM 1606 C C . VAL A 1 214 ? 8.008 13.555 -6.48 1 97.5 214 VAL A C 1
ATOM 1608 O O . VAL A 1 214 ? 8.578 14.625 -6.25 1 97.5 214 VAL A O 1
ATOM 1611 N N . VAL A 1 215 ? 8.445 12.406 -5.984 1 97.69 215 VAL A N 1
ATOM 1612 C CA . VAL A 1 215 ? 9.508 12.312 -4.992 1 97.69 215 VAL A CA 1
ATOM 1613 C C . VAL A 1 215 ? 10.828 12.781 -5.602 1 97.69 215 VAL A C 1
ATOM 1615 O O . VAL A 1 215 ? 11.547 13.578 -4.996 1 97.69 215 VAL A O 1
ATOM 1618 N N . HIS A 1 216 ? 11.117 12.367 -6.812 1 96.88 216 HIS A N 1
ATOM 1619 C CA . HIS A 1 216 ? 12.359 12.75 -7.469 1 96.88 216 HIS A CA 1
ATOM 1620 C C . HIS A 1 216 ? 12.414 14.258 -7.695 1 96.88 216 HIS A C 1
ATOM 1622 O O . HIS A 1 216 ? 13.461 14.883 -7.496 1 96.88 216 HIS A O 1
ATOM 1628 N N . GLY A 1 217 ? 11.312 14.758 -8.141 1 97.44 217 GLY A N 1
ATOM 1629 C CA . GLY A 1 217 ? 11.258 16.203 -8.352 1 97.44 217 GLY A CA 1
ATOM 1630 C C . GLY A 1 217 ? 11.5 17 -7.086 1 97.44 217 GLY A C 1
ATOM 1631 O O . GLY A 1 217 ? 12.305 17.922 -7.078 1 97.44 217 GLY A O 1
ATOM 1632 N N . MET A 1 218 ? 10.852 16.641 -6.035 1 98.44 218 MET A N 1
ATOM 1633 C CA . MET A 1 218 ? 10.992 17.344 -4.766 1 98.44 218 MET A CA 1
ATOM 1634 C C . MET A 1 218 ? 12.383 17.141 -4.18 1 98.44 218 MET A C 1
ATOM 1636 O O . MET A 1 218 ? 12.977 18.078 -3.635 1 98.44 218 MET A O 1
ATOM 1640 N N . GLU A 1 219 ? 12.836 15.922 -4.27 1 98.12 219 GLU A N 1
ATOM 1641 C CA . GLU A 1 219 ? 14.18 15.625 -3.775 1 98.12 219 GLU A CA 1
ATOM 1642 C C . GLU A 1 219 ? 15.227 16.484 -4.465 1 98.12 219 GLU A C 1
ATOM 1644 O O . GLU A 1 219 ? 16.125 17.031 -3.812 1 98.12 219 GLU A O 1
ATOM 1649 N N . SER A 1 220 ? 15.117 16.578 -5.809 1 98.12 220 SER A N 1
ATOM 1650 C CA . SER A 1 220 ? 16.047 17.391 -6.578 1 98.12 220 SER A CA 1
ATOM 1651 C C . SER A 1 220 ? 16.031 18.844 -6.105 1 98.12 220 SER A C 1
ATOM 1653 O O . SER A 1 220 ? 17.078 19.469 -5.957 1 98.12 220 SER A O 1
ATOM 1655 N N . GLU A 1 221 ? 14.859 19.344 -5.891 1 98.25 221 GLU A N 1
ATOM 1656 C CA . GLU A 1 221 ? 14.719 20.719 -5.402 1 98.25 221 GLU A CA 1
ATOM 1657 C C . GLU A 1 221 ? 15.336 20.875 -4.02 1 98.25 221 GLU A C 1
ATOM 1659 O O . GLU A 1 221 ? 16.016 21.875 -3.752 1 98.25 221 GLU A O 1
ATOM 1664 N N . ILE A 1 222 ? 15.141 19.953 -3.113 1 98.31 222 ILE A N 1
ATOM 1665 C CA . ILE A 1 222 ? 15.672 19.984 -1.757 1 98.31 222 ILE A CA 1
ATOM 1666 C C . ILE A 1 222 ? 17.203 19.969 -1.805 1 98.31 222 ILE A C 1
ATOM 1668 O O . ILE A 1 222 ? 17.859 20.766 -1.144 1 98.31 222 ILE A O 1
ATOM 1672 N N . LEU A 1 223 ? 17.734 19.094 -2.627 1 97.88 223 LEU A N 1
ATOM 1673 C CA . LEU A 1 223 ? 19.172 18.969 -2.744 1 97.88 223 LEU A CA 1
ATOM 1674 C C . LEU A 1 223 ? 19.797 20.25 -3.297 1 97.88 223 LEU A C 1
ATOM 1676 O O . LEU A 1 223 ? 20.859 20.688 -2.852 1 97.88 223 LEU A O 1
ATOM 1680 N N . ARG A 1 224 ? 19.125 20.781 -4.25 1 97.69 224 ARG A N 1
ATOM 1681 C CA . ARG A 1 224 ? 19.594 22.047 -4.809 1 97.69 224 ARG A CA 1
ATOM 1682 C C . ARG A 1 224 ? 19.656 23.125 -3.732 1 97.69 224 ARG A C 1
ATOM 1684 O O . ARG A 1 224 ? 20.656 23.859 -3.637 1 97.69 224 ARG A O 1
ATOM 1691 N N . ARG A 1 225 ? 18.656 23.188 -2.932 1 97.19 225 ARG A N 1
ATOM 1692 C CA . ARG A 1 225 ? 18.594 24.203 -1.88 1 97.19 225 ARG A CA 1
ATOM 1693 C C . ARG A 1 225 ? 19.609 23.922 -0.786 1 97.19 225 ARG A C 1
ATOM 1695 O O . ARG A 1 225 ? 20.188 24.844 -0.201 1 97.19 225 ARG A O 1
ATOM 1702 N N . MET A 1 226 ? 19.797 22.688 -0.5 1 96.44 226 MET A N 1
ATOM 1703 C CA . MET A 1 226 ? 20.812 22.312 0.475 1 96.44 226 MET A CA 1
ATOM 1704 C C . MET A 1 226 ? 22.188 22.766 0.013 1 96.44 226 MET A C 1
ATOM 1706 O O . MET A 1 226 ? 23 23.234 0.817 1 96.44 226 MET A O 1
ATOM 1710 N N . ALA A 1 227 ? 22.422 22.641 -1.267 1 95.31 227 ALA A N 1
ATOM 1711 C CA . ALA A 1 227 ? 23.703 23.031 -1.845 1 95.31 227 ALA A CA 1
ATOM 1712 C C . ALA A 1 227 ? 23.891 24.547 -1.778 1 95.31 227 ALA A C 1
ATOM 1714 O O . ALA A 1 227 ? 25.016 25.031 -1.631 1 95.31 227 ALA A O 1
ATOM 1715 N N . GLN A 1 228 ? 22.828 25.234 -1.812 1 93.06 228 GLN A N 1
ATOM 1716 C CA . GLN A 1 228 ? 22.875 26.688 -1.765 1 93.06 228 GLN A CA 1
ATOM 1717 C C . GLN A 1 228 ? 23.078 27.188 -0.336 1 93.06 228 GLN A C 1
ATOM 1719 O O . GLN A 1 228 ? 23.641 28.281 -0.122 1 93.06 228 GLN A O 1
ATOM 1724 N N . ARG A 1 229 ? 22.531 26.469 0.616 1 86.88 229 ARG A N 1
ATOM 1725 C CA . ARG A 1 229 ? 22.703 26.828 2.021 1 86.88 229 ARG A CA 1
ATOM 1726 C C . ARG A 1 229 ? 24.141 26.625 2.48 1 86.88 229 ARG A C 1
ATOM 1728 O O . ARG A 1 229 ? 24.609 27.312 3.389 1 86.88 229 ARG A O 1
ATOM 1735 N N . ALA A 1 230 ? 24.922 25.672 2.031 1 73.62 230 ALA A N 1
ATOM 1736 C CA . ALA A 1 230 ? 26.297 25.375 2.4 1 73.62 230 ALA A CA 1
ATOM 1737 C C . ALA A 1 230 ? 27.25 26.406 1.814 1 73.62 230 ALA A C 1
ATOM 1739 O O . ALA A 1 230 ? 26.984 26.984 0.756 1 73.62 230 ALA A O 1
ATOM 1740 N N . MET B 1 1 ? -20.953 -36.938 2.666 1 37.34 1 MET B N 1
ATOM 1741 C CA . MET B 1 1 ? -19.781 -36.781 1.805 1 37.34 1 MET B CA 1
ATOM 1742 C C . MET B 1 1 ? -19.266 -35.375 1.813 1 37.34 1 MET B C 1
ATOM 1744 O O . MET B 1 1 ? -19.953 -34.438 1.393 1 37.34 1 MET B O 1
ATOM 1748 N N . SER B 1 2 ? -18.453 -34.781 2.795 1 50.38 2 SER B N 1
ATOM 1749 C CA . SER B 1 2 ? -18.203 -33.406 3.254 1 50.38 2 SER B CA 1
ATOM 1750 C C . SER B 1 2 ? -17.625 -32.562 2.133 1 50.38 2 SER B C 1
ATOM 1752 O O . SER B 1 2 ? -16.656 -32.938 1.482 1 50.38 2 SER B O 1
ATOM 1754 N N . ALA B 1 3 ? -18.344 -31.656 1.392 1 70.19 3 ALA B N 1
ATOM 1755 C CA . ALA B 1 3 ? -18.141 -30.953 0.131 1 70.19 3 ALA B CA 1
ATOM 1756 C C . ALA B 1 3 ? -16.812 -30.219 0.121 1 70.19 3 ALA B C 1
ATOM 1758 O O . ALA B 1 3 ? -16.359 -29.734 1.16 1 70.19 3 ALA B O 1
ATOM 1759 N N . ARG B 1 4 ? -15.836 -30.672 -0.798 1 88 4 ARG B N 1
ATOM 1760 C CA . ARG B 1 4 ? -14.57 -29.969 -0.962 1 88 4 ARG B CA 1
ATOM 1761 C C . ARG B 1 4 ? -14.781 -28.453 -0.868 1 88 4 ARG B C 1
ATOM 1763 O O . ARG B 1 4 ? -15.852 -27.953 -1.194 1 88 4 ARG B O 1
ATOM 1770 N N . PRO B 1 5 ? -13.859 -27.797 -0.284 1 95.44 5 PRO B N 1
ATOM 1771 C CA . PRO B 1 5 ? -13.961 -26.328 -0.221 1 95.44 5 PRO B CA 1
ATOM 1772 C C . PRO B 1 5 ? -14.141 -25.688 -1.597 1 95.44 5 PRO B C 1
ATOM 1774 O O . PRO B 1 5 ? -13.805 -26.297 -2.613 1 95.44 5 PRO B O 1
ATOM 1777 N N . PHE B 1 6 ? -14.836 -24.609 -1.558 1 97.56 6 PHE B N 1
ATOM 1778 C CA . PHE B 1 6 ? -14.992 -23.828 -2.783 1 97.56 6 PHE B CA 1
ATOM 1779 C C . PHE B 1 6 ? -13.641 -23.312 -3.266 1 97.56 6 PHE B C 1
ATOM 1781 O O . PHE B 1 6 ? -12.945 -22.609 -2.533 1 97.56 6 PHE B O 1
ATOM 1788 N N . ILE B 1 7 ? -13.219 -23.641 -4.461 1 98.25 7 ILE B N 1
ATOM 1789 C CA . ILE B 1 7 ? -11.883 -23.312 -4.953 1 98.25 7 ILE B CA 1
ATOM 1790 C C . ILE B 1 7 ? -11.977 -22.203 -5.996 1 98.25 7 ILE B C 1
ATOM 1792 O O . ILE B 1 7 ? -12.695 -22.344 -6.992 1 98.25 7 ILE B O 1
ATOM 1796 N N . VAL B 1 8 ? -11.266 -21.125 -5.766 1 98.75 8 VAL B N 1
ATOM 1797 C CA . VAL B 1 8 ? -11.164 -20.016 -6.707 1 98.75 8 VAL B CA 1
ATOM 1798 C C . VAL B 1 8 ? -9.75 -19.953 -7.289 1 98.75 8 VAL B C 1
ATOM 1800 O O . VAL B 1 8 ? -8.773 -19.844 -6.547 1 98.75 8 VAL B O 1
ATOM 1803 N N . ALA B 1 9 ? -9.648 -20.031 -8.562 1 98.75 9 ALA B N 1
ATOM 1804 C CA . ALA B 1 9 ? -8.367 -19.938 -9.266 1 98.75 9 ALA B CA 1
ATOM 1805 C C . ALA B 1 9 ? -8.195 -18.562 -9.898 1 98.75 9 ALA B C 1
ATOM 1807 O O . ALA B 1 9 ? -9.062 -18.109 -10.648 1 98.75 9 ALA B O 1
ATOM 1808 N N . ILE B 1 10 ? -7.129 -17.906 -9.594 1 98.62 10 ILE B N 1
ATOM 1809 C CA . ILE B 1 10 ? -6.793 -16.625 -10.203 1 98.62 10 ILE B CA 1
ATOM 1810 C C . ILE B 1 10 ? -5.43 -16.734 -10.883 1 98.62 10 ILE B C 1
ATOM 1812 O O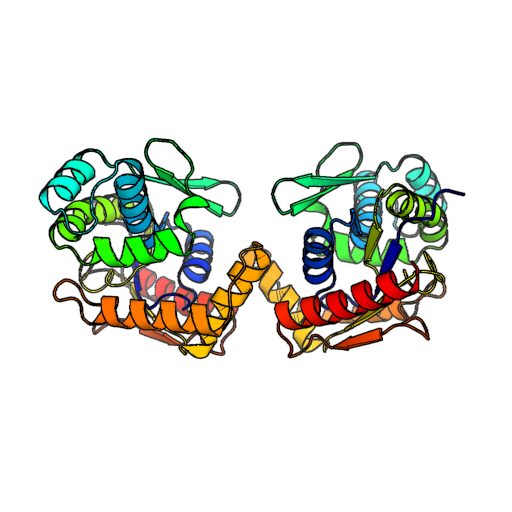 . ILE B 1 10 ? -4.395 -16.75 -10.219 1 98.62 10 ILE B O 1
ATOM 1816 N N . ASP B 1 11 ? -5.461 -16.766 -12.211 1 98.25 11 ASP B N 1
ATOM 1817 C CA . ASP B 1 11 ? -4.234 -16.844 -13 1 98.25 11 ASP B CA 1
ATOM 1818 C C . ASP B 1 11 ? -3.971 -15.516 -13.719 1 98.25 11 ASP B C 1
ATOM 1820 O O . ASP B 1 11 ? -4.887 -14.719 -13.922 1 98.25 11 ASP B O 1
ATOM 1824 N N . GLY B 1 12 ? -2.768 -15.297 -14.109 1 96.94 12 GLY B N 1
ATOM 1825 C CA . GLY B 1 12 ? -2.379 -14.109 -14.852 1 96.94 12 GLY B CA 1
ATOM 1826 C C . GLY B 1 12 ? -0.899 -13.797 -14.742 1 96.94 12 GLY B C 1
ATOM 1827 O O . GLY B 1 12 ? -0.184 -14.414 -13.953 1 96.94 12 GLY B O 1
ATOM 1828 N N . PRO B 1 13 ? -0.443 -12.836 -15.516 1 95.38 13 PRO B N 1
ATOM 1829 C CA . PRO B 1 13 ? 0.976 -12.477 -15.508 1 95.38 13 PRO B CA 1
ATOM 1830 C C . PRO B 1 13 ? 1.373 -11.656 -14.281 1 95.38 13 PRO B C 1
ATOM 1832 O O . PRO B 1 13 ? 0.507 -11.234 -13.508 1 95.38 13 PRO B O 1
ATOM 1835 N N . ALA B 1 14 ? 2.711 -11.523 -14.086 1 90.31 14 ALA B N 1
ATOM 1836 C CA . ALA B 1 14 ? 3.24 -10.711 -13 1 90.31 14 ALA B CA 1
ATOM 1837 C C . ALA B 1 14 ? 2.771 -9.266 -13.117 1 90.31 14 ALA B C 1
ATOM 1839 O O . ALA B 1 14 ? 2.701 -8.711 -14.219 1 90.31 14 ALA B O 1
ATOM 1840 N N . GLY B 1 15 ? 2.389 -8.711 -12.031 1 91.62 15 GLY B N 1
ATOM 1841 C CA . GLY B 1 15 ? 2.074 -7.289 -12.008 1 91.62 15 GLY B CA 1
ATOM 1842 C C . GLY B 1 15 ? 0.624 -6.996 -12.336 1 91.62 15 GLY B C 1
ATOM 1843 O O . GLY B 1 15 ? 0.207 -5.836 -12.344 1 91.62 15 GLY B O 1
ATOM 1844 N N . ALA B 1 16 ? -0.159 -8.039 -12.539 1 94.88 16 ALA B N 1
ATOM 1845 C CA . ALA B 1 16 ? -1.545 -7.848 -12.961 1 94.88 16 ALA B CA 1
ATOM 1846 C C . ALA B 1 16 ? -2.43 -7.484 -11.773 1 94.88 16 ALA B C 1
ATOM 1848 O O . ALA B 1 16 ? -3.592 -7.105 -11.945 1 94.88 16 ALA B O 1
ATOM 1849 N N . GLY B 1 17 ? -1.916 -7.637 -10.602 1 94.06 17 GLY B N 1
ATOM 1850 C CA . GLY B 1 17 ? -2.682 -7.27 -9.414 1 94.06 17 GLY B CA 1
ATOM 1851 C C . GLY B 1 17 ? -3.266 -8.469 -8.688 1 94.06 17 GLY B C 1
ATOM 1852 O O . GLY B 1 17 ? -4.105 -8.312 -7.801 1 94.06 17 GLY B O 1
ATOM 1853 N N . LYS B 1 18 ? -2.844 -9.641 -8.984 1 95.19 18 LYS B N 1
ATOM 1854 C CA . LYS B 1 18 ? -3.412 -10.859 -8.422 1 95.19 18 LYS B CA 1
ATOM 1855 C C . LYS B 1 18 ? -3.289 -10.883 -6.902 1 95.19 18 LYS B C 1
ATOM 1857 O O . LYS B 1 18 ? -4.262 -11.156 -6.199 1 95.19 18 LYS B O 1
ATOM 1862 N N . SER B 1 19 ? -2.09 -10.602 -6.418 1 92.19 19 SER B N 1
ATOM 1863 C CA . SER B 1 19 ? -1.846 -10.68 -4.984 1 92.19 19 SER B CA 1
ATOM 1864 C C . SER B 1 19 ? -2.762 -9.727 -4.215 1 92.19 19 SER B C 1
ATOM 1866 O O . SER B 1 19 ? -3.338 -10.109 -3.193 1 92.19 19 SER B O 1
ATOM 1868 N N . SER B 1 20 ? -2.93 -8.492 -4.688 1 92.75 20 SER B N 1
ATOM 1869 C CA . SER B 1 20 ? -3.793 -7.52 -4.031 1 92.75 20 SER B CA 1
ATOM 1870 C C . SER B 1 20 ? -5.254 -7.953 -4.078 1 92.75 20 SER B C 1
ATOM 1872 O O . SER B 1 20 ? -5.949 -7.914 -3.059 1 92.75 20 SER B O 1
ATOM 1874 N N . VAL B 1 21 ? -5.645 -8.398 -5.203 1 96.5 21 VAL B N 1
ATOM 1875 C CA . VAL B 1 21 ? -7.027 -8.82 -5.398 1 96.5 21 VAL B CA 1
ATOM 1876 C C . VAL B 1 21 ? -7.32 -10.055 -4.547 1 96.5 21 VAL B C 1
ATOM 1878 O O . VAL B 1 21 ? -8.344 -10.109 -3.857 1 96.5 21 VAL B O 1
ATOM 1881 N N . SER B 1 22 ? -6.426 -10.992 -4.559 1 96.62 22 SER B N 1
ATOM 1882 C CA . SER B 1 22 ? -6.637 -12.266 -3.865 1 96.62 22 SER B CA 1
ATOM 1883 C C . SER B 1 22 ? -6.727 -12.055 -2.357 1 96.62 22 SER B C 1
ATOM 1885 O O . SER B 1 22 ? -7.555 -12.68 -1.689 1 96.62 22 SER B O 1
ATOM 1887 N N . LYS B 1 23 ? -5.91 -11.234 -1.884 1 93.75 23 LYS B N 1
ATOM 1888 C CA . LYS B 1 23 ? -5.914 -10.945 -0.453 1 93.75 23 LYS B CA 1
ATOM 1889 C C . LYS B 1 23 ? -7.25 -10.352 -0.017 1 93.75 23 LYS B C 1
ATOM 1891 O O . LYS B 1 23 ? -7.82 -10.773 0.993 1 93.75 23 LYS B O 1
ATOM 1896 N N . LEU B 1 24 ? -7.715 -9.391 -0.738 1 93.94 24 LEU B N 1
ATOM 1897 C CA . LEU B 1 24 ? -8.969 -8.727 -0.405 1 93.94 24 LEU B CA 1
ATOM 1898 C C . LEU B 1 24 ? -10.148 -9.688 -0.537 1 93.94 24 LEU B C 1
ATOM 1900 O O . LEU B 1 24 ? -11.031 -9.719 0.325 1 93.94 24 LEU B O 1
ATOM 1904 N N . LEU B 1 25 ? -10.125 -10.484 -1.565 1 96.38 25 LEU B N 1
ATOM 1905 C CA . LEU B 1 25 ? -11.188 -11.469 -1.766 1 96.38 25 LEU B CA 1
ATOM 1906 C C . LEU B 1 25 ? -11.203 -12.492 -0.634 1 96.38 25 LEU B C 1
ATOM 1908 O O . LEU B 1 25 ? -12.266 -12.836 -0.119 1 96.38 25 LEU B O 1
ATOM 1912 N N . ALA B 1 26 ? -10.031 -12.977 -0.293 1 95.31 26 ALA B N 1
ATOM 1913 C CA . ALA B 1 26 ? -9.93 -13.961 0.778 1 95.31 26 ALA B CA 1
ATOM 1914 C C . ALA B 1 26 ? -10.5 -13.422 2.082 1 95.31 26 ALA B C 1
ATOM 1916 O O . ALA B 1 26 ? -11.266 -14.102 2.764 1 95.31 26 ALA B O 1
ATOM 1917 N N . ARG B 1 27 ? -10.172 -12.227 2.385 1 92.38 27 ARG B N 1
ATOM 1918 C CA . ARG B 1 27 ? -10.664 -11.594 3.604 1 92.38 27 ARG B CA 1
ATOM 1919 C C . ARG B 1 27 ? -12.18 -11.422 3.564 1 92.38 27 ARG B C 1
ATOM 1921 O O . ARG B 1 27 ? -12.867 -11.75 4.527 1 92.38 27 ARG B O 1
ATOM 1928 N N . ARG B 1 28 ? -12.695 -10.969 2.512 1 93.5 28 ARG B N 1
ATOM 1929 C CA . ARG B 1 28 ? -14.117 -10.641 2.389 1 93.5 28 ARG B CA 1
ATOM 1930 C C . ARG B 1 28 ? -14.969 -11.906 2.396 1 93.5 28 ARG B C 1
ATOM 1932 O O . ARG B 1 28 ? -16.094 -11.898 2.914 1 93.5 28 ARG B O 1
ATOM 1939 N N . LEU B 1 29 ? -14.406 -12.984 1.882 1 96.25 29 LEU B N 1
ATOM 1940 C CA . LEU B 1 29 ? -15.172 -14.219 1.744 1 96.25 29 LEU B CA 1
ATOM 1941 C C . LEU B 1 29 ? -14.891 -15.164 2.904 1 96.25 29 LEU B C 1
ATOM 1943 O O . LEU B 1 29 ? -15.586 -16.172 3.076 1 96.25 29 LEU B O 1
ATOM 1947 N N . GLY B 1 30 ? -13.844 -14.836 3.641 1 93.69 30 GLY B N 1
ATOM 1948 C CA . GLY B 1 30 ? -13.398 -15.758 4.676 1 93.69 30 GLY B CA 1
ATOM 1949 C C . GLY B 1 30 ? -12.719 -17 4.117 1 93.69 30 GLY B C 1
ATOM 1950 O O . GLY B 1 30 ? -12.922 -18.094 4.625 1 93.69 30 GLY B O 1
ATOM 1951 N N . PHE B 1 31 ? -12.039 -16.891 3.008 1 95.75 31 PHE B N 1
ATOM 1952 C CA . PHE B 1 31 ? -11.352 -17.984 2.346 1 95.75 31 PHE B CA 1
ATOM 1953 C C . PHE B 1 31 ? -9.883 -18.016 2.732 1 95.75 31 PHE B C 1
ATOM 1955 O O . PHE B 1 31 ? -9.32 -17 3.129 1 95.75 31 PHE B O 1
ATOM 1962 N N . SER B 1 32 ? -9.25 -19.125 2.625 1 94.56 32 SER B N 1
ATOM 1963 C CA . SER B 1 32 ? -7.793 -19.203 2.709 1 94.56 32 SER B CA 1
ATOM 1964 C C . SER B 1 32 ? -7.137 -18.703 1.424 1 94.56 32 SER B C 1
ATOM 1966 O O . SER B 1 32 ? -7.762 -18.703 0.36 1 94.56 32 SER B O 1
ATOM 1968 N N . LEU B 1 33 ? -5.973 -18.25 1.566 1 95.88 33 LEU B N 1
ATOM 1969 C CA . LEU B 1 33 ? -5.227 -17.75 0.417 1 95.88 33 LEU B CA 1
ATOM 1970 C C . LEU B 1 33 ? -3.947 -18.547 0.205 1 95.88 33 LEU B C 1
ATOM 1972 O O . LEU B 1 33 ? -3.154 -18.719 1.134 1 95.88 33 LEU B O 1
ATOM 1976 N N . VAL B 1 34 ? -3.799 -19.047 -0.975 1 95.69 34 VAL B N 1
ATOM 1977 C CA . VAL B 1 34 ? -2.584 -19.766 -1.348 1 95.69 34 VAL B CA 1
ATOM 1978 C C . VAL B 1 34 ? -1.866 -19.016 -2.469 1 95.69 34 VAL B C 1
ATOM 1980 O O . VAL B 1 34 ? -2.305 -19.047 -3.621 1 95.69 34 VAL B O 1
ATOM 1983 N N . ASP B 1 35 ? -0.827 -18.391 -2.15 1 96.19 35 ASP B N 1
ATOM 1984 C CA . ASP B 1 35 ? 0.043 -17.703 -3.104 1 96.19 35 ASP B CA 1
ATOM 1985 C C . ASP B 1 35 ? 1.045 -18.672 -3.725 1 96.19 35 ASP B C 1
ATOM 1987 O O . ASP B 1 35 ? 2.146 -18.859 -3.203 1 96.19 35 ASP B O 1
ATOM 1991 N N . THR B 1 36 ? 0.747 -19.234 -4.832 1 96.38 36 THR B N 1
ATOM 1992 C CA . THR B 1 36 ? 1.595 -20.266 -5.414 1 96.38 36 THR B CA 1
ATOM 1993 C C . THR B 1 36 ? 2.916 -19.672 -5.895 1 96.38 36 THR B C 1
ATOM 1995 O O . THR B 1 36 ? 3.941 -20.359 -5.906 1 96.38 36 THR B O 1
ATOM 1998 N N . GLY B 1 37 ? 2.883 -18.406 -6.289 1 94.62 37 GLY B N 1
ATOM 1999 C CA . GLY B 1 37 ? 4.137 -17.734 -6.609 1 94.62 37 GLY B CA 1
ATOM 2000 C C . GLY B 1 37 ? 5.129 -17.75 -5.461 1 94.62 37 GLY B C 1
ATOM 2001 O O . GLY B 1 37 ? 6.324 -17.969 -5.668 1 94.62 37 GLY B O 1
ATOM 2002 N N . ALA B 1 38 ? 4.602 -17.484 -4.344 1 95.69 38 ALA B N 1
ATOM 2003 C CA . ALA B 1 38 ? 5.449 -17.5 -3.156 1 95.69 38 ALA B CA 1
ATOM 2004 C C . ALA B 1 38 ? 6.07 -18.875 -2.943 1 95.69 38 ALA B C 1
ATOM 2006 O O . ALA B 1 38 ? 7.211 -18.984 -2.486 1 95.69 38 ALA B O 1
ATOM 2007 N N . ILE B 1 39 ? 5.34 -19.922 -3.264 1 96.56 39 ILE B N 1
ATOM 2008 C CA . ILE B 1 39 ? 5.828 -21.281 -3.105 1 96.56 39 ILE B CA 1
ATOM 2009 C C . ILE B 1 39 ? 7.039 -21.516 -4.004 1 96.56 39 ILE B C 1
ATOM 2011 O O . ILE B 1 39 ? 8.086 -21.984 -3.547 1 96.56 39 ILE B O 1
ATOM 2015 N N . TYR B 1 40 ? 6.934 -21.125 -5.215 1 96.62 40 TYR B N 1
ATOM 2016 C CA . TYR B 1 40 ? 8.039 -21.281 -6.148 1 96.62 40 TYR B CA 1
ATOM 2017 C C . TYR B 1 40 ? 9.227 -20.406 -5.742 1 96.62 40 TYR B C 1
ATOM 2019 O O . TYR B 1 40 ? 10.383 -20.812 -5.875 1 96.62 40 TYR B O 1
ATOM 2027 N N . ARG B 1 41 ? 8.938 -19.266 -5.293 1 96.75 41 ARG B N 1
ATOM 2028 C CA . ARG B 1 41 ? 10 -18.375 -4.828 1 96.75 41 ARG B CA 1
ATOM 2029 C C . ARG B 1 41 ? 10.703 -18.969 -3.613 1 96.75 41 ARG B C 1
ATOM 2031 O O . ARG B 1 41 ? 11.914 -18.781 -3.439 1 96.75 41 ARG B O 1
ATOM 2038 N N . CYS B 1 42 ? 9.945 -19.641 -2.779 1 97.69 42 CYS B N 1
ATOM 2039 C CA . CYS B 1 42 ? 10.547 -20.328 -1.646 1 97.69 42 CYS B CA 1
ATOM 2040 C C . CYS B 1 42 ? 11.516 -21.406 -2.115 1 97.69 42 CYS B C 1
ATOM 2042 O O . CYS B 1 42 ? 12.602 -21.547 -1.565 1 97.69 42 CYS B O 1
ATOM 2044 N N . VAL B 1 43 ? 11.125 -22.125 -3.082 1 97.62 43 VAL B N 1
ATOM 2045 C CA . VAL B 1 43 ? 11.977 -23.172 -3.629 1 97.62 43 VAL B CA 1
ATOM 2046 C C . VAL B 1 43 ? 13.242 -22.547 -4.215 1 97.62 43 VAL B C 1
ATOM 2048 O O . VAL B 1 43 ? 14.352 -23.047 -3.973 1 97.62 43 VAL B O 1
ATOM 2051 N N . ALA B 1 44 ? 13.062 -21.469 -4.957 1 97.62 44 ALA B N 1
ATOM 2052 C CA . ALA B 1 44 ? 14.211 -20.75 -5.516 1 97.62 44 ALA B CA 1
ATOM 2053 C C . ALA B 1 44 ? 15.141 -20.266 -4.41 1 97.62 44 ALA B C 1
ATOM 2055 O O . ALA B 1 44 ? 16.359 -20.406 -4.512 1 97.62 44 ALA B O 1
ATOM 2056 N N . LEU B 1 45 ? 14.562 -19.734 -3.42 1 97.94 45 LEU B N 1
ATOM 2057 C CA . LEU B 1 45 ? 15.344 -19.219 -2.293 1 97.94 45 LEU B CA 1
ATOM 2058 C C . LEU B 1 45 ? 16.109 -20.344 -1.619 1 97.94 45 LEU B C 1
ATOM 2060 O O . LEU B 1 45 ? 17.312 -20.219 -1.347 1 97.94 45 LEU B O 1
ATOM 2064 N N . MET B 1 46 ? 15.422 -21.438 -1.367 1 97.56 46 MET B N 1
ATOM 2065 C CA . MET B 1 46 ? 16.062 -22.594 -0.723 1 97.56 46 MET B CA 1
ATOM 2066 C C . MET B 1 46 ? 17.188 -23.141 -1.589 1 97.56 46 MET B C 1
ATOM 2068 O O . MET B 1 46 ? 18.266 -23.484 -1.082 1 97.56 46 MET B O 1
ATOM 2072 N N . ALA B 1 47 ? 16.984 -23.25 -2.867 1 97.88 47 ALA B N 1
ATOM 2073 C CA . ALA B 1 47 ? 18.016 -23.703 -3.795 1 97.88 47 ALA B CA 1
ATOM 2074 C C . ALA B 1 47 ? 19.234 -22.797 -3.752 1 97.88 47 ALA B C 1
ATOM 2076 O O . ALA B 1 47 ? 20.375 -23.266 -3.693 1 97.88 47 ALA B O 1
ATOM 2077 N N . GLN B 1 48 ? 18.984 -21.516 -3.729 1 97.31 48 GLN B N 1
ATOM 2078 C CA . GLN B 1 48 ? 20.062 -20.531 -3.662 1 97.31 48 GLN B CA 1
ATOM 2079 C C . GLN B 1 48 ? 20.844 -20.672 -2.363 1 97.31 48 GLN B C 1
ATOM 2081 O O . GLN B 1 48 ? 22.078 -20.672 -2.375 1 97.31 48 GLN B O 1
ATOM 2086 N N . ARG B 1 49 ? 20.156 -20.797 -1.313 1 96.75 49 ARG B N 1
ATOM 2087 C CA . ARG B 1 49 ? 20.781 -20.922 -0.003 1 96.75 49 ARG B CA 1
ATOM 2088 C C . ARG B 1 49 ? 21.672 -22.156 0.064 1 96.75 49 ARG B C 1
ATOM 2090 O O . ARG B 1 49 ? 22.719 -22.141 0.713 1 96.75 49 ARG B O 1
ATOM 2097 N N . GLU B 1 50 ? 21.281 -23.156 -0.614 1 96.81 50 GLU B N 1
ATOM 2098 C CA . GLU B 1 50 ? 21.984 -24.438 -0.525 1 96.81 50 GLU B CA 1
ATOM 2099 C C . GLU B 1 50 ? 22.969 -24.625 -1.683 1 96.81 50 GLU B C 1
ATOM 2101 O O . GLU B 1 50 ? 23.609 -25.656 -1.799 1 96.81 50 GLU B O 1
ATOM 2106 N N . GLY B 1 51 ? 22.984 -23.75 -2.561 1 97.12 51 GLY B N 1
ATOM 2107 C CA . GLY B 1 51 ? 23.922 -23.781 -3.67 1 97.12 51 GLY B CA 1
ATOM 2108 C C . GLY B 1 51 ? 23.516 -24.766 -4.758 1 97.12 51 GLY B C 1
ATOM 2109 O O . GLY B 1 51 ? 24.391 -25.328 -5.438 1 97.12 51 GLY B O 1
ATOM 2110 N N . ILE B 1 52 ? 22.281 -25.031 -4.922 1 97.5 52 ILE B N 1
ATOM 2111 C CA . ILE B 1 52 ? 21.766 -25.938 -5.953 1 97.5 52 ILE B CA 1
ATOM 2112 C C . ILE B 1 52 ? 21.469 -25.141 -7.223 1 97.5 52 ILE B C 1
ATOM 2114 O O . ILE B 1 52 ? 20.734 -24.156 -7.184 1 97.5 52 ILE B O 1
ATOM 2118 N N . ALA B 1 53 ? 22.031 -25.609 -8.281 1 97.25 53 ALA B N 1
ATOM 2119 C CA . ALA B 1 53 ? 21.75 -24.953 -9.555 1 97.25 53 ALA B CA 1
ATOM 2120 C C . ALA B 1 53 ? 20.281 -25.078 -9.93 1 97.25 53 ALA B C 1
ATOM 2122 O O . ALA B 1 53 ? 19.656 -26.125 -9.695 1 97.25 53 ALA B O 1
ATOM 2123 N N . PHE B 1 54 ? 19.719 -24.109 -10.633 1 95.56 54 PHE B N 1
ATOM 2124 C CA . PHE B 1 54 ? 18.297 -24.062 -10.938 1 95.56 54 PHE B CA 1
ATOM 2125 C C . PHE B 1 54 ? 17.938 -25.047 -12.039 1 95.56 54 PHE B C 1
ATOM 2127 O O . PHE B 1 54 ? 16.75 -25.328 -12.266 1 95.56 54 PHE B O 1
ATOM 2134 N N . ASP B 1 55 ? 18.953 -25.578 -12.727 1 93.94 55 ASP B N 1
ATOM 2135 C CA . ASP B 1 55 ? 18.703 -26.578 -13.758 1 93.94 55 ASP B CA 1
ATOM 2136 C C . ASP B 1 55 ? 19.141 -27.969 -13.289 1 93.94 55 ASP B C 1
ATOM 2138 O O . ASP B 1 55 ? 19.203 -28.906 -14.086 1 93.94 55 ASP B O 1
ATOM 2142 N N . ASP B 1 56 ? 19.484 -28.094 -12.016 1 96.75 56 ASP B N 1
ATOM 2143 C CA . ASP B 1 56 ? 19.859 -29.375 -11.422 1 96.75 56 ASP B CA 1
ATOM 2144 C C . ASP B 1 56 ? 18.625 -30.141 -10.945 1 96.75 56 ASP B C 1
ATOM 2146 O O . ASP B 1 56 ? 18.297 -30.109 -9.758 1 96.75 56 ASP B O 1
ATOM 2150 N N . ASP B 1 57 ? 18.109 -30.891 -11.82 1 96.75 57 ASP B N 1
ATOM 2151 C CA . ASP B 1 57 ? 16.844 -31.578 -11.539 1 96.75 57 ASP B CA 1
ATOM 2152 C C . ASP B 1 57 ? 17 -32.5 -10.344 1 96.75 57 ASP B C 1
ATOM 2154 O O . ASP B 1 57 ? 16.094 -32.625 -9.516 1 96.75 57 ASP B O 1
ATOM 2158 N N . ALA B 1 58 ? 18.078 -33.188 -10.344 1 96.94 58 ALA B N 1
ATOM 2159 C CA . ALA B 1 58 ? 18.297 -34.125 -9.242 1 96.94 58 ALA B CA 1
ATOM 2160 C C . ALA B 1 58 ? 18.359 -33.375 -7.906 1 96.94 58 ALA B C 1
ATOM 2162 O O . ALA B 1 58 ? 17.703 -33.781 -6.941 1 96.94 58 ALA B O 1
ATOM 2163 N N . GLY B 1 59 ? 19.141 -32.344 -7.859 1 97 59 GLY B N 1
ATOM 2164 C CA . GLY B 1 59 ? 19.25 -31.531 -6.648 1 97 59 GLY B CA 1
ATOM 2165 C C . GLY B 1 59 ? 17.938 -30.906 -6.242 1 97 59 GLY B C 1
ATOM 2166 O O . GLY B 1 59 ? 17.578 -30.906 -5.062 1 97 59 GLY B O 1
ATOM 2167 N N . LEU B 1 60 ? 17.188 -30.406 -7.203 1 97.06 60 LEU B N 1
ATOM 2168 C CA . LEU B 1 60 ? 15.891 -29.797 -6.938 1 97.06 60 LEU B CA 1
ATOM 2169 C C . LEU B 1 60 ? 14.906 -30.844 -6.418 1 97.06 60 LEU B C 1
ATOM 2171 O O . LEU B 1 60 ? 14.133 -30.562 -5.5 1 97.06 60 LEU B O 1
ATOM 2175 N N . GLY B 1 61 ? 14.977 -31.969 -7.039 1 96.38 61 GLY B N 1
ATOM 2176 C CA . GLY B 1 61 ? 14.125 -33.062 -6.57 1 96.38 61 GLY B CA 1
ATOM 2177 C C . GLY B 1 61 ? 14.336 -33.406 -5.109 1 96.38 61 GLY B C 1
ATOM 2178 O O . GLY B 1 61 ? 13.375 -33.562 -4.359 1 96.38 61 GLY B O 1
ATOM 2179 N N . GLU B 1 62 ? 15.562 -33.5 -4.758 1 96.31 62 GLU B N 1
ATOM 2180 C CA . GLU B 1 62 ? 15.906 -33.781 -3.369 1 96.31 62 GLU B CA 1
ATOM 2181 C C . GLU B 1 62 ? 15.43 -32.656 -2.441 1 96.31 62 GLU B C 1
ATOM 2183 O O . GLU B 1 62 ? 14.922 -32.938 -1.352 1 96.31 62 GLU B O 1
ATOM 2188 N N . LEU B 1 63 ? 15.633 -31.5 -2.9 1 96.19 63 LEU B N 1
ATOM 2189 C CA . LEU B 1 63 ? 15.242 -30.312 -2.133 1 96.19 63 LEU B CA 1
ATOM 2190 C C . LEU B 1 63 ? 13.742 -30.328 -1.856 1 96.19 63 LEU B C 1
ATOM 2192 O O . LEU B 1 63 ? 13.312 -30 -0.745 1 96.19 63 LEU B O 1
ATOM 2196 N N . LEU B 1 64 ? 12.93 -30.688 -2.76 1 95.81 64 LEU B N 1
ATOM 2197 C CA . LEU B 1 64 ? 11.477 -30.641 -2.678 1 95.81 64 LEU B CA 1
ATOM 2198 C C . LEU B 1 64 ? 10.961 -31.594 -1.599 1 95.81 64 LEU B C 1
ATOM 2200 O O . LEU B 1 64 ? 9.906 -31.359 -1.007 1 95.81 64 LEU B O 1
ATOM 2204 N N . GLY B 1 65 ? 11.727 -32.656 -1.345 1 93.25 65 GLY B N 1
ATOM 2205 C CA . GLY B 1 65 ? 11.352 -33.594 -0.301 1 93.25 65 GLY B CA 1
ATOM 2206 C C . GLY B 1 65 ? 11.469 -33 1.096 1 93.25 65 GLY B C 1
ATOM 2207 O O . GLY B 1 65 ? 10.898 -33.531 2.047 1 93.25 65 GLY B O 1
ATOM 2208 N N . ARG B 1 66 ? 12.164 -31.844 1.202 1 93.81 66 ARG B N 1
ATOM 2209 C CA . ARG B 1 66 ? 12.445 -31.266 2.508 1 93.81 66 ARG B CA 1
ATOM 2210 C C . ARG B 1 66 ? 11.805 -29.875 2.637 1 93.81 66 ARG B C 1
ATOM 2212 O O . ARG B 1 66 ? 11.945 -29.219 3.668 1 93.81 66 ARG B O 1
ATOM 2219 N N . VAL B 1 67 ? 11.102 -29.531 1.644 1 93.31 67 VAL B N 1
ATOM 2220 C CA . VAL B 1 67 ? 10.562 -28.172 1.644 1 93.31 67 VAL B CA 1
ATOM 2221 C C . VAL B 1 67 ? 9.312 -28.125 2.512 1 93.31 67 VAL B C 1
ATOM 2223 O O . VAL B 1 67 ? 8.398 -28.938 2.348 1 93.31 67 VAL B O 1
ATOM 2226 N N . HIS B 1 68 ? 9.281 -27.25 3.467 1 95 68 HIS B N 1
ATOM 2227 C CA . HIS B 1 68 ? 8.125 -27 4.332 1 95 68 HIS B CA 1
ATOM 2228 C C . HIS B 1 68 ? 7.688 -25.547 4.262 1 95 68 HIS B C 1
ATOM 2230 O O . HIS B 1 68 ? 8.352 -24.656 4.816 1 95 68 HIS B O 1
ATOM 2236 N N . ILE B 1 69 ? 6.559 -25.344 3.627 1 94.88 69 ILE B N 1
ATOM 2237 C CA . ILE B 1 69 ? 6.031 -24 3.43 1 94.88 69 ILE B CA 1
ATOM 2238 C C . ILE B 1 69 ? 4.656 -23.875 4.082 1 94.88 69 ILE B C 1
ATOM 2240 O O . ILE B 1 69 ? 3.832 -24.781 3.975 1 94.88 69 ILE B O 1
ATOM 2244 N N . HIS B 1 70 ? 4.41 -22.891 4.766 1 92.69 70 HIS B N 1
ATOM 2245 C CA . HIS B 1 70 ? 3.066 -22.609 5.246 1 92.69 70 HIS B CA 1
ATOM 2246 C C . HIS B 1 70 ? 2.783 -21.109 5.23 1 92.69 70 HIS B C 1
ATOM 2248 O O . HIS B 1 70 ? 3.713 -20.297 5.238 1 92.69 70 HIS B O 1
ATOM 2254 N N . PHE B 1 71 ? 1.585 -20.75 5.137 1 91.25 71 PHE B N 1
ATOM 2255 C CA . PHE B 1 71 ? 1.113 -19.375 5.113 1 91.25 71 PHE B CA 1
ATOM 2256 C C . PHE B 1 71 ? 0.419 -19.016 6.422 1 91.25 71 PHE B C 1
ATOM 2258 O O . PHE B 1 71 ?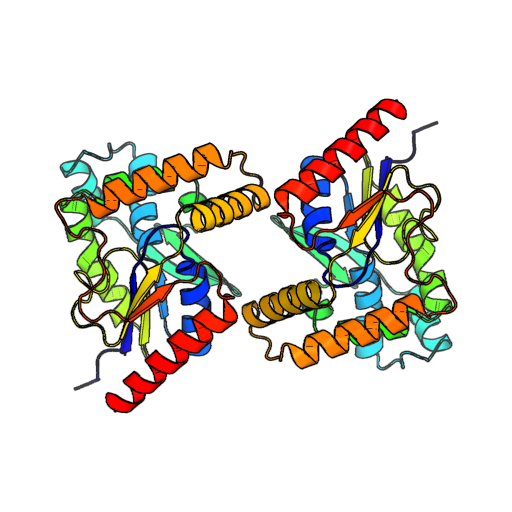 -0.252 -19.859 7.023 1 91.25 71 PHE B O 1
ATOM 2265 N N . GLN B 1 72 ? 0.605 -17.828 6.82 1 87.31 72 GLN B N 1
ATOM 2266 C CA . GLN B 1 72 ? -0.066 -17.344 8.016 1 87.31 72 GLN B CA 1
ATOM 2267 C C . GLN B 1 72 ? -0.432 -15.875 7.883 1 87.31 72 GLN B C 1
ATOM 2269 O O . GLN B 1 72 ? 0.368 -15.07 7.395 1 87.31 72 GLN B O 1
ATOM 2274 N N . VAL B 1 73 ? -1.613 -15.602 8.266 1 82.81 73 VAL B N 1
ATOM 2275 C CA . VAL B 1 73 ? -2.014 -14.203 8.297 1 82.81 73 VAL B CA 1
ATOM 2276 C C . VAL B 1 73 ? -1.447 -13.539 9.555 1 82.81 73 VAL B C 1
ATOM 2278 O O . VAL B 1 73 ? -1.671 -14.008 10.672 1 82.81 73 VAL B O 1
ATOM 2281 N N . VAL B 1 74 ? -0.606 -12.586 9.398 1 78.5 74 VAL B N 1
ATOM 2282 C CA . VAL B 1 74 ? -0.065 -11.766 10.477 1 78.5 74 VAL B CA 1
ATOM 2283 C C . VAL B 1 74 ? -0.562 -10.328 10.336 1 78.5 74 VAL B C 1
ATOM 2285 O O . VAL B 1 74 ? -0.176 -9.625 9.406 1 78.5 74 VAL B O 1
ATOM 2288 N N . GLY B 1 75 ? -1.417 -9.914 11.266 1 71.69 75 GLY B N 1
ATOM 2289 C CA . GLY B 1 75 ? -2.088 -8.641 11.031 1 71.69 75 GLY B CA 1
ATOM 2290 C C . GLY B 1 75 ? -3 -8.664 9.82 1 71.69 75 GLY B C 1
ATOM 2291 O O . GLY B 1 75 ? -3.902 -9.5 9.727 1 71.69 75 GLY B O 1
ATOM 2292 N N . GLU B 1 76 ? -2.668 -7.824 8.844 1 70.75 76 GLU B N 1
ATOM 2293 C CA . GLU B 1 76 ? -3.475 -7.75 7.625 1 70.75 76 GLU B CA 1
ATOM 2294 C C . GLU B 1 76 ? -2.725 -8.336 6.434 1 70.75 76 GLU B C 1
ATOM 2296 O O . GLU B 1 76 ? -3.178 -8.227 5.289 1 70.75 76 GLU B O 1
ATOM 2301 N N . GLU B 1 77 ? -1.602 -9.039 6.832 1 80.44 77 GLU B N 1
ATOM 2302 C CA . GLU B 1 77 ? -0.754 -9.5 5.734 1 80.44 77 GLU B CA 1
ATOM 2303 C C . GLU B 1 77 ? -0.646 -11.023 5.719 1 80.44 77 GLU B C 1
ATOM 2305 O O . GLU B 1 77 ? -0.739 -11.664 6.766 1 80.44 77 GLU B O 1
ATOM 2310 N N . ASN B 1 78 ? -0.509 -11.547 4.547 1 86.5 78 ASN B N 1
ATOM 2311 C CA . ASN B 1 78 ? -0.266 -12.977 4.359 1 86.5 78 ASN B CA 1
ATOM 2312 C C . ASN B 1 78 ? 1.227 -13.289 4.289 1 86.5 78 ASN B C 1
ATOM 2314 O O . ASN B 1 78 ? 1.855 -13.094 3.246 1 86.5 78 ASN B O 1
ATOM 2318 N N . HIS B 1 79 ? 1.737 -13.875 5.363 1 92.38 79 HIS B N 1
ATOM 2319 C CA . HIS B 1 79 ? 3.16 -14.188 5.434 1 92.38 79 HIS B CA 1
ATOM 2320 C C . HIS B 1 79 ? 3.436 -15.609 4.961 1 92.38 79 HIS B C 1
ATOM 2322 O O . HIS B 1 79 ? 2.588 -16.5 5.109 1 92.38 79 HIS B O 1
ATOM 2328 N N . VAL B 1 80 ? 4.609 -15.75 4.426 1 94.94 80 VAL B N 1
ATOM 2329 C CA . VAL B 1 80 ? 5.066 -17.062 3.986 1 94.94 80 VAL B CA 1
ATOM 2330 C C . VAL B 1 80 ? 6.254 -17.516 4.84 1 94.94 80 VAL B C 1
ATOM 2332 O O . VAL B 1 80 ? 7.195 -16.734 5.051 1 94.94 80 VAL B O 1
ATOM 2335 N N . PHE B 1 81 ? 6.172 -18.734 5.324 1 95.81 81 PHE B N 1
ATOM 2336 C CA . PHE B 1 81 ? 7.223 -19.297 6.152 1 95.81 81 PHE B CA 1
ATOM 2337 C C . PHE B 1 81 ? 7.875 -20.484 5.457 1 95.81 81 PHE B C 1
ATOM 2339 O O . PHE B 1 81 ? 7.188 -21.359 4.934 1 95.81 81 PHE B O 1
ATOM 2346 N N . LEU B 1 82 ? 9.18 -20.453 5.414 1 96.69 82 LEU B N 1
ATOM 2347 C CA . LEU B 1 82 ? 10.008 -21.547 4.898 1 96.69 82 LEU B CA 1
ATOM 2348 C C . LEU B 1 82 ? 10.844 -22.156 6.012 1 96.69 82 LEU B C 1
ATOM 2350 O O . LEU B 1 82 ? 11.75 -21.516 6.543 1 96.69 82 LEU B O 1
ATOM 2354 N N . GLY B 1 83 ? 10.523 -23.391 6.391 1 94.38 83 GLY B N 1
ATOM 2355 C CA . GLY B 1 83 ? 11.195 -24.016 7.52 1 94.38 83 GLY B CA 1
ATOM 2356 C C . GLY B 1 83 ? 11.055 -23.234 8.812 1 94.38 83 GLY B C 1
ATOM 2357 O O . GLY B 1 83 ? 12.031 -23.047 9.539 1 94.38 83 GLY B O 1
ATOM 2358 N N . GLY B 1 84 ? 9.945 -22.547 8.953 1 92.94 84 GLY B N 1
ATOM 2359 C CA . GLY B 1 84 ? 9.664 -21.828 10.18 1 92.94 84 GLY B CA 1
ATOM 2360 C C . GLY B 1 84 ? 10.133 -20.375 10.133 1 92.94 84 GLY B C 1
ATOM 2361 O O . GLY B 1 84 ? 9.812 -19.594 11.023 1 92.94 84 GLY B O 1
ATOM 2362 N N . GLN B 1 85 ? 10.867 -20.078 9.148 1 95.31 85 GLN B N 1
ATOM 2363 C CA . GLN B 1 85 ? 11.375 -18.719 9.023 1 95.31 85 GLN B CA 1
ATOM 2364 C C . GLN B 1 85 ? 10.477 -17.875 8.125 1 95.31 85 GLN B C 1
ATOM 2366 O O . GLN B 1 85 ? 10.109 -18.297 7.031 1 95.31 85 GLN B O 1
ATOM 2371 N N . ASP B 1 86 ? 10.117 -16.703 8.609 1 95.62 86 ASP B N 1
ATOM 2372 C CA . ASP B 1 86 ? 9.359 -15.781 7.777 1 95.62 86 ASP B CA 1
ATOM 2373 C C . ASP B 1 86 ? 10.219 -15.227 6.641 1 95.62 86 ASP B C 1
ATOM 2375 O O . ASP B 1 86 ? 11.141 -14.445 6.879 1 95.62 86 ASP B O 1
ATOM 2379 N N . VAL B 1 87 ? 9.891 -15.617 5.457 1 96.38 87 VAL B N 1
ATOM 2380 C CA . VAL B 1 87 ? 10.719 -15.219 4.32 1 96.38 87 VAL B CA 1
ATOM 2381 C C . VAL B 1 87 ? 9.914 -14.297 3.4 1 96.38 87 VAL B C 1
ATOM 2383 O O . VAL B 1 87 ? 10.227 -14.164 2.217 1 96.38 87 VAL B O 1
ATOM 2386 N N . SER B 1 88 ? 8.852 -13.695 3.891 1 93.75 88 SER B N 1
ATOM 2387 C CA . SER B 1 88 ? 7.922 -12.891 3.102 1 93.75 88 SER B CA 1
ATOM 2388 C C . SER B 1 88 ? 8.648 -11.797 2.332 1 93.75 88 SER B C 1
ATOM 2390 O O . SER B 1 88 ? 8.336 -11.531 1.17 1 93.75 88 SER B O 1
ATOM 2392 N N . GLY B 1 89 ? 9.578 -11.203 2.922 1 89.88 89 GLY B N 1
ATOM 2393 C CA . GLY B 1 89 ? 10.344 -10.141 2.289 1 89.88 89 GLY B CA 1
ATOM 2394 C C . GLY B 1 89 ? 11.406 -10.656 1.339 1 89.88 89 GLY B C 1
ATOM 2395 O O . GLY B 1 89 ? 11.547 -10.148 0.223 1 89.88 89 GLY B O 1
ATOM 2396 N N . GLU B 1 90 ? 12.094 -11.68 1.677 1 93.06 90 GLU B N 1
ATOM 2397 C CA . GLU B 1 90 ? 13.227 -12.211 0.934 1 93.06 90 GLU B CA 1
ATOM 2398 C C . GLU B 1 90 ? 12.789 -12.766 -0.421 1 93.06 90 GLU B C 1
ATOM 2400 O O . GLU B 1 90 ? 13.516 -12.641 -1.409 1 93.06 90 GLU B O 1
ATOM 2405 N N . ILE B 1 91 ? 11.672 -13.281 -0.444 1 95.38 91 ILE B N 1
ATOM 2406 C CA . ILE B 1 91 ? 11.25 -13.977 -1.652 1 95.38 91 ILE B CA 1
ATOM 2407 C C . ILE B 1 91 ? 10.734 -12.977 -2.678 1 95.38 91 ILE B C 1
ATOM 2409 O O . ILE B 1 91 ? 10.438 -13.336 -3.818 1 95.38 91 ILE B O 1
ATOM 2413 N N . ARG B 1 92 ? 10.609 -11.75 -2.338 1 89.5 92 ARG B N 1
ATOM 2414 C CA . ARG B 1 92 ? 10 -10.781 -3.242 1 89.5 92 ARG B CA 1
ATOM 2415 C C . ARG B 1 92 ? 11.055 -9.875 -3.865 1 89.5 92 ARG B C 1
ATOM 2417 O O . ARG B 1 92 ? 10.727 -8.906 -4.547 1 89.5 92 ARG B O 1
ATOM 2424 N N . THR B 1 93 ? 12.289 -10.25 -3.738 1 90.88 93 THR B N 1
ATOM 2425 C CA . THR B 1 93 ? 13.359 -9.531 -4.41 1 90.88 93 THR B CA 1
ATOM 2426 C C . THR B 1 93 ? 13.414 -9.898 -5.891 1 90.88 93 THR B C 1
ATOM 2428 O O . THR B 1 93 ? 12.984 -10.984 -6.285 1 90.88 93 THR B O 1
ATOM 2431 N N . PRO B 1 94 ? 13.938 -8.938 -6.688 1 88.75 94 PRO B N 1
ATOM 2432 C CA . PRO B 1 94 ? 14 -9.203 -8.125 1 88.75 94 PRO B CA 1
ATOM 2433 C C . PRO B 1 94 ? 14.789 -10.469 -8.453 1 88.75 94 PRO B C 1
ATOM 2435 O O . PRO B 1 94 ? 14.367 -11.258 -9.305 1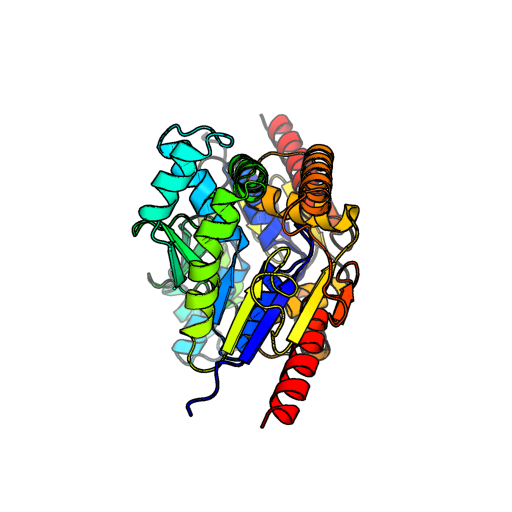 88.75 94 PRO B O 1
ATOM 2438 N N . ASP B 1 95 ? 15.867 -10.672 -7.762 1 91.56 95 ASP B N 1
ATOM 2439 C CA . ASP B 1 95 ? 16.703 -11.836 -8.031 1 91.56 95 ASP B CA 1
ATOM 2440 C C . ASP B 1 95 ? 15.945 -13.133 -7.77 1 91.56 95 ASP B C 1
ATOM 2442 O O . ASP B 1 95 ? 16.031 -14.078 -8.562 1 91.56 95 ASP B O 1
ATOM 2446 N N . ILE B 1 96 ? 15.203 -13.211 -6.727 1 94.38 96 ILE B N 1
ATOM 2447 C CA . ILE B 1 96 ? 14.453 -14.414 -6.383 1 94.38 96 ILE B CA 1
ATOM 2448 C C . ILE B 1 96 ? 13.297 -14.602 -7.363 1 94.38 96 ILE B C 1
ATOM 2450 O O . ILE B 1 96 ? 12.961 -15.727 -7.73 1 94.38 96 ILE B O 1
ATOM 2454 N N . SER B 1 97 ? 12.727 -13.484 -7.762 1 91.12 97 SER B N 1
ATOM 2455 C CA . SER B 1 97 ? 11.648 -13.555 -8.742 1 91.12 97 SER B CA 1
ATOM 2456 C C . SER B 1 97 ? 12.125 -14.195 -10.039 1 91.12 97 SER B C 1
ATOM 2458 O O . SER B 1 97 ? 11.438 -15.047 -10.609 1 91.12 97 SER B O 1
ATOM 2460 N N . MET B 1 98 ? 13.242 -13.805 -10.438 1 90.31 98 MET B N 1
ATOM 2461 C CA . MET B 1 98 ? 13.812 -14.367 -11.656 1 90.31 98 MET B CA 1
ATOM 2462 C C . MET B 1 98 ? 14.172 -15.836 -11.461 1 90.31 98 MET B C 1
ATOM 2464 O O . MET B 1 98 ? 13.938 -16.656 -12.344 1 90.31 98 MET B O 1
ATOM 2468 N N . ALA B 1 99 ? 14.695 -16.125 -10.336 1 94.12 99 ALA B N 1
ATOM 2469 C CA . ALA B 1 99 ? 15.055 -17.5 -10.016 1 94.12 99 ALA B CA 1
ATOM 2470 C C . ALA B 1 99 ? 13.82 -18.391 -9.969 1 94.12 99 ALA B C 1
ATOM 2472 O O . ALA B 1 99 ? 13.852 -19.547 -10.438 1 94.12 99 ALA B O 1
ATOM 2473 N N . ALA B 1 100 ? 12.797 -17.859 -9.398 1 94.25 100 ALA B N 1
ATOM 2474 C CA . ALA B 1 100 ? 11.539 -18.609 -9.32 1 94.25 100 ALA B CA 1
ATOM 2475 C C . ALA B 1 100 ? 11.023 -18.969 -10.711 1 94.25 100 ALA B C 1
ATOM 2477 O O . ALA B 1 100 ? 10.492 -20.062 -10.922 1 94.25 100 ALA B O 1
ATOM 2478 N N . SER B 1 101 ? 11.148 -18.031 -11.617 1 90.69 101 SER B N 1
ATOM 2479 C CA . SER B 1 101 ? 10.734 -18.281 -12.992 1 90.69 101 SER B CA 1
ATOM 2480 C C . SER B 1 101 ? 11.547 -19.406 -13.617 1 90.69 101 SER B C 1
ATOM 2482 O O . SER B 1 101 ? 11.008 -20.234 -14.367 1 90.69 101 SER B O 1
ATOM 2484 N N . GLN B 1 102 ? 12.773 -19.5 -13.297 1 91 102 GLN B N 1
ATOM 2485 C CA . GLN B 1 102 ? 13.641 -20.547 -13.82 1 91 102 GLN B CA 1
ATOM 2486 C C . GLN B 1 102 ? 13.281 -21.906 -13.227 1 91 102 GLN B C 1
ATOM 2488 O O . GLN B 1 102 ? 13.094 -22.891 -13.961 1 91 102 GLN B O 1
ATOM 2493 N N . VAL B 1 103 ? 13.117 -21.953 -11.922 1 94.31 103 VAL B N 1
ATOM 2494 C CA . VAL B 1 103 ? 12.891 -23.25 -11.281 1 94.31 103 VAL B CA 1
ATOM 2495 C C . VAL B 1 103 ? 11.484 -23.734 -11.602 1 94.31 103 VAL B C 1
ATOM 2497 O O . VAL B 1 103 ? 11.258 -24.953 -11.703 1 94.31 103 VAL B O 1
ATOM 2500 N N . SER B 1 104 ? 10.57 -22.828 -11.766 1 93.31 104 SER B N 1
ATOM 2501 C CA . SER B 1 104 ? 9.188 -23.203 -12.016 1 93.31 104 SER B CA 1
ATOM 2502 C C . SER B 1 104 ? 9.023 -23.828 -13.391 1 93.31 104 SER B C 1
ATOM 2504 O O . SER B 1 104 ? 8.031 -24.516 -13.648 1 93.31 104 SER B O 1
ATOM 2506 N N . GLY B 1 105 ? 9.953 -23.594 -14.234 1 91.38 105 GLY B N 1
ATOM 2507 C CA . GLY B 1 105 ? 9.906 -24.188 -15.555 1 91.38 105 GLY B CA 1
ATOM 2508 C C . GLY B 1 105 ? 10.359 -25.641 -15.57 1 91.38 105 GLY B C 1
ATOM 2509 O O . GLY B 1 105 ? 10.203 -26.328 -16.578 1 91.38 105 GLY B O 1
ATOM 2510 N N . ARG B 1 106 ? 10.867 -26.125 -14.461 1 93.44 106 ARG B N 1
ATOM 2511 C CA . ARG B 1 106 ? 11.375 -27.484 -14.367 1 93.44 106 ARG B CA 1
ATOM 2512 C C . ARG B 1 106 ? 10.25 -28.469 -14.039 1 93.44 106 ARG B C 1
ATOM 2514 O O . ARG B 1 106 ? 9.555 -28.312 -13.031 1 93.44 106 ARG B O 1
ATOM 2521 N N . PRO B 1 107 ? 10.109 -29.516 -14.828 1 94.25 107 PRO B N 1
ATOM 2522 C CA . PRO B 1 107 ? 9.047 -30.484 -14.57 1 94.25 107 PRO B CA 1
ATOM 2523 C C . PRO B 1 107 ? 9.133 -31.094 -13.172 1 94.25 107 PRO B C 1
ATOM 2525 O O . PRO B 1 107 ? 8.109 -31.312 -12.523 1 94.25 107 PRO B O 1
ATOM 2528 N N . VAL B 1 108 ? 10.344 -31.344 -12.719 1 95.25 108 VAL B N 1
ATOM 2529 C CA . VAL B 1 108 ? 10.547 -31.953 -11.414 1 95.25 108 VAL B CA 1
ATOM 2530 C C . VAL B 1 108 ? 9.977 -31.062 -10.32 1 95.25 108 VAL B C 1
ATOM 2532 O O . VAL B 1 108 ? 9.383 -31.547 -9.359 1 95.25 108 VAL B O 1
ATOM 2535 N N . VAL B 1 109 ? 10.109 -29.781 -10.477 1 95.88 109 VAL B N 1
ATOM 2536 C CA . VAL B 1 109 ? 9.617 -28.828 -9.492 1 95.88 109 VAL B CA 1
ATOM 2537 C C . VAL B 1 109 ? 8.094 -28.75 -9.555 1 95.88 109 VAL B C 1
ATOM 2539 O O . VAL B 1 109 ? 7.422 -28.781 -8.523 1 95.88 109 VAL B O 1
ATOM 2542 N N . ARG B 1 110 ? 7.59 -28.672 -10.711 1 94.06 110 ARG B N 1
ATOM 2543 C CA . ARG B 1 110 ? 6.145 -28.578 -10.898 1 94.06 110 ARG B CA 1
ATOM 2544 C C . ARG B 1 110 ? 5.449 -29.828 -10.344 1 94.06 110 ARG B C 1
ATOM 2546 O O . ARG B 1 110 ? 4.453 -29.703 -9.625 1 94.06 110 ARG B O 1
ATOM 2553 N N . ALA B 1 111 ? 5.969 -30.938 -10.695 1 93.56 111 ALA B N 1
ATOM 2554 C CA . ALA B 1 111 ? 5.406 -32.188 -10.203 1 93.56 111 ALA B CA 1
ATOM 2555 C C . ALA B 1 111 ? 5.523 -32.281 -8.68 1 93.56 111 ALA B C 1
ATOM 2557 O O . ALA B 1 111 ? 4.59 -32.719 -8.008 1 93.56 111 ALA B O 1
ATOM 2558 N N . GLY B 1 112 ? 6.621 -31.844 -8.18 1 94 112 GLY B N 1
ATOM 2559 C CA . GLY B 1 112 ? 6.895 -31.938 -6.754 1 94 112 GLY B CA 1
ATOM 2560 C C . GLY B 1 112 ? 6.02 -31.031 -5.91 1 94 112 GLY B C 1
ATOM 2561 O O . GLY B 1 112 ? 5.77 -31.312 -4.738 1 94 112 GLY B O 1
ATOM 2562 N N . LEU B 1 113 ? 5.527 -29.938 -6.516 1 95.75 113 LEU B N 1
ATOM 2563 C CA . LEU B 1 113 ? 4.805 -28.938 -5.73 1 95.75 113 LEU B CA 1
ATOM 2564 C C . LEU B 1 113 ? 3.303 -29.062 -5.949 1 95.75 113 LEU B C 1
ATOM 2566 O O . LEU B 1 113 ? 2.514 -28.438 -5.242 1 95.75 113 LEU B O 1
ATOM 2570 N N . LEU B 1 114 ? 2.875 -29.875 -6.891 1 95.31 114 LEU B N 1
ATOM 2571 C CA . LEU B 1 114 ? 1.465 -29.969 -7.254 1 95.31 114 LEU B CA 1
ATOM 2572 C C . LEU B 1 114 ? 0.624 -30.391 -6.059 1 95.31 114 LEU B C 1
ATOM 2574 O O . LEU B 1 114 ? -0.368 -29.75 -5.723 1 95.31 114 LEU B O 1
ATOM 2578 N N . GLN B 1 115 ? 1.043 -31.422 -5.43 1 93.75 115 GLN B N 1
ATOM 2579 C CA . GLN B 1 115 ? 0.274 -31.953 -4.309 1 93.75 115 GLN B CA 1
ATOM 2580 C C . GLN B 1 115 ? 0.279 -30.984 -3.127 1 93.75 115 GLN B C 1
ATOM 2582 O O . GLN B 1 115 ? -0.716 -30.875 -2.408 1 93.75 115 GLN B O 1
ATOM 2587 N N . LEU B 1 116 ? 1.398 -30.375 -2.924 1 93.44 116 LEU B N 1
ATOM 2588 C CA . LEU B 1 116 ? 1.47 -29.391 -1.854 1 93.44 116 LEU B CA 1
ATOM 2589 C C . LEU B 1 116 ? 0.452 -28.266 -2.078 1 93.44 116 LEU B C 1
ATOM 2591 O O . LEU B 1 116 ? -0.276 -27.891 -1.155 1 93.44 116 LEU B O 1
ATOM 2595 N N . GLN B 1 117 ? 0.424 -27.734 -3.219 1 96.06 117 GLN B N 1
ATOM 2596 C CA . GLN B 1 117 ? -0.5 -26.656 -3.553 1 96.06 117 GLN B CA 1
ATOM 2597 C C . GLN B 1 117 ? -1.948 -27.094 -3.354 1 96.06 117 GLN B C 1
ATOM 2599 O O . GLN B 1 117 ? -2.742 -26.375 -2.75 1 96.06 117 GLN B O 1
ATOM 2604 N N . ARG B 1 118 ? -2.258 -28.281 -3.787 1 96.19 118 ARG B N 1
ATOM 2605 C CA . ARG B 1 118 ? -3.611 -28.812 -3.645 1 96.19 118 ARG B CA 1
ATOM 2606 C C . ARG B 1 118 ? -3.969 -29.016 -2.176 1 96.19 118 ARG B C 1
ATOM 2608 O O . ARG B 1 118 ? -5.07 -28.672 -1.743 1 96.19 118 ARG B O 1
ATOM 2615 N N . ARG B 1 119 ? -3.053 -29.531 -1.469 1 94.25 119 ARG B N 1
ATOM 2616 C CA . ARG B 1 119 ? -3.289 -29.781 -0.053 1 94.25 119 ARG B CA 1
ATOM 2617 C C . ARG B 1 119 ? -3.576 -28.5 0.703 1 94.25 119 ARG B C 1
ATOM 2619 O O . ARG B 1 119 ? -4.496 -28.438 1.521 1 94.25 119 ARG B O 1
ATOM 2626 N N . LEU B 1 120 ? -2.812 -27.5 0.42 1 92.94 120 LEU B N 1
ATOM 2627 C CA . LEU B 1 120 ? -2.975 -26.219 1.102 1 92.94 120 LEU B CA 1
ATOM 2628 C C . LEU B 1 120 ? -4.363 -25.641 0.844 1 92.94 120 LEU B C 1
ATOM 2630 O O . LEU B 1 120 ? -4.953 -25.016 1.729 1 92.94 120 LEU B O 1
ATOM 2634 N N . ALA B 1 121 ? -4.836 -25.812 -0.325 1 94.81 121 ALA B N 1
ATOM 2635 C CA . ALA B 1 121 ? -6.156 -25.312 -0.683 1 94.81 121 ALA B CA 1
ATOM 2636 C C . ALA B 1 121 ? -7.258 -26.156 -0.038 1 94.81 121 ALA B C 1
ATOM 2638 O O . ALA B 1 121 ? -8.227 -25.609 0.5 1 94.81 121 ALA B O 1
ATOM 2639 N N . LEU B 1 122 ? -7.066 -27.438 -0.018 1 94.75 122 LEU B N 1
ATOM 2640 C CA . LEU B 1 122 ? -8.117 -28.359 0.379 1 94.75 122 LEU B CA 1
ATOM 2641 C C . LEU B 1 122 ? -8.219 -28.453 1.897 1 94.75 122 LEU B C 1
ATOM 2643 O O . LEU B 1 122 ? -9.211 -28.953 2.428 1 94.75 122 LEU B O 1
ATOM 2647 N N . GLU B 1 123 ? -7.266 -27.938 2.564 1 92 123 GLU B N 1
ATOM 2648 C CA . GLU B 1 123 ? -7.293 -27.906 4.023 1 92 123 GLU B CA 1
ATOM 2649 C C . GLU B 1 123 ? -8.18 -26.766 4.527 1 92 123 GLU B C 1
ATOM 2651 O O . GLU B 1 123 ? -8.531 -26.719 5.707 1 92 123 GLU B O 1
ATOM 2656 N N . SER B 1 124 ? -8.562 -25.938 3.617 1 92.38 124 SER B N 1
ATOM 2657 C CA . SER B 1 124 ? -9.422 -24.828 4.008 1 92.38 124 SER B CA 1
ATOM 2658 C C . SER B 1 124 ? -10.828 -25.297 4.363 1 92.38 124 SER B C 1
ATOM 2660 O O . SER B 1 124 ? -11.367 -26.203 3.713 1 92.38 124 SER B O 1
ATOM 2662 N N . GLU B 1 125 ? -11.453 -24.703 5.301 1 89.5 125 GLU B N 1
ATOM 2663 C CA . GLU B 1 125 ? -12.773 -25.109 5.773 1 89.5 125 GLU B CA 1
ATOM 2664 C C . GLU B 1 125 ? -13.875 -24.625 4.844 1 89.5 125 GLU B C 1
ATOM 2666 O O . GLU B 1 125 ? -14.789 -25.375 4.508 1 89.5 125 GLU B O 1
ATOM 2671 N N . LYS B 1 126 ? -13.805 -23.422 4.414 1 92.19 126 LYS B N 1
ATOM 2672 C CA . LYS B 1 126 ? -14.867 -22.797 3.633 1 92.19 126 LYS B CA 1
ATOM 2673 C C . LYS B 1 126 ? -14.508 -22.75 2.152 1 92.19 126 LYS B C 1
ATOM 2675 O O . LYS B 1 126 ? -15.242 -23.25 1.305 1 92.19 126 LYS B O 1
ATOM 2680 N N . GLY B 1 127 ? -13.422 -22.188 1.904 1 96.69 127 GLY B N 1
ATOM 2681 C CA . GLY B 1 127 ? -12.953 -22 0.54 1 96.69 127 GLY B CA 1
ATOM 2682 C C . GLY B 1 127 ? -11.523 -21.5 0.463 1 96.69 127 GLY B C 1
ATOM 2683 O O . GLY B 1 127 ? -10.945 -21.094 1.474 1 96.69 127 GLY B O 1
ATOM 2684 N N . ALA B 1 128 ? -10.945 -21.594 -0.719 1 97.5 128 ALA B N 1
ATOM 2685 C CA . ALA B 1 128 ? -9.562 -21.172 -0.914 1 97.5 128 ALA B CA 1
ATOM 2686 C C . ALA B 1 128 ? -9.398 -20.422 -2.23 1 97.5 128 ALA B C 1
ATOM 2688 O O . ALA B 1 128 ? -10.016 -20.781 -3.234 1 97.5 128 ALA B O 1
ATOM 2689 N N . ILE B 1 129 ? -8.633 -19.422 -2.16 1 98.12 129 ILE B N 1
ATOM 2690 C CA . ILE B 1 129 ? -8.203 -18.688 -3.348 1 98.12 129 ILE B CA 1
ATOM 2691 C C . ILE B 1 129 ? -6.75 -19.031 -3.666 1 98.12 129 ILE B C 1
ATOM 2693 O O . ILE B 1 129 ? -5.867 -18.891 -2.816 1 98.12 129 ILE B O 1
ATOM 2697 N N . LEU B 1 130 ? -6.48 -19.531 -4.816 1 98.12 130 LEU B N 1
ATOM 2698 C CA . LEU B 1 130 ? -5.121 -19.766 -5.293 1 98.12 130 LEU B CA 1
ATOM 2699 C C . LEU B 1 130 ? -4.762 -18.797 -6.414 1 98.12 130 LEU B C 1
ATOM 2701 O O . LEU B 1 130 ? -5.535 -18.609 -7.355 1 98.12 130 LEU B O 1
ATOM 2705 N N . GLU B 1 131 ? -3.68 -18.172 -6.262 1 97.75 131 GLU B N 1
ATOM 2706 C CA . GLU B 1 131 ? -3.215 -17.281 -7.324 1 97.75 131 GLU B CA 1
ATOM 2707 C C . GLU B 1 131 ? -1.894 -17.766 -7.91 1 97.75 131 GLU B C 1
ATOM 2709 O O . GLU B 1 131 ? -1.037 -18.281 -7.188 1 97.75 131 GLU B O 1
ATOM 2714 N N . GLY B 1 132 ? -1.812 -17.703 -9.227 1 96.31 132 GLY B N 1
ATOM 2715 C CA . GLY B 1 132 ? -0.601 -18.156 -9.891 1 96.31 132 GLY B CA 1
ATOM 2716 C C . GLY B 1 132 ? -0.644 -17.984 -11.398 1 96.31 132 GLY B C 1
ATOM 2717 O O . GLY B 1 132 ? -1.082 -16.953 -11.898 1 96.31 132 GLY B O 1
ATOM 2718 N N . ARG B 1 133 ? -0.056 -18.969 -12.164 1 95.56 133 ARG B N 1
ATOM 2719 C CA . ARG B 1 133 ? 0.067 -18.891 -13.617 1 95.56 133 ARG B CA 1
ATOM 2720 C C . ARG B 1 133 ? -0.763 -19.984 -14.289 1 95.56 133 ARG B C 1
ATOM 2722 O O . ARG B 1 133 ? -1.12 -19.859 -15.461 1 95.56 133 ARG B O 1
ATOM 2729 N N . ASP B 1 134 ? -1.051 -21.047 -13.547 1 96.44 134 ASP B N 1
ATOM 2730 C CA . ASP B 1 134 ? -1.694 -22.203 -14.156 1 96.44 134 ASP B CA 1
ATOM 2731 C C . ASP B 1 134 ? -2.598 -22.922 -13.164 1 96.44 134 ASP B C 1
ATOM 2733 O O . ASP B 1 134 ? -2.676 -24.156 -13.164 1 96.44 134 ASP B O 1
ATOM 2737 N N . ILE B 1 135 ? -3.234 -22.172 -12.297 1 97.75 135 ILE B N 1
ATOM 2738 C CA . ILE B 1 135 ? -4.102 -22.766 -11.281 1 97.75 135 ILE B CA 1
ATOM 2739 C C . ILE B 1 135 ? -5.324 -23.391 -11.945 1 97.75 135 ILE B C 1
ATOM 2741 O O . ILE B 1 135 ? -5.648 -24.547 -11.688 1 97.75 135 ILE B O 1
ATOM 2745 N N . GLY B 1 136 ? -5.984 -22.688 -12.805 1 97.88 136 GLY B N 1
ATOM 2746 C CA . GLY B 1 136 ? -7.227 -23.125 -13.414 1 97.88 136 GLY B CA 1
ATOM 2747 C C . GLY B 1 136 ? -7.02 -24.156 -14.516 1 97.88 136 GLY B C 1
ATOM 2748 O O . GLY B 1 136 ? -7.973 -24.797 -14.953 1 97.88 136 GLY B O 1
ATOM 2749 N N . THR B 1 137 ? -5.781 -24.375 -14.953 1 97.12 137 THR B N 1
ATOM 2750 C CA . THR B 1 137 ? -5.523 -25.297 -16.062 1 97.12 137 THR B CA 1
ATOM 2751 C C . THR B 1 137 ? -4.867 -26.578 -15.555 1 97.12 137 THR B C 1
ATOM 2753 O O . THR B 1 137 ? -5.145 -27.656 -16.062 1 97.12 137 THR B O 1
ATOM 2756 N N . VAL B 1 138 ? -3.998 -26.422 -14.492 1 96.62 138 VAL B N 1
ATOM 2757 C CA . VAL B 1 138 ? -3.191 -27.578 -14.109 1 96.62 138 VAL B CA 1
ATOM 2758 C C . VAL B 1 138 ? -3.461 -27.938 -12.648 1 96.62 138 VAL B C 1
ATOM 2760 O O . VAL B 1 138 ? -3.812 -29.078 -12.336 1 96.62 138 VAL B O 1
ATOM 2763 N N . VAL B 1 139 ? -3.365 -27.016 -11.742 1 97.19 139 VAL B N 1
ATOM 2764 C CA . VAL B 1 139 ? -3.434 -27.312 -10.312 1 97.19 139 VAL B CA 1
ATOM 2765 C C . VAL B 1 139 ? -4.859 -27.719 -9.938 1 97.19 139 VAL B C 1
ATOM 2767 O O . VAL B 1 139 ? -5.074 -28.75 -9.305 1 97.19 139 VAL B O 1
ATOM 2770 N N . PHE B 1 140 ? -5.797 -26.875 -10.383 1 97.69 140 PHE B N 1
ATOM 2771 C CA . PHE B 1 140 ? -7.215 -27.141 -10.172 1 97.69 140 PHE B CA 1
ATOM 2772 C C . PHE B 1 140 ? -8.016 -26.891 -11.445 1 97.69 140 PHE B C 1
ATOM 2774 O O . PHE B 1 140 ? -8.836 -25.969 -11.492 1 97.69 140 PHE B O 1
ATOM 2781 N N . PRO B 1 141 ? -7.879 -27.766 -12.406 1 97.62 141 PRO B N 1
ATOM 2782 C CA . PRO B 1 141 ? -8.672 -27.609 -13.625 1 97.62 141 PRO B CA 1
ATOM 2783 C C . PRO B 1 141 ? -10.172 -27.625 -13.359 1 97.62 141 PRO B C 1
ATOM 2785 O O . PRO B 1 141 ? -10.953 -27.109 -14.172 1 97.62 141 PRO B O 1
ATOM 2788 N N . ASP B 1 142 ? -10.531 -28.156 -12.227 1 96.69 142 ASP B N 1
ATOM 2789 C CA . ASP B 1 142 ? -11.945 -28.266 -11.883 1 96.69 142 ASP B CA 1
ATOM 2790 C C . ASP B 1 142 ? -12.328 -27.219 -10.828 1 96.69 142 ASP B C 1
ATOM 2792 O O . ASP B 1 142 ? -13.328 -27.391 -10.125 1 96.69 142 ASP B O 1
ATOM 2796 N N . ALA B 1 143 ? -11.562 -26.172 -10.648 1 98 143 ALA B N 1
ATOM 2797 C CA . ALA B 1 143 ? -11.898 -25.109 -9.703 1 98 143 ALA B CA 1
ATOM 2798 C C . ALA B 1 143 ? -13.32 -24.609 -9.922 1 98 143 ALA B C 1
ATOM 2800 O O . ALA B 1 143 ? -13.828 -24.625 -11.039 1 98 143 ALA B O 1
ATOM 2801 N N . ASP B 1 144 ? -13.883 -24.125 -8.914 1 97.94 144 ASP B N 1
ATOM 2802 C CA . ASP B 1 144 ? -15.281 -23.703 -8.953 1 97.94 144 ASP B CA 1
ATOM 2803 C C . ASP B 1 144 ? -15.438 -22.344 -9.648 1 97.94 144 ASP B C 1
ATOM 2805 O O . ASP B 1 144 ? -16.484 -22.062 -10.227 1 97.94 144 ASP B O 1
ATOM 2809 N N . ALA B 1 145 ? -14.484 -21.516 -9.508 1 98.5 145 ALA B N 1
ATOM 2810 C CA . ALA B 1 145 ? -14.391 -20.234 -10.203 1 98.5 145 ALA B CA 1
ATOM 2811 C C . ALA B 1 145 ? -12.977 -20 -10.719 1 98.5 145 ALA B C 1
ATOM 2813 O O . ALA B 1 145 ? -12 -20.172 -9.977 1 98.5 145 ALA B O 1
ATOM 2814 N N . LYS B 1 146 ? -12.898 -19.672 -12 1 98.69 146 LYS B N 1
ATOM 2815 C CA . LYS B 1 146 ? -11.609 -19.422 -12.625 1 98.69 146 LYS B CA 1
ATOM 2816 C C . LYS B 1 146 ? -11.547 -18.016 -13.219 1 98.69 146 LYS B C 1
ATOM 2818 O O . LYS B 1 146 ? -12.461 -17.609 -13.945 1 98.69 146 LYS B O 1
ATOM 2823 N N . PHE B 1 147 ? -10.516 -17.328 -12.812 1 98.81 147 PHE B N 1
ATOM 2824 C CA . PHE B 1 147 ? -10.289 -15.984 -13.352 1 98.81 147 PHE B CA 1
ATOM 2825 C C . PHE B 1 147 ? -8.906 -15.891 -13.992 1 98.81 147 PHE B C 1
ATOM 2827 O O . PHE B 1 147 ? -7.961 -16.547 -13.547 1 98.81 147 PHE B O 1
ATOM 2834 N N . PHE B 1 148 ? -8.859 -15.133 -15.055 1 98.62 148 PHE B N 1
ATOM 2835 C CA . PHE B 1 148 ? -7.59 -14.695 -15.633 1 98.62 148 PHE B CA 1
ATOM 2836 C C . PHE B 1 148 ? -7.457 -13.18 -15.539 1 98.62 148 PHE B C 1
ATOM 2838 O O . PHE B 1 148 ? -8.133 -12.445 -16.266 1 98.62 148 PHE B O 1
ATOM 2845 N N . LEU B 1 149 ? -6.637 -12.727 -14.594 1 98.25 149 LEU B N 1
ATOM 2846 C CA . LEU B 1 149 ? -6.43 -11.305 -14.328 1 98.25 149 LEU B CA 1
ATOM 2847 C C . LEU B 1 149 ? -5.23 -10.781 -15.109 1 98.25 149 LEU B C 1
ATOM 2849 O O . LEU B 1 149 ? -4.102 -11.234 -14.906 1 98.25 149 LEU B O 1
ATOM 2853 N N . ALA B 1 150 ? -5.516 -9.781 -15.945 1 97.12 150 ALA B N 1
ATOM 2854 C CA . ALA B 1 150 ? -4.473 -9.242 -16.812 1 97.12 150 ALA B CA 1
ATOM 2855 C C . ALA B 1 150 ? -4.422 -7.723 -16.719 1 97.12 150 ALA B C 1
ATOM 2857 O O . ALA B 1 150 ? -5.305 -7.098 -16.141 1 97.12 150 ALA B O 1
ATOM 2858 N N . ALA B 1 151 ? -3.377 -7.133 -17.188 1 97.12 151 ALA B N 1
ATOM 2859 C CA . ALA B 1 151 ? -3.158 -5.711 -17.438 1 97.12 151 ALA B CA 1
ATOM 2860 C C . ALA B 1 151 ? -2.107 -5.496 -18.516 1 97.12 151 ALA B C 1
ATOM 2862 O O . ALA B 1 151 ? -1.35 -6.414 -18.844 1 97.12 151 ALA B O 1
ATOM 2863 N N . SER B 1 152 ? -2.098 -4.332 -19.109 1 96.06 152 SER B N 1
ATOM 2864 C CA . SER B 1 152 ? -1.09 -4.062 -20.125 1 96.06 152 SER B CA 1
ATOM 2865 C C . SER B 1 152 ? 0.319 -4.164 -19.547 1 96.06 152 SER B C 1
ATOM 2867 O O . SER B 1 152 ? 0.533 -3.895 -18.359 1 96.06 152 SER B O 1
ATOM 2869 N N . PRO B 1 153 ? 1.287 -4.574 -20.359 1 95 153 PRO B N 1
ATOM 2870 C CA . PRO B 1 153 ? 2.666 -4.688 -19.891 1 95 153 PRO B CA 1
ATOM 2871 C C . PRO B 1 153 ? 3.184 -3.387 -19.266 1 95 153 PRO B C 1
ATOM 2873 O O . PRO B 1 153 ? 3.873 -3.414 -18.25 1 95 153 PRO B O 1
ATOM 2876 N N . GLU B 1 154 ? 2.773 -2.326 -19.859 1 94.69 154 GLU B N 1
ATOM 2877 C CA . GLU B 1 154 ? 3.232 -1.025 -19.375 1 94.69 154 GLU B CA 1
ATOM 2878 C C . GLU B 1 154 ? 2.674 -0.722 -17.984 1 94.69 154 GLU B C 1
ATOM 2880 O O . GLU B 1 154 ? 3.402 -0.253 -17.109 1 94.69 154 GLU B O 1
ATOM 2885 N N . VAL B 1 155 ? 1.437 -1.005 -17.828 1 95.44 155 VAL B N 1
ATOM 2886 C CA . VAL B 1 155 ? 0.775 -0.763 -16.547 1 95.44 155 VAL B CA 1
ATOM 2887 C C . VAL B 1 155 ? 1.376 -1.67 -15.477 1 95.44 155 VAL B C 1
ATOM 2889 O O . VAL B 1 155 ? 1.678 -1.219 -14.367 1 95.44 155 VAL B O 1
ATOM 2892 N N . ARG B 1 156 ? 1.605 -2.904 -15.883 1 96.81 156 ARG B N 1
ATOM 2893 C CA . ARG B 1 156 ? 2.166 -3.869 -14.945 1 96.81 156 ARG B CA 1
ATOM 2894 C C . ARG B 1 156 ? 3.586 -3.484 -14.539 1 96.81 156 ARG B C 1
ATOM 2896 O O . ARG B 1 156 ? 3.951 -3.57 -13.367 1 96.81 156 ARG B O 1
ATOM 2903 N N . ALA B 1 157 ? 4.305 -3.025 -15.445 1 95.88 157 ALA B N 1
ATOM 2904 C CA . ALA B 1 157 ? 5.676 -2.598 -15.172 1 95.88 157 ALA B CA 1
ATOM 2905 C C . ALA B 1 157 ? 5.695 -1.374 -14.258 1 95.88 157 ALA B C 1
ATOM 2907 O O . ALA B 1 157 ? 6.512 -1.292 -13.336 1 95.88 157 ALA B O 1
ATOM 2908 N N . ARG B 1 158 ? 4.824 -0.5 -14.57 1 94.94 158 ARG B N 1
ATOM 2909 C CA . ARG B 1 158 ? 4.742 0.706 -13.75 1 94.94 158 ARG B CA 1
ATOM 2910 C C . ARG B 1 158 ? 4.363 0.37 -12.312 1 94.94 158 ARG B C 1
ATOM 2912 O O . ARG B 1 158 ? 4.949 0.902 -11.367 1 94.94 158 ARG B O 1
ATOM 2919 N N . ARG B 1 159 ? 3.422 -0.449 -12.156 1 94.62 159 ARG B N 1
ATOM 2920 C CA . ARG B 1 159 ? 3.016 -0.895 -10.828 1 94.62 159 ARG B CA 1
ATOM 2921 C C . ARG B 1 159 ? 4.188 -1.508 -10.07 1 94.62 159 ARG B C 1
ATOM 2923 O O . ARG B 1 159 ? 4.434 -1.169 -8.906 1 94.62 159 ARG B O 1
ATOM 2930 N N . ARG B 1 160 ? 4.848 -2.34 -10.703 1 93.94 160 ARG B N 1
ATOM 2931 C CA . ARG B 1 160 ? 5.984 -3.014 -10.086 1 93.94 160 ARG B CA 1
ATOM 2932 C C . ARG B 1 160 ? 7.102 -2.025 -9.773 1 93.94 160 ARG B C 1
ATOM 2934 O O . ARG B 1 160 ? 7.73 -2.104 -8.719 1 93.94 160 ARG B O 1
ATOM 2941 N N . TYR B 1 161 ? 7.332 -1.158 -10.719 1 94.94 161 TYR B N 1
ATOM 2942 C CA . TYR B 1 161 ? 8.359 -0.143 -10.508 1 94.94 161 TYR B CA 1
ATOM 2943 C C . TYR B 1 161 ? 8.047 0.698 -9.273 1 94.94 161 TYR B C 1
ATOM 2945 O O . TYR B 1 161 ? 8.922 0.908 -8.422 1 94.94 161 TYR B O 1
ATOM 2953 N N . GLU B 1 162 ? 6.836 1.158 -9.164 1 94.25 162 GLU B N 1
ATOM 2954 C CA . GLU B 1 162 ? 6.418 1.979 -8.031 1 94.25 162 GLU B CA 1
ATOM 2955 C C . GLU B 1 162 ? 6.527 1.205 -6.719 1 94.25 162 GLU B C 1
ATOM 2957 O O . GLU B 1 162 ? 6.914 1.764 -5.691 1 94.25 162 GLU B O 1
ATOM 2962 N N . GLU B 1 163 ? 6.176 -0.042 -6.777 1 91.62 163 GLU B N 1
ATOM 2963 C CA . GLU B 1 163 ? 6.293 -0.891 -5.598 1 91.62 163 GLU B CA 1
ATOM 2964 C C . GLU B 1 163 ? 7.742 -0.986 -5.129 1 91.62 163 GLU B C 1
ATOM 2966 O O . GLU B 1 163 ? 8.031 -0.821 -3.939 1 91.62 163 GLU B O 1
ATOM 2971 N N . LEU B 1 164 ? 8.641 -1.227 -6.031 1 91.5 164 LEU B N 1
ATOM 2972 C CA . LEU B 1 164 ? 10.062 -1.322 -5.727 1 91.5 164 LEU B CA 1
ATOM 2973 C C . LEU B 1 164 ? 10.602 0.006 -5.203 1 91.5 164 LEU B C 1
ATOM 2975 O O . LEU B 1 164 ? 11.367 0.034 -4.234 1 91.5 164 LEU B O 1
ATOM 2979 N N . PHE B 1 165 ? 10.133 1.045 -5.859 1 92.31 165 PHE B N 1
ATOM 2980 C CA . PHE B 1 165 ? 10.539 2.385 -5.453 1 92.31 165 PHE B CA 1
ATOM 2981 C C . PHE B 1 165 ? 10.148 2.656 -4.008 1 92.31 165 PHE B C 1
ATOM 2983 O O . PHE B 1 165 ? 10.953 3.15 -3.221 1 92.31 165 PHE B O 1
ATOM 2990 N N . GLN B 1 166 ? 8.961 2.258 -3.633 1 89.62 166 GLN B N 1
ATOM 2991 C CA . GLN B 1 166 ? 8.445 2.486 -2.287 1 89.62 166 GLN B CA 1
ATOM 2992 C C . GLN B 1 166 ? 9.219 1.668 -1.256 1 89.62 166 GLN B C 1
ATOM 2994 O O . GLN B 1 166 ? 9.336 2.074 -0.099 1 89.62 166 GLN B O 1
ATOM 2999 N N . LYS B 1 167 ? 9.797 0.586 -1.679 1 86.38 167 LYS B N 1
ATOM 3000 C CA . LYS B 1 167 ? 10.57 -0.274 -0.786 1 86.38 167 LYS B CA 1
ATOM 3001 C C . LYS B 1 167 ? 12.039 0.14 -0.758 1 86.38 167 LYS B C 1
ATOM 3003 O O . LYS B 1 167 ? 12.852 -0.479 -0.067 1 86.38 167 LYS B O 1
ATOM 3008 N N . GLY B 1 168 ? 12.383 1.093 -1.558 1 85.81 168 GLY B N 1
ATOM 3009 C CA . GLY B 1 168 ? 13.75 1.594 -1.58 1 85.81 168 GLY B CA 1
ATOM 3010 C C . GLY B 1 168 ? 14.672 0.769 -2.455 1 85.81 168 GLY B C 1
ATOM 3011 O O . GLY B 1 168 ? 15.898 0.82 -2.299 1 85.81 168 GLY B O 1
ATOM 3012 N N . VAL B 1 169 ? 14.07 -0.032 -3.266 1 85.06 169 VAL B N 1
ATOM 3013 C CA . VAL B 1 169 ? 14.852 -0.849 -4.188 1 85.06 169 VAL B CA 1
ATOM 3014 C C . VAL B 1 169 ? 15.109 -0.069 -5.477 1 85.06 169 VAL B C 1
ATOM 3016 O O . VAL B 1 169 ? 14.172 0.355 -6.152 1 85.06 169 VAL B O 1
ATOM 3019 N N . GLU B 1 170 ? 16.312 0.138 -5.68 1 84.25 170 GLU B N 1
ATOM 3020 C CA . GLU B 1 170 ? 16.688 0.896 -6.867 1 84.25 170 GLU B CA 1
ATOM 3021 C C . GLU B 1 170 ? 16.469 0.081 -8.141 1 84.25 170 GLU B C 1
ATOM 3023 O O . GLU B 1 170 ? 16.828 -1.092 -8.203 1 84.25 170 GLU B O 1
ATOM 3028 N N . SER B 1 171 ? 15.789 0.606 -9.055 1 90.56 171 SER B N 1
ATOM 3029 C CA . SER B 1 171 ? 15.516 0.025 -10.367 1 90.56 171 SER B CA 1
ATOM 3030 C C . SER B 1 171 ? 15.094 1.093 -11.367 1 90.56 171 SER B C 1
ATOM 3032 O O . SER B 1 171 ? 15.055 2.279 -11.039 1 90.56 171 SER B O 1
ATOM 3034 N N . SER B 1 172 ? 15 0.733 -12.609 1 93.44 172 SER B N 1
ATOM 3035 C CA . SER B 1 172 ? 14.438 1.596 -13.641 1 93.44 172 SER B CA 1
ATOM 3036 C C . SER B 1 172 ? 13.211 0.961 -14.281 1 93.44 172 SER B C 1
ATOM 3038 O O . SER B 1 172 ? 13.086 -0.265 -14.32 1 93.44 172 SER B O 1
ATOM 3040 N N . LEU B 1 173 ? 12.367 1.816 -14.703 1 93.81 173 LEU B N 1
ATOM 3041 C CA . LEU B 1 173 ? 11.156 1.332 -15.359 1 93.81 173 LEU B CA 1
ATOM 3042 C C . LEU B 1 173 ? 11.5 0.423 -16.531 1 93.81 173 LEU B C 1
ATOM 3044 O O . LEU B 1 173 ? 10.867 -0.617 -16.734 1 93.81 173 LEU B O 1
ATOM 3048 N N . ASP B 1 174 ? 12.477 0.819 -17.203 1 94.88 174 ASP B N 1
ATOM 3049 C CA . ASP B 1 174 ? 12.898 0.038 -18.375 1 94.88 174 ASP B CA 1
ATOM 3050 C C . ASP B 1 174 ? 13.398 -1.344 -17.953 1 94.88 174 ASP B C 1
ATOM 3052 O O . ASP B 1 174 ? 13.078 -2.346 -18.594 1 94.88 174 ASP B O 1
ATOM 3056 N N . ALA B 1 175 ? 14.156 -1.43 -16.891 1 93.94 175 ALA B N 1
ATOM 3057 C CA . ALA B 1 175 ? 14.664 -2.703 -16.391 1 93.94 175 ALA B CA 1
ATOM 3058 C C . ALA B 1 175 ? 13.531 -3.594 -15.891 1 93.94 175 ALA B C 1
ATOM 3060 O O . ALA B 1 175 ? 13.508 -4.797 -16.156 1 93.94 175 ALA B O 1
ATOM 3061 N N . VAL B 1 176 ? 12.602 -2.979 -15.203 1 94.44 176 VAL B N 1
ATOM 3062 C CA . VAL B 1 176 ? 11.453 -3.715 -14.688 1 94.44 176 VAL B CA 1
ATOM 3063 C C . VAL B 1 176 ? 10.633 -4.27 -15.852 1 94.44 176 VAL B C 1
ATOM 3065 O O . VAL B 1 176 ? 10.227 -5.434 -15.828 1 94.44 176 VAL B O 1
ATOM 3068 N N . LEU B 1 177 ? 10.391 -3.439 -16.844 1 95.12 177 LEU B N 1
ATOM 3069 C CA . LEU B 1 177 ? 9.641 -3.855 -18.031 1 95.12 177 LEU B CA 1
ATOM 3070 C C . LEU B 1 177 ? 10.336 -5.008 -18.734 1 95.12 177 LEU B C 1
ATOM 3072 O O 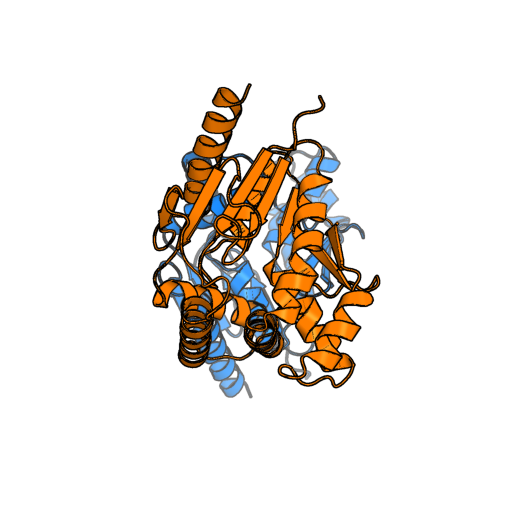. LEU B 1 177 ? 9.688 -5.973 -19.156 1 95.12 177 LEU B O 1
ATOM 3076 N N . ALA B 1 178 ? 11.594 -4.902 -18.844 1 94.19 178 ALA B N 1
ATOM 3077 C CA . ALA B 1 178 ? 12.375 -5.949 -19.5 1 94.19 178 ALA B CA 1
ATOM 3078 C C . ALA B 1 178 ? 12.297 -7.262 -18.734 1 94.19 178 ALA B C 1
ATOM 3080 O O . ALA B 1 178 ? 12.078 -8.32 -19.328 1 94.19 178 ALA B O 1
ATOM 3081 N N . ASP B 1 179 ? 12.469 -7.172 -17.438 1 91.88 179 ASP B N 1
ATOM 3082 C CA . ASP B 1 179 ? 12.391 -8.352 -16.578 1 91.88 179 ASP B CA 1
ATOM 3083 C C . ASP B 1 179 ? 11.016 -9.008 -16.672 1 91.88 179 ASP B C 1
ATOM 3085 O O . ASP B 1 179 ? 10.922 -10.234 -16.797 1 91.88 179 ASP B O 1
ATOM 3089 N N . GLN B 1 180 ? 10.023 -8.203 -16.609 1 92.12 180 GLN B N 1
ATOM 3090 C CA . GLN B 1 180 ? 8.664 -8.727 -16.656 1 92.12 180 GLN B CA 1
ATOM 3091 C C . GLN B 1 180 ? 8.367 -9.359 -18.016 1 92.12 180 GLN B C 1
ATOM 3093 O O . GLN B 1 180 ? 7.707 -10.398 -18.078 1 92.12 180 GLN B O 1
ATOM 3098 N N . THR B 1 181 ? 8.812 -8.695 -19.047 1 92.56 181 THR B N 1
ATOM 3099 C CA . THR B 1 181 ? 8.602 -9.219 -20.391 1 92.56 181 THR B CA 1
ATOM 3100 C C . THR B 1 181 ? 9.297 -10.57 -20.547 1 92.56 181 THR B C 1
ATOM 3102 O O . THR B 1 181 ? 8.719 -11.5 -21.125 1 92.56 181 THR B O 1
ATOM 3105 N N . LYS B 1 182 ? 10.461 -10.602 -20.109 1 92 182 LYS B N 1
ATOM 3106 C CA . LYS B 1 182 ? 11.203 -11.859 -20.172 1 92 182 LYS B CA 1
ATOM 3107 C C . LYS B 1 182 ? 10.484 -12.961 -19.391 1 92 182 LYS B C 1
ATOM 3109 O O . LYS B 1 182 ? 10.344 -14.078 -19.875 1 92 182 LYS B O 1
ATOM 3114 N N . ARG B 1 183 ? 10.023 -12.672 -18.25 1 89.31 183 ARG B N 1
ATOM 3115 C CA . ARG B 1 183 ? 9.336 -13.648 -17.422 1 89.31 183 ARG B CA 1
ATOM 3116 C C . ARG B 1 183 ? 8.039 -14.117 -18.078 1 89.31 183 ARG B C 1
ATOM 3118 O O . ARG B 1 183 ? 7.719 -15.305 -18.062 1 89.31 183 ARG B O 1
ATOM 3125 N N . ASP B 1 184 ? 7.352 -13.117 -18.609 1 92.12 184 ASP B N 1
ATOM 3126 C CA . ASP B 1 184 ? 6.113 -13.453 -19.297 1 92.12 184 ASP B CA 1
ATOM 3127 C C . ASP B 1 184 ? 6.375 -14.422 -20.453 1 92.12 184 ASP B C 1
ATOM 3129 O O . ASP B 1 184 ? 5.621 -15.375 -20.656 1 92.12 184 ASP B O 1
ATOM 3133 N N . ARG B 1 185 ? 7.383 -14.148 -21.172 1 91.69 185 ARG B N 1
ATOM 3134 C CA . ARG B 1 185 ? 7.75 -15.016 -22.281 1 91.69 185 ARG B CA 1
ATOM 3135 C C . ARG B 1 185 ? 8.125 -16.406 -21.797 1 91.69 185 ARG B C 1
ATOM 3137 O O . ARG B 1 185 ? 7.648 -17.406 -22.328 1 91.69 185 ARG B O 1
ATOM 3144 N N . ASP B 1 186 ? 8.922 -16.469 -20.797 1 90.31 186 ASP B N 1
ATOM 3145 C CA . ASP B 1 186 ? 9.359 -17.75 -20.234 1 90.31 186 ASP B CA 1
ATOM 3146 C C . ASP B 1 186 ? 8.172 -18.531 -19.688 1 90.31 186 ASP B C 1
ATOM 3148 O O . ASP B 1 186 ? 8.039 -19.734 -19.938 1 90.31 186 ASP B O 1
ATOM 3152 N N . ASP B 1 187 ? 7.262 -17.812 -19.016 1 89.81 187 ASP B N 1
ATOM 3153 C CA . ASP B 1 187 ? 6.102 -18.469 -18.406 1 89.81 187 ASP B CA 1
ATOM 3154 C C . ASP B 1 187 ? 5.148 -19 -19.469 1 89.81 187 ASP B C 1
ATOM 3156 O O . ASP B 1 187 ? 4.531 -20.047 -19.281 1 89.81 187 ASP B O 1
ATOM 3160 N N . SER B 1 188 ? 5.062 -18.266 -20.531 1 91.19 188 SER B N 1
ATOM 3161 C CA . SER B 1 188 ? 4.102 -18.625 -21.578 1 91.19 188 SER B CA 1
ATOM 3162 C C . SER B 1 188 ? 4.672 -19.688 -22.516 1 91.19 188 SER B C 1
ATOM 3164 O O . SER B 1 188 ? 3.922 -20.469 -23.109 1 91.19 188 SER B O 1
ATOM 3166 N N . ALA B 1 189 ? 5.973 -19.75 -22.594 1 89.62 189 ALA B N 1
ATOM 3167 C CA . ALA B 1 189 ? 6.605 -20.594 -23.594 1 89.62 189 ALA B CA 1
ATOM 3168 C C . ALA B 1 189 ? 6.996 -21.953 -23 1 89.62 189 ALA B C 1
ATOM 3170 O O . ALA B 1 189 ? 7.406 -22.859 -23.719 1 89.62 189 ALA B O 1
ATOM 3171 N N . ARG B 1 190 ? 6.922 -22.047 -21.75 1 86.5 190 ARG B N 1
ATOM 3172 C CA . ARG B 1 190 ? 7.371 -23.297 -21.141 1 86.5 190 ARG B CA 1
ATOM 3173 C C . ARG B 1 190 ? 6.527 -24.469 -21.625 1 86.5 190 ARG B C 1
ATOM 3175 O O . ARG B 1 190 ? 5.316 -24.344 -21.812 1 86.5 190 ARG B O 1
ATOM 3182 N N . ALA B 1 191 ? 7.188 -25.562 -21.734 1 84.5 191 ALA B N 1
ATOM 3183 C CA . ALA B 1 191 ? 6.555 -26.766 -22.266 1 84.5 191 ALA B CA 1
ATOM 3184 C C . ALA B 1 191 ? 5.52 -27.328 -21.297 1 84.5 191 ALA B C 1
ATOM 3186 O O . ALA B 1 191 ? 4.465 -27.812 -21.719 1 84.5 191 ALA B O 1
ATOM 3187 N N . VAL B 1 192 ? 5.836 -27.156 -20.047 1 87.25 192 VAL B N 1
ATOM 3188 C CA . VAL B 1 192 ? 4.949 -27.719 -19.047 1 87.25 192 VAL B CA 1
ATOM 3189 C C . VAL B 1 192 ? 4.199 -26.594 -18.328 1 87.25 192 VAL B C 1
ATOM 3191 O O . VAL B 1 192 ? 4.812 -25.672 -17.797 1 87.25 192 VAL B O 1
ATOM 3194 N N . ALA B 1 193 ? 2.871 -26.656 -18.391 1 89.44 193 ALA B N 1
ATOM 3195 C CA . ALA B 1 193 ? 1.974 -25.781 -17.641 1 89.44 193 ALA B CA 1
ATOM 3196 C C . ALA B 1 193 ? 2.219 -24.312 -18 1 89.44 193 ALA B C 1
ATOM 3198 O O . ALA B 1 193 ? 2.432 -23.469 -17.125 1 89.44 193 ALA B O 1
ATOM 3199 N N . PRO B 1 194 ? 2.172 -23.984 -19.234 1 92.19 194 PRO B N 1
ATOM 3200 C CA . PRO B 1 194 ? 2.387 -22.594 -19.656 1 92.19 194 PRO B CA 1
ATOM 3201 C C . PRO B 1 194 ? 1.341 -21.641 -19.078 1 92.19 194 PRO B C 1
ATOM 3203 O O . PRO B 1 194 ? 0.226 -22.047 -18.75 1 92.19 194 PRO B O 1
ATOM 3206 N N . LEU B 1 195 ? 1.742 -20.422 -18.922 1 93.44 195 LEU B N 1
ATOM 3207 C CA . LEU B 1 195 ? 0.785 -19.375 -18.578 1 93.44 195 LEU B CA 1
ATOM 3208 C C . LEU B 1 195 ? -0.271 -19.219 -19.656 1 93.44 195 LEU B C 1
ATOM 3210 O O . LEU B 1 195 ? 0.041 -18.797 -20.781 1 93.44 195 LEU B O 1
ATOM 3214 N N . LYS B 1 196 ? -1.404 -19.641 -19.344 1 93.38 196 LYS B N 1
ATOM 3215 C CA . LYS B 1 196 ? -2.555 -19.516 -20.234 1 93.38 196 LYS B CA 1
ATOM 3216 C C . LYS B 1 196 ? -3.863 -19.547 -19.438 1 93.38 196 LYS B C 1
ATOM 3218 O O . LYS B 1 196 ? -3.969 -20.234 -18.422 1 93.38 196 LYS B O 1
ATOM 3223 N N . ALA B 1 197 ? -4.758 -18.797 -19.922 1 95.69 197 ALA B N 1
ATOM 3224 C CA . ALA B 1 197 ? -6.078 -18.812 -19.297 1 95.69 197 ALA B CA 1
ATOM 3225 C C . ALA B 1 197 ? -6.793 -20.125 -19.547 1 95.69 197 ALA B C 1
ATOM 3227 O O . ALA B 1 197 ? -6.727 -20.688 -20.641 1 95.69 197 ALA B O 1
ATOM 3228 N N . ALA B 1 198 ? -7.422 -20.625 -18.484 1 97.06 198 ALA B N 1
ATOM 3229 C CA . ALA B 1 198 ? -8.352 -21.734 -18.734 1 97.06 198 ALA B CA 1
ATOM 3230 C C . ALA B 1 198 ? -9.453 -21.312 -19.703 1 97.06 198 ALA B C 1
ATOM 3232 O O . ALA B 1 198 ? -9.859 -20.141 -19.719 1 97.06 198 ALA B O 1
ATOM 3233 N N . GLU B 1 199 ? -9.945 -22.234 -20.453 1 96.38 199 GLU B N 1
ATOM 3234 C CA . GLU B 1 199 ? -10.969 -21.938 -21.453 1 96.38 199 GLU B CA 1
ATOM 3235 C C . GLU B 1 199 ? -12.203 -21.328 -20.812 1 96.38 199 GLU B C 1
ATOM 3237 O O . GLU B 1 199 ? -12.852 -20.453 -21.391 1 96.38 199 GLU B O 1
ATOM 3242 N N . ASP B 1 200 ? -12.508 -21.703 -19.625 1 97.62 200 ASP B N 1
ATOM 3243 C CA . ASP B 1 200 ? -13.719 -21.266 -18.953 1 97.62 200 ASP B CA 1
ATOM 3244 C C . ASP B 1 200 ? -13.414 -20.172 -17.922 1 97.62 200 ASP B C 1
ATOM 3246 O O . ASP B 1 200 ? -14.242 -19.875 -17.062 1 97.62 200 ASP B O 1
ATOM 3250 N N . ALA B 1 201 ? -12.227 -19.625 -17.969 1 98.38 201 ALA B N 1
ATOM 3251 C CA . ALA B 1 201 ? -11.859 -18.562 -17.031 1 98.38 201 ALA B CA 1
ATOM 3252 C C . ALA B 1 201 ? -12.539 -17.25 -17.391 1 98.38 201 ALA B C 1
ATOM 3254 O O . ALA B 1 201 ? -12.648 -16.906 -18.562 1 98.38 201 ALA B O 1
ATOM 3255 N N . VAL B 1 202 ? -13 -16.531 -16.438 1 98.44 202 VAL B N 1
ATOM 3256 C CA . VAL B 1 202 ? -13.469 -15.164 -16.625 1 98.44 202 VAL B CA 1
ATOM 3257 C C . VAL B 1 202 ? -12.273 -14.227 -16.797 1 98.44 202 VAL B C 1
ATOM 3259 O O . VAL B 1 202 ? -11.414 -14.156 -15.914 1 98.44 202 VAL B O 1
ATOM 3262 N N . HIS B 1 203 ? -12.234 -13.531 -17.906 1 98.25 203 HIS B N 1
ATOM 3263 C CA . HIS B 1 203 ? -11.141 -12.602 -18.156 1 98.25 203 HIS B CA 1
ATOM 3264 C C . HIS B 1 203 ? -11.406 -11.242 -17.516 1 98.25 203 HIS B C 1
ATOM 3266 O O . HIS B 1 203 ? -12.484 -10.672 -17.672 1 98.25 203 HIS B O 1
ATOM 3272 N N . VAL B 1 204 ? -10.43 -10.797 -16.75 1 98.12 204 VAL B N 1
ATOM 3273 C CA . VAL B 1 204 ? -10.523 -9.508 -16.062 1 98.12 204 VAL B CA 1
ATOM 3274 C C . VAL B 1 204 ? -9.32 -8.641 -16.438 1 98.12 204 VAL B C 1
ATOM 3276 O O . VAL B 1 204 ? -8.172 -9.031 -16.203 1 98.12 204 VAL B O 1
ATOM 3279 N N . ASP B 1 205 ? -9.562 -7.535 -17.062 1 97.62 205 ASP B N 1
ATOM 3280 C CA . ASP B 1 205 ? -8.508 -6.578 -17.375 1 97.62 205 ASP B CA 1
ATOM 3281 C C . ASP B 1 205 ? -8.453 -5.457 -16.344 1 97.62 205 ASP B C 1
ATOM 3283 O O . ASP B 1 205 ? -9.344 -4.602 -16.297 1 97.62 205 ASP B O 1
ATOM 3287 N N . SER B 1 206 ? -7.391 -5.414 -15.562 1 96.62 206 SER B N 1
ATOM 3288 C CA . SER B 1 206 ? -7.277 -4.473 -14.453 1 96.62 206 SER B CA 1
ATOM 3289 C C . SER B 1 206 ? -6.465 -3.246 -14.852 1 96.62 206 SER B C 1
ATOM 3291 O O . SER B 1 206 ? -5.973 -2.514 -13.992 1 96.62 206 SER B O 1
ATOM 3293 N N . SER B 1 207 ? -6.27 -2.984 -16.141 1 95.5 207 SER B N 1
ATOM 3294 C CA . SER B 1 207 ? -5.395 -1.912 -16.609 1 95.5 207 SER B CA 1
ATOM 3295 C C . SER B 1 207 ? -5.898 -0.549 -16.141 1 95.5 207 SER B C 1
ATOM 3297 O O . SER B 1 207 ? -5.105 0.313 -15.758 1 95.5 207 SER B O 1
ATOM 3299 N N . THR B 1 208 ? -7.223 -0.37 -16.188 1 92.38 208 THR B N 1
ATOM 3300 C CA . THR B 1 208 ? -7.738 0.981 -15.992 1 92.38 208 THR B CA 1
ATOM 3301 C C . THR B 1 208 ? -8.828 0.999 -14.93 1 92.38 208 THR B C 1
ATOM 3303 O O . THR B 1 208 ? -9.477 2.025 -14.711 1 92.38 208 THR B O 1
ATOM 3306 N N . ILE B 1 209 ? -9.078 -0.158 -14.359 1 92.44 209 ILE B N 1
ATOM 3307 C CA . ILE B 1 209 ? -10.133 -0.279 -13.367 1 92.44 209 ILE B CA 1
ATOM 3308 C C . ILE B 1 209 ? -9.523 -0.288 -11.969 1 92.44 209 ILE B C 1
ATOM 3310 O O . ILE B 1 209 ? -8.508 -0.942 -11.727 1 92.44 209 ILE B O 1
ATOM 3314 N N . PRO B 1 210 ? -10.172 0.445 -11.055 1 93.69 210 PRO B N 1
ATOM 3315 C CA . PRO B 1 210 ? -9.664 0.46 -9.688 1 93.69 210 PRO B CA 1
ATOM 3316 C C . PRO B 1 210 ? -9.742 -0.908 -9.008 1 93.69 210 PRO B C 1
ATOM 3318 O O . PRO B 1 210 ? -10.594 -1.727 -9.367 1 93.69 210 PRO B O 1
ATOM 3321 N N . LEU B 1 211 ? -8.875 -1.093 -8.078 1 95.44 211 LEU B N 1
ATOM 3322 C CA . LEU B 1 211 ? -8.781 -2.352 -7.348 1 95.44 211 LEU B CA 1
ATOM 3323 C C . LEU B 1 211 ? -10.133 -2.727 -6.742 1 95.44 211 LEU B C 1
ATOM 3325 O O . LEU B 1 211 ? -10.555 -3.881 -6.828 1 95.44 211 LEU B O 1
ATOM 3329 N N . SER B 1 212 ? -10.859 -1.752 -6.191 1 96.06 212 SER B N 1
ATOM 3330 C CA . SER B 1 212 ? -12.148 -2.008 -5.555 1 96.06 212 SER B CA 1
ATOM 3331 C C . SER B 1 212 ? -13.156 -2.568 -6.551 1 96.06 212 SER B C 1
ATOM 3333 O O . SER B 1 212 ? -13.883 -3.514 -6.238 1 96.06 212 SER B O 1
ATOM 3335 N N . ASP B 1 213 ? -13.109 -2 -7.754 1 96.06 213 ASP B N 1
ATOM 3336 C CA . ASP B 1 213 ? -14.031 -2.449 -8.789 1 96.06 213 ASP B CA 1
ATOM 3337 C C . ASP B 1 213 ? -13.711 -3.871 -9.234 1 96.06 213 ASP B C 1
ATOM 3339 O O . ASP B 1 213 ? -14.609 -4.676 -9.477 1 96.06 213 ASP B O 1
ATOM 3343 N N . VAL B 1 214 ? -12.414 -4.16 -9.375 1 97.56 214 VAL B N 1
ATOM 3344 C CA . VAL B 1 214 ? -11.977 -5.504 -9.75 1 97.56 214 VAL B CA 1
ATOM 3345 C C . VAL B 1 214 ? -12.445 -6.508 -8.703 1 97.56 214 VAL B C 1
ATOM 3347 O O . VAL B 1 214 ? -13.047 -7.531 -9.039 1 97.56 214 VAL B O 1
ATOM 3350 N N . VAL B 1 215 ? -12.25 -6.188 -7.426 1 97.75 215 VAL B N 1
ATOM 3351 C CA . VAL B 1 215 ? -12.57 -7.082 -6.32 1 97.75 215 VAL B CA 1
ATOM 3352 C C . VAL B 1 215 ? -14.086 -7.293 -6.25 1 97.75 215 VAL B C 1
ATOM 3354 O O . VAL B 1 215 ? -14.555 -8.43 -6.133 1 97.75 215 VAL B O 1
ATOM 3357 N N . HIS B 1 216 ? -14.852 -6.238 -6.402 1 96.94 216 HIS B N 1
ATOM 3358 C CA . HIS B 1 216 ? -16.312 -6.348 -6.344 1 96.94 216 HIS B CA 1
ATOM 3359 C C . HIS B 1 216 ? -16.844 -7.219 -7.477 1 96.94 216 HIS B C 1
ATOM 3361 O O . HIS B 1 216 ? -17.75 -8.031 -7.266 1 96.94 216 HIS B O 1
ATOM 3367 N N . GLY B 1 217 ? -16.297 -6.973 -8.625 1 97.5 217 GLY B N 1
ATOM 3368 C CA . GLY B 1 217 ? -16.719 -7.781 -9.758 1 97.5 217 GLY B CA 1
ATOM 3369 C C . GLY B 1 217 ? -16.438 -9.258 -9.57 1 97.5 217 GLY B C 1
ATOM 3370 O O . GLY B 1 217 ? -17.328 -10.094 -9.789 1 97.5 217 GLY B O 1
ATOM 3371 N N . MET B 1 218 ? -15.273 -9.602 -9.156 1 98.44 218 MET B N 1
ATOM 3372 C CA . MET B 1 218 ? -14.898 -11 -8.953 1 98.44 218 MET B CA 1
ATOM 3373 C C . MET B 1 218 ? -15.68 -11.609 -7.793 1 98.44 218 MET B C 1
ATOM 3375 O O . MET B 1 218 ? -16.109 -12.758 -7.867 1 98.44 218 MET B O 1
ATOM 3379 N N . GLU B 1 219 ? -15.805 -10.836 -6.746 1 98.19 219 GLU B N 1
ATOM 3380 C CA . GLU B 1 219 ? -16.562 -11.305 -5.594 1 98.19 219 GLU B CA 1
ATOM 3381 C C . GLU B 1 219 ? -18 -11.664 -5.984 1 98.19 219 GLU B C 1
ATOM 3383 O O . GLU B 1 219 ? -18.516 -12.703 -5.574 1 98.19 219 GLU B O 1
ATOM 3388 N N . SER B 1 220 ? -18.625 -10.758 -6.766 1 98.19 220 SER B N 1
ATOM 3389 C CA . SER B 1 220 ? -19.984 -11 -7.227 1 98.19 220 SER B CA 1
ATOM 3390 C C . SER B 1 220 ? -20.078 -12.305 -8.016 1 98.19 220 SER B C 1
ATOM 3392 O O . SER B 1 220 ? -21.016 -13.086 -7.82 1 98.19 220 SER B O 1
ATOM 3394 N N . GLU B 1 221 ? -19.141 -12.5 -8.875 1 98.25 221 GLU B N 1
ATOM 3395 C CA . GLU B 1 221 ? -19.094 -13.727 -9.664 1 98.25 221 GLU B CA 1
ATOM 3396 C C . GLU B 1 221 ? -18.922 -14.953 -8.773 1 98.25 221 GLU B C 1
ATOM 3398 O O . GLU B 1 221 ? -19.578 -15.977 -8.977 1 98.25 221 GLU B O 1
ATOM 3403 N N . ILE B 1 222 ? -18.047 -14.914 -7.789 1 98.31 222 ILE B N 1
ATOM 3404 C CA . ILE B 1 222 ? -17.797 -16.016 -6.875 1 98.31 222 ILE B CA 1
ATOM 3405 C C . ILE B 1 222 ? -19.062 -16.344 -6.082 1 98.31 222 ILE B C 1
ATOM 3407 O O . ILE B 1 222 ? -19.453 -17.516 -5.973 1 98.31 222 ILE B O 1
ATOM 3411 N N . LEU B 1 223 ? -19.719 -15.32 -5.598 1 97.88 223 LEU B N 1
ATOM 3412 C CA . LEU B 1 223 ? -20.922 -15.508 -4.809 1 97.88 223 LEU B CA 1
ATOM 3413 C C . LEU B 1 223 ? -22.031 -16.141 -5.656 1 97.88 223 LEU B C 1
ATOM 3415 O O . LEU B 1 223 ? -22.766 -17 -5.176 1 97.88 223 LEU B O 1
ATOM 3419 N N . ARG B 1 224 ? -22.109 -15.664 -6.84 1 97.69 224 ARG B N 1
ATOM 3420 C CA . ARG B 1 224 ? -23.094 -16.25 -7.75 1 97.69 224 ARG B CA 1
ATOM 3421 C C . ARG B 1 224 ? -22.859 -17.734 -7.941 1 97.69 224 ARG B C 1
ATOM 3423 O O . ARG B 1 224 ? -23.797 -18.531 -7.879 1 97.69 224 ARG B O 1
ATOM 3430 N N . ARG B 1 225 ? -21.625 -18.094 -8.125 1 97.19 225 ARG B N 1
ATOM 3431 C CA . ARG B 1 225 ? -21.281 -19.484 -8.344 1 97.19 225 ARG B CA 1
ATOM 3432 C C . ARG B 1 225 ? -21.469 -20.312 -7.074 1 97.19 225 ARG B C 1
ATOM 3434 O O . ARG B 1 225 ? -21.859 -21.484 -7.137 1 97.19 225 ARG B O 1
ATOM 3441 N N . MET B 1 226 ? -21.172 -19.734 -5.984 1 96.44 226 MET B N 1
ATOM 3442 C CA . MET B 1 226 ? -21.406 -20.406 -4.715 1 96.44 226 MET B CA 1
ATOM 3443 C C . MET B 1 226 ? -22.875 -20.734 -4.531 1 96.44 226 MET B C 1
ATOM 3445 O O . MET B 1 226 ? -23.234 -21.797 -4.047 1 96.44 226 MET B O 1
ATOM 3449 N N . ALA B 1 227 ? -23.703 -19.797 -4.941 1 95.25 227 ALA B N 1
ATOM 3450 C CA . ALA B 1 227 ? -25.156 -19.969 -4.824 1 95.25 227 ALA B CA 1
ATOM 3451 C C . ALA B 1 227 ? -25.641 -21.078 -5.746 1 95.25 227 ALA B C 1
ATOM 3453 O O . ALA B 1 227 ? -26.609 -21.781 -5.43 1 95.25 227 ALA B O 1
ATOM 3454 N N . GLN B 1 228 ? -24.969 -21.266 -6.816 1 93.12 228 GLN B N 1
ATOM 3455 C CA . GLN B 1 228 ? -25.344 -22.281 -7.781 1 93.12 228 GLN B CA 1
ATOM 3456 C C . GLN B 1 228 ? -24.891 -23.672 -7.324 1 93.12 228 GLN B C 1
ATOM 3458 O O . GLN B 1 228 ? -25.5 -24.688 -7.68 1 93.12 228 GLN B O 1
ATOM 3463 N N . ARG B 1 229 ? -23.75 -23.719 -6.641 1 86.88 229 ARG B N 1
ATOM 3464 C CA . ARG B 1 229 ? -23.234 -24.969 -6.121 1 86.88 229 ARG B CA 1
ATOM 3465 C C . ARG B 1 229 ? -24.125 -25.516 -5 1 86.88 229 ARG B C 1
ATOM 3467 O O . ARG B 1 229 ? -24.203 -26.719 -4.793 1 86.88 229 ARG B O 1
ATOM 3474 N N . ALA B 1 230 ? -24.75 -24.734 -4.121 1 73.5 230 ALA B N 1
ATOM 3475 C CA . ALA B 1 230 ? -25.609 -25.125 -3.016 1 73.5 230 ALA B CA 1
ATOM 3476 C C . ALA B 1 230 ? -26.953 -25.641 -3.525 1 73.5 230 ALA B C 1
ATOM 3478 O O . ALA B 1 230 ? -27.484 -26.641 -3.016 1 73.5 230 ALA B O 1
#